Protein AF-A0A9D8AG16-F1 (afdb_monomer)

Foldseek 3Di:
DPPVLCVLVVLLLLLLLQLLCLLLLLQVLCVLVVHPRPDDCWACNPQSVCLVVCLVPCLPPPADPQRRQADPDPDVPCPFNRCSSVLSSQCSHFNVAEAEDEPVLLVVLLPDDLQPPAPQNQDDLTQWYKYFYPAWDWFDDPVDIFTFGMKIWHWDAQPRHPPPPRFIKIKIKTGGPVRQDRDPVVLVVVLVVCVVVVVSVSNNVSSVVSVCVNVVVVPPSMDMDMAGCPVGRGPGPVVRLLVSVCVVQVDQDCDPVSDRPRPPDDVRVSSVSSSSVSNSRSVSVVLVPDDCPDPSCPPSPRPPPLPAQQPQWAQDPVVDDDDPDDDDDDPVRVVVVVVVVVPPDPDDDDFWDKDQWDFADDPPDDPPDDRPDIDHTDTPPPSNHDVQIDGHPDPDRD

Structure (mmCIF, N/CA/C/O backbone):
data_AF-A0A9D8AG16-F1
#
_entry.id   AF-A0A9D8AG16-F1
#
loop_
_atom_site.group_PDB
_atom_site.id
_atom_site.type_symbol
_atom_site.label_atom_id
_atom_si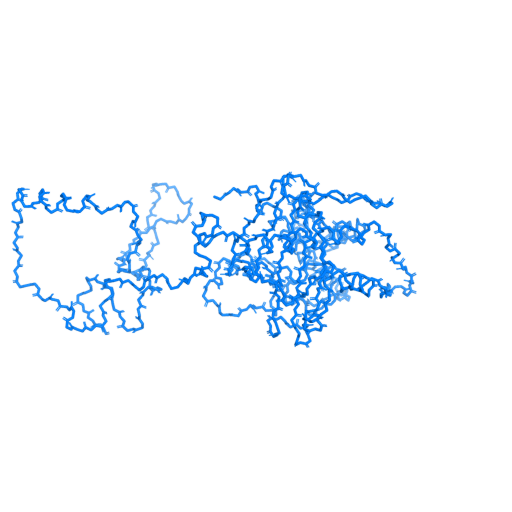te.label_alt_id
_atom_site.label_comp_id
_atom_site.label_asym_id
_atom_site.label_entity_id
_atom_site.label_seq_id
_atom_site.pdbx_PDB_ins_code
_atom_site.Cartn_x
_atom_site.Cartn_y
_atom_site.Cartn_z
_atom_site.occupancy
_atom_site.B_iso_or_equiv
_atom_site.auth_seq_id
_atom_site.auth_comp_id
_atom_site.auth_asym_id
_atom_site.auth_atom_id
_atom_site.pdbx_PDB_model_num
ATOM 1 N N . MET A 1 1 ? -19.429 -0.132 -4.386 1.00 55.44 1 MET A N 1
ATOM 2 C CA . MET A 1 1 ? -18.231 0.431 -3.725 1.00 55.44 1 MET A CA 1
ATOM 3 C C . MET A 1 1 ? -17.806 1.609 -4.576 1.00 55.44 1 MET A C 1
ATOM 5 O O . MET A 1 1 ? -17.718 1.418 -5.783 1.00 55.44 1 MET A O 1
ATOM 9 N N . ASN A 1 2 ? -17.672 2.803 -3.999 1.00 69.56 2 ASN A N 1
ATOM 10 C CA . ASN A 1 2 ? -17.288 3.994 -4.755 1.00 69.56 2 ASN A CA 1
ATOM 11 C C . ASN A 1 2 ? -15.861 3.791 -5.297 1.00 69.56 2 ASN A C 1
ATOM 13 O O . ASN A 1 2 ? -14.925 3.637 -4.513 1.00 69.56 2 ASN A O 1
ATOM 17 N N . THR A 1 3 ? -15.715 3.696 -6.619 1.00 78.69 3 THR A N 1
ATOM 18 C CA . THR A 1 3 ? -14.433 3.416 -7.284 1.00 78.69 3 THR A CA 1
ATOM 19 C C . THR A 1 3 ? -13.426 4.546 -7.104 1.00 78.69 3 THR A C 1
ATOM 21 O O . THR A 1 3 ? -12.225 4.289 -7.153 1.00 78.69 3 THR A O 1
ATOM 24 N N . GLU A 1 4 ? -13.885 5.768 -6.828 1.00 83.38 4 GLU A N 1
ATOM 25 C CA . GLU A 1 4 ? -12.992 6.906 -6.600 1.00 83.38 4 GLU A CA 1
ATOM 26 C C . GLU A 1 4 ? -12.195 6.760 -5.296 1.00 83.38 4 GLU A C 1
ATOM 28 O O . GLU A 1 4 ? -11.012 7.088 -5.271 1.00 83.38 4 GLU A O 1
ATOM 33 N N . LEU A 1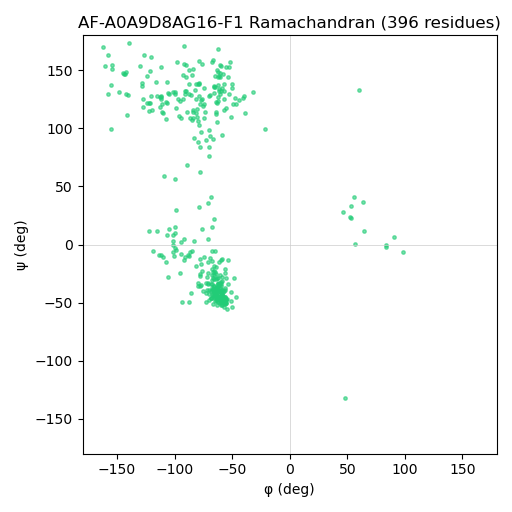 5 ? -12.772 6.154 -4.248 1.00 82.19 5 LEU A N 1
ATOM 34 C CA . LEU A 1 5 ? -12.094 5.984 -2.952 1.00 82.19 5 LEU A CA 1
ATOM 35 C C . LEU A 1 5 ? -10.881 5.040 -3.014 1.00 82.19 5 LEU A C 1
ATOM 37 O O . LEU A 1 5 ? -9.989 5.118 -2.176 1.00 82.19 5 LEU A O 1
ATOM 41 N N . ILE A 1 6 ? -10.840 4.135 -3.997 1.00 86.19 6 ILE A N 1
ATOM 42 C CA . ILE A 1 6 ? -9.756 3.149 -4.161 1.00 86.19 6 ILE A CA 1
ATOM 43 C C . ILE A 1 6 ? -8.750 3.536 -5.249 1.00 86.19 6 ILE A C 1
ATOM 45 O O . ILE A 1 6 ? -7.725 2.874 -5.414 1.00 86.19 6 ILE A O 1
ATOM 49 N N . LYS A 1 7 ? -9.021 4.610 -5.993 1.00 89.12 7 LYS A N 1
ATOM 50 C CA . LYS A 1 7 ? -8.169 5.098 -7.079 1.00 89.12 7 LYS A CA 1
ATOM 51 C C . LYS A 1 7 ? -6.740 5.445 -6.624 1.00 89.12 7 LYS A C 1
ATOM 53 O O . LYS A 1 7 ? -5.819 5.082 -7.357 1.00 89.12 7 LYS A O 1
ATOM 58 N N . PRO A 1 8 ? -6.505 6.049 -5.436 1.00 88.12 8 PRO A N 1
ATOM 59 C CA . PRO A 1 8 ? -5.142 6.277 -4.945 1.00 88.12 8 PRO A CA 1
ATOM 60 C C . PRO A 1 8 ? -4.357 4.969 -4.759 1.00 88.12 8 PRO A C 1
ATOM 62 O O . PRO A 1 8 ? -3.194 4.876 -5.146 1.00 88.12 8 PRO A O 1
ATOM 65 N N . VAL A 1 9 ? -5.018 3.923 -4.253 1.00 89.81 9 VAL A N 1
ATOM 66 C CA . VAL A 1 9 ? -4.407 2.602 -4.035 1.00 89.81 9 VAL A CA 1
ATOM 67 C C . VAL A 1 9 ? -4.018 1.938 -5.360 1.00 89.81 9 VAL A C 1
ATOM 69 O O . VAL A 1 9 ? -2.929 1.374 -5.467 1.00 89.81 9 VAL A O 1
ATOM 72 N N . ASP A 1 10 ? -4.862 2.036 -6.395 1.00 90.44 10 ASP A N 1
ATOM 73 C CA . ASP A 1 10 ? -4.500 1.548 -7.736 1.00 90.44 10 ASP A CA 1
ATOM 74 C C . ASP A 1 10 ? -3.318 2.332 -8.328 1.00 90.44 10 ASP A C 1
ATOM 76 O O . ASP A 1 10 ? -2.445 1.739 -8.961 1.00 90.44 10 ASP A O 1
ATOM 80 N N . GLY A 1 11 ? -3.247 3.645 -8.083 1.00 88.75 11 GLY A N 1
ATOM 81 C CA . GLY A 1 11 ? -2.112 4.483 -8.475 1.00 88.75 11 GLY A CA 1
ATOM 82 C C . GLY A 1 11 ? -0.790 4.028 -7.845 1.00 88.75 11 GLY A C 1
ATOM 83 O O . GLY A 1 11 ? 0.217 3.907 -8.550 1.00 88.75 11 GLY A O 1
ATOM 84 N N . LEU A 1 12 ? -0.792 3.704 -6.547 1.00 88.75 12 LEU A N 1
ATOM 85 C CA . LEU A 1 12 ? 0.382 3.143 -5.866 1.00 88.75 12 LEU A CA 1
ATOM 86 C C . LEU A 1 12 ? 0.803 1.798 -6.444 1.00 88.75 12 LEU A C 1
ATOM 88 O O . LEU A 1 12 ? 1.984 1.584 -6.717 1.00 88.75 12 LEU A O 1
ATOM 92 N N . LEU A 1 13 ? -0.162 0.904 -6.664 1.00 91.88 13 LEU A N 1
ATOM 93 C CA . LEU A 1 13 ? 0.110 -0.406 -7.241 1.00 91.88 13 LEU A CA 1
ATOM 94 C C . LEU A 1 13 ? 0.758 -0.273 -8.622 1.00 91.88 13 LEU A C 1
ATOM 96 O O . LEU A 1 13 ? 1.780 -0.903 -8.877 1.00 91.88 13 LEU A O 1
ATOM 100 N N . ARG A 1 14 ? 0.233 0.606 -9.482 1.00 91.12 14 ARG A N 1
ATOM 101 C CA . ARG A 1 14 ? 0.841 0.892 -10.791 1.00 91.12 14 ARG A CA 1
ATOM 102 C C . ARG A 1 14 ? 2.240 1.489 -10.674 1.00 91.12 14 ARG A C 1
ATOM 104 O O . ARG A 1 14 ? 3.096 1.168 -11.488 1.00 91.12 14 ARG A O 1
ATOM 111 N N . SER A 1 15 ? 2.480 2.337 -9.676 1.00 88.38 15 SER A N 1
ATOM 112 C CA . SER A 1 15 ? 3.804 2.926 -9.438 1.00 88.38 15 SER A CA 1
ATOM 113 C C . SER A 1 15 ? 4.823 1.854 -9.045 1.00 88.38 15 SER A C 1
ATOM 115 O O . SER A 1 15 ? 5.938 1.835 -9.563 1.00 88.38 15 SER A O 1
ATOM 117 N N . TRP A 1 16 ? 4.425 0.913 -8.185 1.00 91.81 16 TRP A N 1
ATOM 118 C CA . TRP A 1 16 ? 5.240 -0.253 -7.846 1.00 91.81 16 TRP A CA 1
ATOM 119 C C . TRP A 1 16 ? 5.479 -1.161 -9.061 1.00 91.81 16 TRP A C 1
ATOM 121 O O . TRP A 1 16 ? 6.608 -1.594 -9.290 1.00 91.81 16 TRP A O 1
ATOM 131 N N . GLU A 1 17 ? 4.451 -1.420 -9.874 1.00 92.56 17 GLU A N 1
ATOM 132 C CA . GLU A 1 17 ? 4.571 -2.203 -11.113 1.00 92.56 17 GLU A CA 1
ATOM 133 C C . GLU A 1 17 ? 5.558 -1.546 -12.091 1.00 92.56 17 GLU A C 1
ATOM 135 O O . GLU A 1 17 ? 6.444 -2.214 -12.618 1.00 92.56 17 GLU A O 1
ATOM 140 N N . ASP A 1 18 ? 5.461 -0.230 -12.279 1.00 90.31 18 ASP A N 1
ATOM 141 C CA . ASP A 1 18 ? 6.305 0.537 -13.195 1.00 90.31 18 ASP A CA 1
ATOM 142 C C . ASP A 1 18 ? 7.767 0.601 -12.741 1.00 90.31 18 ASP A C 1
ATOM 144 O O . ASP A 1 18 ? 8.672 0.462 -13.566 1.00 90.31 18 ASP A O 1
ATOM 148 N N . LEU A 1 19 ? 8.017 0.735 -11.437 1.00 88.94 19 LEU A N 1
ATOM 149 C CA . LEU A 1 19 ? 9.368 0.652 -10.880 1.00 88.94 19 LEU A CA 1
ATOM 150 C C . LEU A 1 19 ? 10.017 -0.704 -11.161 1.00 88.94 19 LEU A C 1
ATOM 152 O O . LEU A 1 19 ? 11.151 -0.765 -11.637 1.00 88.94 19 LEU A O 1
ATOM 156 N N . ASN A 1 20 ? 9.295 -1.795 -10.905 1.00 91.81 20 ASN A N 1
ATOM 157 C CA . ASN A 1 20 ? 9.822 -3.136 -11.142 1.00 91.81 20 ASN A CA 1
ATOM 158 C C . ASN A 1 20 ? 9.915 -3.474 -12.638 1.00 91.81 20 ASN A C 1
ATOM 160 O O . ASN A 1 20 ? 10.806 -4.222 -13.037 1.00 91.81 20 ASN A O 1
ATOM 164 N N . LEU A 1 21 ? 9.061 -2.887 -13.479 1.00 92.31 21 LEU A N 1
ATOM 165 C CA . LEU A 1 21 ? 9.164 -2.954 -14.936 1.00 92.31 21 LEU A CA 1
ATOM 166 C C . LEU A 1 21 ? 10.448 -2.286 -15.445 1.00 92.31 21 LEU A C 1
ATOM 168 O O . LEU A 1 21 ? 11.172 -2.880 -16.245 1.00 92.31 21 LEU A O 1
ATOM 172 N N . VAL A 1 22 ? 10.744 -1.069 -14.976 1.00 90.31 22 VAL A N 1
ATOM 173 C CA . VAL A 1 22 ? 11.995 -0.360 -15.309 1.00 90.31 22 VAL A CA 1
ATOM 174 C C . VAL A 1 22 ? 13.182 -1.189 -14.871 1.00 90.31 22 VAL A C 1
ATOM 176 O O . VAL A 1 22 ? 14.108 -1.389 -15.659 1.00 90.31 22 VAL A O 1
ATOM 179 N N . ALA A 1 23 ? 13.111 -1.717 -13.647 1.00 90.50 23 ALA A N 1
ATOM 180 C CA . ALA A 1 23 ? 14.138 -2.585 -13.124 1.00 90.50 23 ALA A CA 1
ATOM 181 C C . ALA A 1 23 ? 14.374 -3.771 -14.079 1.00 90.50 23 ALA A C 1
ATOM 183 O O . ALA A 1 23 ? 15.462 -3.973 -14.622 1.00 90.50 23 ALA A O 1
ATOM 184 N N . ASN A 1 24 ? 13.310 -4.511 -14.380 1.00 93.62 24 ASN A N 1
ATOM 185 C CA . ASN A 1 24 ? 13.363 -5.670 -15.259 1.00 93.62 24 ASN A CA 1
ATOM 186 C C . ASN A 1 24 ? 14.058 -5.356 -16.593 1.00 93.62 24 ASN A C 1
ATOM 188 O O . ASN A 1 24 ? 14.974 -6.069 -17.005 1.00 93.62 24 ASN A O 1
ATOM 192 N N . TYR A 1 25 ? 13.668 -4.266 -17.254 1.00 92.81 25 TYR A N 1
ATOM 193 C CA . TYR A 1 25 ? 14.224 -3.901 -18.554 1.00 92.81 25 TYR A CA 1
ATOM 194 C C . TYR A 1 25 ? 15.685 -3.483 -18.512 1.00 92.81 25 TYR A C 1
ATOM 196 O O . TYR A 1 25 ? 16.435 -3.842 -19.421 1.00 92.81 25 TYR A O 1
ATOM 204 N N . LEU A 1 26 ? 16.112 -2.776 -17.474 1.00 90.56 26 LEU A N 1
ATOM 205 C CA . LEU A 1 26 ? 17.514 -2.410 -17.299 1.00 90.56 26 LEU A CA 1
ATOM 206 C C . LEU A 1 26 ? 18.396 -3.652 -17.108 1.00 90.56 26 LEU A C 1
ATOM 208 O O . LEU A 1 26 ? 19.420 -3.756 -17.775 1.00 90.56 26 LEU A O 1
ATOM 212 N N . VAL A 1 27 ? 17.977 -4.645 -16.312 1.00 93.12 27 VAL A N 1
ATOM 213 C CA . VAL A 1 27 ? 18.745 -5.904 -16.157 1.00 93.12 27 VAL A CA 1
ATOM 214 C C . VAL A 1 27 ? 18.852 -6.646 -17.477 1.00 93.12 27 VAL A C 1
ATOM 216 O O . VAL A 1 27 ? 19.944 -7.064 -17.844 1.00 93.12 27 VAL A O 1
ATOM 219 N N . ARG A 1 28 ? 17.747 -6.773 -18.225 1.00 93.44 28 ARG A N 1
ATOM 220 C CA . ARG A 1 28 ? 17.766 -7.446 -19.538 1.00 93.44 28 ARG A CA 1
ATOM 221 C C . ARG A 1 28 ? 18.656 -6.715 -20.535 1.00 93.44 28 ARG A C 1
ATOM 223 O O . ARG A 1 28 ? 19.377 -7.359 -21.286 1.00 93.44 28 ARG A O 1
ATOM 230 N N . SER A 1 29 ? 18.613 -5.385 -20.534 1.00 91.75 29 SER A N 1
ATOM 231 C CA . SER A 1 29 ? 19.436 -4.574 -21.433 1.00 91.75 29 SER A CA 1
ATOM 232 C C . SER A 1 29 ? 20.916 -4.685 -21.071 1.00 91.75 29 SER A C 1
ATOM 234 O O . SER A 1 29 ? 21.738 -4.872 -21.959 1.00 91.75 29 SER A O 1
ATOM 236 N N . HIS A 1 30 ? 21.266 -4.641 -19.782 1.00 92.50 30 HIS A N 1
ATOM 237 C CA . HIS A 1 30 ? 22.647 -4.820 -19.331 1.00 92.50 30 HIS A CA 1
ATOM 238 C C . HIS A 1 30 ? 23.180 -6.217 -19.654 1.00 92.50 30 HIS A C 1
ATOM 240 O O . HIS A 1 30 ? 24.276 -6.318 -20.196 1.00 92.50 30 HIS A O 1
ATOM 246 N N . ASP A 1 31 ? 22.389 -7.265 -19.410 1.00 94.94 31 ASP A N 1
ATOM 247 C CA . ASP A 1 31 ? 22.732 -8.649 -19.758 1.00 94.94 31 ASP A CA 1
ATOM 248 C C . ASP A 1 31 ? 23.052 -8.785 -21.256 1.00 94.94 31 ASP A C 1
ATOM 250 O O . ASP A 1 31 ? 24.125 -9.245 -21.649 1.00 94.94 31 ASP A O 1
ATOM 254 N N . LYS A 1 32 ? 22.166 -8.263 -22.112 1.00 95.88 32 LYS A N 1
ATOM 255 C CA . LYS A 1 32 ? 22.339 -8.293 -23.571 1.00 95.88 32 LYS A CA 1
ATOM 256 C C . LYS A 1 32 ? 23.522 -7.467 -24.062 1.00 95.88 32 LYS A C 1
ATOM 258 O O . LYS A 1 32 ? 24.201 -7.882 -24.997 1.00 95.88 32 LYS A O 1
ATOM 263 N N . LEU A 1 33 ? 23.794 -6.335 -23.419 1.00 93.75 33 LEU A N 1
ATOM 264 C CA . LEU A 1 33 ? 24.935 -5.469 -23.719 1.00 93.75 33 LEU A CA 1
ATOM 265 C C . LEU A 1 33 ? 26.236 -5.926 -23.037 1.00 93.75 33 LEU A C 1
ATOM 267 O O . LEU A 1 33 ? 27.244 -5.232 -23.157 1.00 93.75 33 LEU A O 1
ATOM 271 N N . ARG A 1 34 ? 26.229 -7.056 -22.311 1.00 95.62 34 ARG A N 1
ATOM 272 C CA . ARG A 1 34 ? 27.363 -7.556 -21.511 1.00 95.62 34 ARG A CA 1
ATOM 273 C C . ARG A 1 34 ? 27.915 -6.512 -20.528 1.00 95.62 34 ARG A C 1
ATOM 275 O O . ARG A 1 34 ? 29.114 -6.465 -20.261 1.00 95.62 34 ARG A O 1
ATOM 282 N N . LYS A 1 35 ? 27.037 -5.659 -19.996 1.00 94.00 35 LYS A N 1
ATOM 283 C CA . LYS A 1 35 ? 27.348 -4.685 -18.942 1.00 94.00 35 LYS A CA 1
ATOM 284 C C . LYS A 1 35 ? 27.121 -5.318 -17.564 1.00 94.00 35 LYS A C 1
ATOM 286 O O . LYS A 1 35 ? 26.281 -6.212 -17.444 1.00 94.00 35 LYS A O 1
ATOM 291 N N . PRO A 1 36 ? 27.797 -4.835 -16.505 1.00 94.44 36 PRO A N 1
ATOM 292 C CA . PRO A 1 36 ? 27.512 -5.266 -15.139 1.00 94.44 36 PRO A CA 1
ATOM 293 C C . PRO A 1 36 ? 26.025 -5.114 -14.815 1.00 94.44 36 PRO A C 1
ATOM 295 O O . PRO A 1 36 ? 25.440 -4.056 -15.063 1.00 94.44 36 PRO A O 1
ATOM 298 N N . LEU A 1 37 ? 25.405 -6.169 -14.286 1.00 91.00 37 LEU A N 1
ATOM 299 C CA . LEU A 1 37 ? 23.987 -6.141 -13.944 1.00 91.00 37 LEU A CA 1
ATOM 300 C C . LEU A 1 37 ? 23.770 -5.202 -12.751 1.00 91.00 37 LEU A C 1
ATOM 302 O O . LEU A 1 37 ? 24.430 -5.374 -11.726 1.00 91.00 37 LEU A O 1
ATOM 306 N N . PRO A 1 38 ? 22.835 -4.242 -12.838 1.00 86.75 38 PRO A N 1
ATOM 307 C CA . PRO A 1 38 ? 22.598 -3.312 -11.740 1.00 86.75 38 PRO A CA 1
ATOM 308 C C . PRO A 1 38 ? 21.919 -4.001 -10.542 1.00 86.75 38 PRO A C 1
ATOM 310 O O . PRO A 1 38 ? 22.032 -3.533 -9.414 1.00 86.75 38 PRO A O 1
ATOM 313 N N . TYR A 1 39 ? 21.207 -5.106 -10.785 1.00 89.50 39 TYR A N 1
ATOM 314 C CA . TYR A 1 39 ? 20.542 -5.957 -9.793 1.00 89.50 39 TYR A CA 1
ATOM 315 C C . TYR A 1 39 ? 20.225 -7.327 -10.417 1.00 89.50 39 TYR A C 1
ATOM 317 O O . TYR A 1 39 ? 20.385 -7.534 -11.623 1.00 89.50 39 TYR A O 1
ATOM 325 N N . ARG A 1 40 ? 19.802 -8.294 -9.598 1.00 93.38 40 ARG A N 1
ATOM 326 C CA . ARG A 1 40 ? 19.497 -9.666 -10.032 1.00 93.38 40 ARG A CA 1
ATOM 327 C C . ARG A 1 40 ? 18.069 -9.778 -10.572 1.00 93.38 40 ARG A C 1
ATOM 329 O O . ARG A 1 40 ? 17.147 -9.150 -10.051 1.00 93.38 40 ARG A O 1
ATOM 336 N N . MET A 1 41 ? 17.877 -10.643 -11.572 1.00 95.25 41 MET A N 1
ATOM 337 C CA . MET A 1 41 ? 16.573 -10.966 -12.175 1.00 95.25 41 MET A CA 1
ATOM 338 C C . MET A 1 41 ? 15.753 -11.935 -11.301 1.00 95.25 41 MET A C 1
ATOM 340 O O . MET A 1 41 ? 15.448 -13.062 -11.692 1.00 95.25 41 MET A O 1
ATOM 344 N N . GLU A 1 42 ? 15.400 -11.508 -10.095 1.00 95.50 42 GLU A N 1
ATOM 345 C CA . GLU A 1 42 ? 14.667 -12.309 -9.106 1.00 95.50 42 GLU A CA 1
ATOM 346 C C . GLU A 1 42 ? 13.603 -11.468 -8.385 1.00 95.50 42 GLU A C 1
ATOM 348 O O . GLU A 1 42 ? 13.497 -10.256 -8.593 1.00 95.50 42 GLU A O 1
ATOM 353 N N . GLY A 1 43 ? 12.781 -12.132 -7.569 1.00 95.12 43 GLY A N 1
ATOM 354 C CA . GLY A 1 43 ? 11.725 -11.509 -6.774 1.00 95.12 43 GLY A CA 1
ATOM 355 C C . GLY A 1 43 ? 10.846 -10.537 -7.567 1.00 95.12 43 GLY A C 1
ATOM 356 O O . GLY A 1 43 ? 10.407 -10.884 -8.673 1.00 95.12 43 GLY A O 1
ATOM 357 N N . PRO A 1 44 ? 10.582 -9.322 -7.054 1.00 95.38 44 PRO A N 1
ATOM 358 C CA . PRO A 1 44 ? 9.612 -8.426 -7.673 1.00 95.38 44 PRO A CA 1
ATOM 359 C C . PRO A 1 44 ? 10.061 -7.940 -9.055 1.00 95.38 44 PRO A C 1
ATOM 361 O O . PRO A 1 44 ? 9.225 -7.775 -9.939 1.00 95.38 44 PRO A O 1
ATOM 364 N N . VAL A 1 45 ? 11.370 -7.839 -9.314 1.00 95.00 45 VAL A N 1
ATOM 365 C CA . VAL A 1 45 ? 11.905 -7.500 -10.645 1.00 95.00 45 VAL A CA 1
ATOM 366 C C . VAL A 1 45 ? 11.468 -8.529 -11.691 1.00 95.00 45 VAL A C 1
ATOM 368 O O . VAL A 1 45 ? 11.173 -8.174 -12.832 1.00 95.00 45 VAL A O 1
ATOM 371 N N . LYS A 1 46 ? 11.372 -9.808 -11.316 1.00 96.44 46 LYS A N 1
ATOM 372 C CA . LYS A 1 46 ? 10.922 -10.891 -12.201 1.00 96.44 46 LYS A CA 1
ATOM 373 C C . LYS A 1 46 ? 9.395 -11.036 -12.228 1.00 96.44 46 LYS A C 1
ATOM 375 O O . LYS A 1 46 ? 8.826 -11.228 -13.302 1.00 96.44 46 LYS A O 1
ATOM 380 N N . TYR A 1 47 ? 8.737 -10.938 -11.073 1.00 97.25 47 TYR A N 1
ATOM 381 C CA . TYR A 1 47 ? 7.335 -11.342 -10.889 1.00 97.25 47 TYR A CA 1
ATOM 382 C C . TYR A 1 47 ? 6.330 -10.185 -10.747 1.00 97.25 47 TYR A C 1
ATOM 384 O O . TYR A 1 47 ? 5.159 -10.436 -10.469 1.00 97.25 47 TYR A O 1
ATOM 392 N N . TRP A 1 48 ? 6.724 -8.923 -10.961 1.00 95.94 48 TRP A N 1
ATOM 393 C CA . TRP A 1 48 ? 5.846 -7.757 -10.746 1.00 95.94 48 TRP A CA 1
ATOM 394 C C . TRP A 1 48 ? 4.476 -7.846 -11.435 1.00 95.94 48 TRP A C 1
ATOM 396 O O . TRP A 1 48 ? 3.456 -7.517 -10.836 1.00 95.94 48 TRP A O 1
ATOM 406 N N . HIS A 1 49 ? 4.439 -8.341 -12.671 1.00 96.38 49 HIS A N 1
ATOM 407 C CA . HIS A 1 49 ? 3.225 -8.436 -13.485 1.00 96.38 49 HIS A CA 1
ATOM 408 C C . HIS A 1 49 ? 2.204 -9.451 -12.945 1.00 96.38 49 HIS A C 1
ATOM 410 O O . HIS A 1 49 ? 1.045 -9.449 -13.359 1.00 96.38 49 HIS A O 1
ATOM 416 N N . GLU A 1 50 ? 2.615 -10.317 -12.019 1.00 97.38 50 GLU A N 1
ATOM 417 C CA . GLU A 1 50 ? 1.758 -11.334 -11.417 1.00 97.38 50 GLU A CA 1
ATOM 418 C C . GLU A 1 50 ? 1.076 -10.857 -10.132 1.00 97.38 50 GLU A C 1
ATOM 420 O O . GLU A 1 50 ? 0.126 -11.502 -9.684 1.00 97.38 50 GLU A O 1
ATOM 425 N N . LEU A 1 51 ? 1.504 -9.726 -9.551 1.00 96.25 51 LEU A N 1
ATOM 426 C CA . LEU A 1 51 ? 1.037 -9.279 -8.236 1.00 96.25 51 LEU A CA 1
ATOM 427 C C . LEU A 1 51 ? -0.486 -9.104 -8.193 1.00 96.25 51 LEU A C 1
ATOM 429 O O . LEU A 1 51 ? -1.130 -9.574 -7.261 1.00 96.25 51 LEU A O 1
ATOM 433 N N . ARG A 1 52 ? -1.101 -8.491 -9.211 1.00 95.44 52 ARG A N 1
ATOM 434 C CA . ARG A 1 52 ? -2.567 -8.312 -9.260 1.00 95.44 52 ARG A CA 1
ATOM 435 C C . ARG A 1 52 ? -3.314 -9.639 -9.216 1.00 95.44 52 ARG A C 1
ATOM 437 O O . ARG A 1 52 ? -4.220 -9.811 -8.403 1.00 95.44 52 ARG A O 1
ATOM 444 N N . SER A 1 53 ? -2.926 -10.577 -10.075 1.00 95.06 53 SER A N 1
ATOM 445 C CA . SER A 1 53 ? -3.514 -11.917 -10.112 1.00 95.06 53 SER A CA 1
ATOM 446 C C . SER A 1 53 ? -3.299 -12.629 -8.780 1.00 95.06 53 SER A C 1
ATOM 448 O O . SER A 1 53 ? -4.241 -13.178 -8.216 1.00 95.06 53 SER A O 1
ATOM 450 N N . TYR A 1 54 ? -2.091 -12.543 -8.226 1.00 95.50 54 TYR A N 1
ATOM 451 C CA . TYR A 1 54 ? -1.772 -13.094 -6.917 1.00 95.50 54 TYR A CA 1
ATOM 452 C C . TYR A 1 54 ? -2.682 -12.524 -5.815 1.00 95.50 54 TYR A C 1
ATOM 454 O O . TYR A 1 54 ? -3.303 -13.281 -5.072 1.00 95.50 54 TYR A O 1
ATOM 462 N N . LEU A 1 55 ? -2.865 -11.204 -5.746 1.00 92.94 55 LEU A N 1
ATOM 463 C CA . LEU A 1 55 ? -3.753 -10.552 -4.775 1.00 92.94 55 LEU A CA 1
ATOM 464 C C . LEU A 1 55 ? -5.226 -10.967 -4.939 1.00 92.94 55 LEU A C 1
ATOM 466 O O . LEU A 1 55 ? -5.947 -11.077 -3.948 1.00 92.94 55 LEU A O 1
ATOM 470 N N . LEU A 1 56 ? -5.682 -11.219 -6.170 1.00 89.69 56 LEU A N 1
ATOM 471 C CA . LEU A 1 56 ? -7.057 -11.648 -6.457 1.00 89.69 56 LEU A CA 1
ATOM 472 C C . LEU A 1 56 ? -7.309 -13.127 -6.134 1.00 89.69 56 LEU A C 1
ATOM 474 O O . LEU A 1 56 ? -8.410 -13.480 -5.709 1.00 89.69 56 LEU A O 1
ATOM 478 N N . TYR A 1 57 ? -6.312 -13.991 -6.335 1.00 88.25 57 TYR A N 1
ATOM 479 C CA . TYR A 1 57 ? -6.447 -15.442 -6.162 1.00 88.25 57 TYR A CA 1
ATOM 480 C C . TYR A 1 57 ? -5.893 -15.968 -4.832 1.00 88.25 57 TYR A C 1
ATOM 482 O O . TYR A 1 57 ? -6.181 -17.105 -4.462 1.00 88.25 57 TYR A O 1
ATOM 490 N N . SER A 1 58 ? -5.183 -15.148 -4.055 1.00 83.31 58 SER A N 1
ATOM 491 C CA . SER A 1 58 ? -4.601 -15.531 -2.757 1.00 83.31 58 SER A CA 1
ATOM 492 C C . SER A 1 58 ? -5.622 -15.739 -1.631 1.00 83.31 58 SER A C 1
ATOM 494 O O . SER A 1 58 ? -5.246 -16.050 -0.506 1.00 83.31 58 SER A O 1
ATOM 496 N N . HIS A 1 59 ? -6.925 -15.662 -1.919 1.00 70.81 59 HIS A N 1
ATOM 497 C CA . HIS A 1 59 ? -8.004 -15.853 -0.945 1.00 70.81 59 HIS A CA 1
ATOM 498 C C . HIS A 1 59 ? -8.020 -17.213 -0.223 1.00 70.81 59 HIS A C 1
ATOM 500 O O . HIS A 1 59 ? -8.730 -17.334 0.774 1.00 70.81 59 HIS A O 1
ATOM 506 N N . GLY A 1 60 ? -7.249 -18.203 -0.687 1.00 67.50 60 GLY A N 1
ATOM 507 C CA . GLY A 1 60 ? -7.063 -19.497 -0.018 1.00 67.50 60 GLY A CA 1
ATOM 508 C C . GLY A 1 60 ? -5.651 -19.774 0.515 1.00 67.50 60 GLY A C 1
ATOM 509 O O . GLY A 1 60 ? -5.481 -20.759 1.230 1.00 67.50 60 GLY A O 1
ATOM 510 N N . SER A 1 61 ? -4.650 -18.945 0.192 1.00 75.69 61 SER A N 1
ATOM 511 C CA . SER A 1 61 ? -3.290 -19.126 0.719 1.00 75.69 61 SER A CA 1
ATOM 512 C C . SER A 1 61 ? -3.211 -18.593 2.146 1.00 75.69 61 SER A C 1
ATOM 514 O O . SER A 1 61 ? -3.770 -17.537 2.452 1.00 75.69 61 SER A O 1
ATOM 516 N N . LYS A 1 62 ? -2.517 -19.317 3.030 1.00 75.44 62 LYS A N 1
ATOM 517 C CA . LYS A 1 62 ? -2.246 -18.832 4.389 1.00 75.44 62 LYS A CA 1
ATOM 518 C C . LYS A 1 62 ? -1.113 -17.815 4.424 1.00 75.44 62 LYS A C 1
ATOM 520 O O . LYS A 1 62 ? -1.164 -16.931 5.275 1.00 75.44 62 LYS A O 1
ATOM 525 N N . ASP A 1 63 ? -0.183 -17.873 3.478 1.00 90.88 63 ASP A N 1
ATOM 526 C CA . ASP A 1 63 ? 1.074 -17.136 3.576 1.00 90.88 63 ASP A CA 1
ATOM 527 C C . ASP A 1 63 ? 1.281 -16.233 2.359 1.00 90.88 63 ASP A C 1
ATOM 529 O O . ASP A 1 63 ? 0.827 -16.532 1.247 1.00 90.88 63 ASP A O 1
ATOM 533 N N . PHE A 1 64 ? 1.897 -15.077 2.609 1.00 94.81 64 PHE A N 1
ATOM 534 C CA . PHE A 1 64 ? 2.305 -14.146 1.568 1.00 94.81 64 PHE A CA 1
ATOM 535 C C . PHE A 1 64 ? 3.639 -14.591 0.974 1.00 94.81 64 PHE A C 1
ATOM 537 O O . PHE A 1 64 ? 4.572 -14.876 1.716 1.00 94.81 64 PHE A O 1
ATOM 544 N N . ASP A 1 65 ? 3.743 -14.616 -0.351 1.00 95.31 65 ASP A N 1
ATOM 545 C CA . ASP A 1 65 ? 4.980 -14.964 -1.043 1.00 95.31 65 ASP A CA 1
ATOM 546 C C . ASP A 1 65 ? 5.961 -13.777 -1.032 1.00 95.31 65 ASP A C 1
ATOM 548 O O . ASP A 1 65 ? 6.009 -12.953 -1.954 1.00 95.31 65 ASP A O 1
ATOM 552 N N . THR A 1 66 ? 6.706 -13.658 0.070 1.00 94.38 66 THR A N 1
ATOM 553 C CA . THR A 1 66 ? 7.698 -12.596 0.283 1.00 94.38 66 THR A CA 1
ATOM 554 C C . THR A 1 66 ? 8.793 -12.650 -0.773 1.00 94.38 66 THR A C 1
ATOM 556 O O . THR A 1 66 ? 9.177 -11.612 -1.303 1.00 94.38 66 THR A O 1
ATOM 559 N N . GLU A 1 67 ? 9.248 -13.843 -1.150 1.00 94.00 67 GLU A N 1
ATOM 560 C CA . GLU A 1 67 ? 10.337 -14.010 -2.110 1.00 94.00 67 GLU A CA 1
ATOM 561 C C . GLU A 1 67 ? 9.985 -13.466 -3.490 1.00 94.00 67 GLU A C 1
ATOM 563 O O . GLU A 1 67 ? 10.839 -12.880 -4.158 1.00 94.00 67 GLU A O 1
ATOM 568 N N . ARG A 1 68 ? 8.729 -13.621 -3.921 1.00 95.25 68 ARG A N 1
ATOM 569 C CA . ARG A 1 68 ? 8.288 -13.133 -5.232 1.00 95.25 68 ARG A CA 1
ATOM 570 C C . ARG A 1 68 ? 7.995 -11.645 -5.262 1.00 95.25 68 ARG A C 1
ATOM 572 O O . ARG A 1 68 ? 8.205 -11.034 -6.307 1.00 95.25 68 ARG A O 1
ATOM 579 N N . PHE A 1 69 ? 7.497 -11.063 -4.174 1.00 95.56 69 PHE A N 1
ATOM 580 C CA . PHE A 1 69 ? 6.945 -9.704 -4.210 1.00 95.56 69 PHE A CA 1
ATOM 581 C C . PHE A 1 69 ? 7.667 -8.692 -3.320 1.00 95.56 69 PHE A C 1
ATOM 583 O O . PHE A 1 69 ? 7.373 -7.502 -3.410 1.00 95.56 69 PHE A O 1
ATOM 590 N N . VAL A 1 70 ? 8.638 -9.115 -2.514 1.00 92.44 70 VAL A N 1
ATOM 591 C CA . VAL A 1 70 ? 9.409 -8.242 -1.619 1.00 92.44 70 VAL A CA 1
ATOM 592 C C . VAL A 1 70 ? 10.878 -8.364 -1.986 1.00 92.44 70 VAL A C 1
ATOM 594 O O . VAL A 1 70 ? 11.456 -9.448 -2.002 1.00 92.44 70 VAL A O 1
ATOM 597 N N . SER A 1 71 ? 11.496 -7.238 -2.333 1.00 88.38 71 SER A N 1
ATOM 598 C CA . SER A 1 71 ? 12.899 -7.240 -2.742 1.00 88.38 71 SER A CA 1
ATOM 599 C C . SER A 1 71 ? 13.802 -7.420 -1.524 1.00 88.38 71 SER A C 1
ATOM 601 O O . SER A 1 71 ? 13.814 -6.567 -0.642 1.00 88.38 71 SER A O 1
ATOM 603 N N . LYS A 1 72 ? 14.622 -8.478 -1.519 1.00 87.12 72 LYS A N 1
ATOM 604 C CA . LYS A 1 72 ? 15.781 -8.601 -0.610 1.00 87.12 72 LYS A CA 1
ATOM 605 C C . LYS A 1 72 ? 16.974 -7.752 -1.084 1.00 87.12 72 LYS A C 1
ATOM 607 O O . LYS A 1 72 ? 17.936 -7.555 -0.350 1.00 87.12 72 LYS A O 1
ATOM 612 N N . GLN A 1 73 ? 16.921 -7.246 -2.318 1.00 87.81 73 GLN A N 1
ATOM 613 C CA . GLN A 1 73 ? 17.950 -6.392 -2.907 1.00 87.81 73 GLN A CA 1
ATOM 614 C C . GLN A 1 73 ? 17.657 -4.916 -2.633 1.00 87.81 73 GLN A C 1
ATOM 616 O O . GLN A 1 73 ? 16.499 -4.487 -2.701 1.00 87.81 73 GLN A O 1
ATOM 621 N N . LYS A 1 74 ? 18.712 -4.126 -2.408 1.00 80.38 74 LYS A N 1
ATOM 622 C CA . LYS A 1 74 ? 18.637 -2.663 -2.315 1.00 80.38 74 LYS A CA 1
ATOM 623 C C . LYS A 1 74 ? 18.348 -2.069 -3.699 1.00 80.38 74 LYS A C 1
ATOM 625 O O . LYS A 1 74 ? 19.264 -1.687 -4.418 1.00 80.38 74 LYS A O 1
ATOM 630 N N . LEU A 1 75 ? 17.077 -2.010 -4.095 1.00 78.88 75 LEU A N 1
ATOM 631 C CA . LEU A 1 75 ? 16.684 -1.211 -5.261 1.00 78.88 75 LEU A CA 1
ATOM 632 C C . LEU A 1 75 ? 16.602 0.258 -4.814 1.00 78.88 75 LEU A C 1
ATOM 634 O O . LEU A 1 75 ? 16.038 0.501 -3.744 1.00 78.88 75 LEU A O 1
ATOM 638 N N . PRO A 1 76 ? 17.077 1.249 -5.588 1.00 64.94 76 PRO A N 1
ATOM 639 C CA . PRO A 1 76 ? 17.199 2.624 -5.080 1.00 64.94 76 PRO A CA 1
ATOM 640 C C . PRO A 1 76 ? 15.863 3.341 -4.798 1.00 64.94 76 PRO A C 1
ATOM 642 O O . PRO A 1 76 ? 15.860 4.425 -4.236 1.00 64.94 76 PRO A O 1
ATOM 645 N N . MET A 1 77 ? 14.722 2.720 -5.128 1.00 61.88 77 MET A N 1
ATOM 646 C CA . MET A 1 77 ? 13.366 3.172 -4.764 1.00 61.88 77 MET A CA 1
ATOM 647 C C . MET A 1 77 ? 12.581 2.115 -3.964 1.00 61.88 77 MET A C 1
ATOM 649 O O . MET A 1 77 ? 11.366 2.229 -3.792 1.00 61.88 77 MET A O 1
ATOM 653 N N . SER A 1 78 ? 13.251 1.054 -3.490 1.00 61.78 78 SER A N 1
ATOM 654 C CA . SER A 1 78 ? 12.592 -0.016 -2.734 1.00 61.78 78 SER A CA 1
ATOM 655 C C . SER A 1 78 ? 12.062 0.473 -1.393 1.00 61.78 78 SER A C 1
ATOM 657 O O . SER A 1 78 ? 10.983 0.046 -1.031 1.00 61.78 78 SER A O 1
ATOM 659 N N . GLY A 1 79 ? 12.724 1.389 -0.683 1.00 68.50 79 GLY A N 1
ATOM 660 C CA . GLY A 1 79 ? 12.346 1.727 0.700 1.00 68.50 79 GLY A CA 1
ATOM 661 C C . GLY A 1 79 ? 10.854 2.033 0.887 1.00 68.50 79 GLY A C 1
ATOM 662 O O . GLY A 1 79 ? 10.172 1.367 1.665 1.00 68.50 79 GLY A O 1
ATOM 663 N N . VAL A 1 80 ? 10.319 2.971 0.101 1.00 73.81 80 VAL A N 1
ATOM 664 C CA . VAL A 1 80 ? 8.919 3.403 0.229 1.00 73.81 80 VAL A CA 1
ATOM 665 C C . VAL A 1 80 ? 7.958 2.303 -0.228 1.00 73.81 80 VAL A C 1
ATOM 667 O O . VAL A 1 80 ? 7.010 1.968 0.477 1.00 73.81 80 VAL A O 1
ATOM 670 N N . LEU A 1 81 ? 8.180 1.686 -1.390 1.00 86.69 81 LEU A N 1
ATOM 671 C CA . LEU A 1 81 ? 7.195 0.783 -2.004 1.00 86.69 81 LEU A CA 1
ATOM 672 C C . LEU A 1 81 ? 7.475 -0.717 -1.778 1.00 86.69 81 LEU A C 1
ATOM 674 O O . LEU A 1 81 ? 6.660 -1.545 -2.173 1.00 86.69 81 LEU A O 1
ATOM 678 N N . ALA A 1 82 ? 8.569 -1.105 -1.117 1.00 88.44 82 ALA A N 1
ATOM 679 C CA . ALA A 1 82 ? 8.968 -2.509 -0.928 1.00 88.44 82 ALA A CA 1
ATOM 680 C C . ALA A 1 82 ? 7.930 -3.316 -0.157 1.00 88.44 82 ALA A C 1
ATOM 682 O O . ALA A 1 82 ? 7.700 -4.483 -0.460 1.00 88.44 82 ALA A O 1
ATOM 683 N N . THR A 1 83 ? 7.303 -2.685 0.832 1.00 91.50 83 THR A N 1
ATOM 684 C CA . THR A 1 83 ? 6.299 -3.321 1.689 1.00 91.50 83 THR A CA 1
ATOM 685 C C . THR A 1 83 ? 4.887 -3.228 1.113 1.00 91.50 83 THR A C 1
ATOM 687 O O . THR A 1 83 ? 3.991 -3.915 1.600 1.00 91.50 83 THR A O 1
ATOM 690 N N . LEU A 1 84 ? 4.669 -2.444 0.045 1.00 93.31 84 LEU A N 1
ATOM 691 C CA . LEU A 1 84 ? 3.339 -2.232 -0.532 1.00 93.31 84 LEU A CA 1
ATOM 692 C C . LEU A 1 84 ? 2.643 -3.547 -0.932 1.00 93.31 84 LEU A C 1
ATOM 694 O O . LEU A 1 84 ? 1.477 -3.709 -0.573 1.00 93.31 84 LEU A O 1
ATOM 698 N N . PRO A 1 85 ? 3.297 -4.513 -1.609 1.00 95.56 85 PRO A N 1
ATOM 699 C CA . PRO A 1 85 ? 2.652 -5.778 -1.962 1.00 95.56 85 PRO A CA 1
ATOM 700 C C . PRO A 1 85 ? 2.102 -6.540 -0.752 1.00 95.56 85 PRO A C 1
ATOM 702 O O . PRO A 1 85 ? 0.989 -7.065 -0.816 1.00 95.56 85 PRO A O 1
ATOM 705 N N . TYR A 1 86 ? 2.848 -6.545 0.357 1.00 95.19 86 TYR A N 1
ATOM 706 C CA . TYR A 1 86 ? 2.427 -7.179 1.605 1.00 95.19 86 TYR A CA 1
ATOM 707 C C . TYR A 1 86 ? 1.233 -6.448 2.234 1.00 95.19 86 TYR A C 1
ATOM 709 O O . TYR A 1 86 ? 0.232 -7.075 2.580 1.00 95.19 86 TYR A O 1
ATOM 717 N N . VAL A 1 87 ? 1.289 -5.114 2.301 1.00 94.38 87 VAL A N 1
ATOM 718 C CA . VAL A 1 87 ? 0.192 -4.276 2.816 1.00 94.38 87 VAL A CA 1
ATOM 719 C C . VAL A 1 87 ? -1.091 -4.488 2.011 1.00 94.38 87 VAL A C 1
ATOM 721 O O . VAL A 1 87 ? -2.164 -4.690 2.582 1.00 94.38 87 VAL A O 1
ATOM 724 N N . LEU A 1 88 ? -0.993 -4.504 0.677 1.00 95.12 88 LEU A N 1
ATOM 725 C CA . LEU A 1 88 ? -2.133 -4.759 -0.204 1.00 95.12 88 LEU A CA 1
ATOM 726 C C . LEU A 1 88 ? -2.686 -6.170 -0.022 1.00 95.12 88 LEU A C 1
ATOM 728 O O . LEU A 1 88 ? -3.904 -6.345 -0.004 1.00 95.12 88 LEU A O 1
ATOM 732 N N . TYR A 1 89 ? -1.820 -7.172 0.136 1.00 95.31 89 TYR A N 1
ATOM 733 C CA . TYR A 1 89 ? -2.237 -8.538 0.441 1.00 95.31 89 TYR A CA 1
ATOM 734 C C . TYR A 1 89 ? -3.019 -8.605 1.752 1.00 95.31 89 TYR A C 1
ATOM 736 O O . TYR A 1 89 ? -4.134 -9.139 1.773 1.00 95.31 89 TYR A O 1
ATOM 744 N N . LYS A 1 90 ? -2.482 -8.004 2.818 1.00 93.62 90 LYS A N 1
ATOM 745 C CA . LYS A 1 90 ? -3.110 -7.990 4.139 1.00 93.62 90 LYS A CA 1
ATOM 746 C C . LYS A 1 90 ? -4.464 -7.281 4.108 1.00 93.62 90 LYS A C 1
ATOM 748 O O . LYS A 1 90 ? -5.473 -7.860 4.509 1.00 93.62 90 LYS A O 1
ATOM 753 N N . TRP A 1 91 ? -4.535 -6.103 3.485 1.00 93.12 91 TRP A N 1
ATOM 754 C CA . TRP A 1 91 ? -5.784 -5.366 3.259 1.00 93.12 91 TRP A CA 1
ATOM 755 C C . TRP A 1 91 ? -6.814 -6.181 2.467 1.00 93.12 91 TRP A C 1
ATOM 757 O O . TRP A 1 91 ? -7.978 -6.304 2.853 1.00 93.12 91 TRP A O 1
ATOM 767 N N . MET A 1 92 ? -6.392 -6.806 1.365 1.00 90.56 92 MET A N 1
ATOM 768 C CA . MET A 1 92 ? -7.277 -7.589 0.501 1.00 90.56 92 MET A CA 1
ATOM 769 C C . MET A 1 92 ? -7.827 -8.843 1.179 1.00 90.56 92 MET A C 1
ATOM 771 O O . MET A 1 92 ? -8.935 -9.278 0.823 1.00 90.56 92 MET A O 1
ATOM 775 N N . ARG A 1 93 ? -7.067 -9.418 2.117 1.00 87.56 93 ARG A N 1
ATOM 776 C CA . ARG A 1 93 ? -7.406 -10.638 2.848 1.00 87.56 93 ARG A CA 1
ATOM 777 C C . ARG A 1 93 ? -8.236 -10.364 4.096 1.00 87.56 93 ARG A C 1
ATOM 779 O O . ARG A 1 93 ? -9.255 -11.028 4.288 1.00 87.56 93 ARG A O 1
ATOM 786 N N . GLU A 1 94 ? -7.809 -9.426 4.927 1.00 85.31 94 GLU A N 1
ATOM 787 C CA . GLU A 1 94 ? -8.339 -9.255 6.280 1.00 85.31 94 GLU A CA 1
ATOM 788 C C . GLU A 1 94 ? -9.464 -8.227 6.326 1.00 85.31 94 GLU A C 1
ATOM 790 O O . GLU A 1 94 ? -10.542 -8.493 6.859 1.00 85.31 94 GLU A O 1
ATOM 795 N N . SER A 1 95 ? -9.239 -7.059 5.732 1.00 76.56 95 SER A N 1
ATOM 796 C CA . SER A 1 95 ? -10.129 -5.917 5.881 1.00 76.56 95 SER A CA 1
ATOM 797 C C . SER A 1 95 ? -9.976 -4.992 4.684 1.00 76.56 95 SER A C 1
ATOM 799 O O . SER A 1 95 ? -9.095 -4.150 4.648 1.00 76.56 95 SER A O 1
ATOM 801 N N . ARG A 1 96 ? -10.890 -5.090 3.711 1.00 87.38 96 ARG A N 1
ATOM 802 C CA . ARG A 1 96 ? -11.010 -4.124 2.596 1.00 87.38 96 ARG A CA 1
ATOM 803 C C . ARG A 1 96 ? -11.742 -2.851 3.027 1.00 87.38 96 ARG A C 1
ATOM 805 O O . ARG A 1 96 ? -12.558 -2.307 2.280 1.00 87.38 96 ARG A O 1
ATOM 812 N N . ARG A 1 97 ? -11.582 -2.465 4.292 1.00 88.12 97 ARG A N 1
ATOM 813 C CA . ARG A 1 97 ? -12.323 -1.360 4.892 1.00 88.12 97 ARG A CA 1
ATOM 814 C C . ARG A 1 97 ? -11.668 -0.049 4.501 1.00 88.12 97 ARG A C 1
ATOM 816 O O . ARG A 1 97 ? -10.442 0.065 4.476 1.00 88.12 97 ARG A O 1
ATOM 823 N N . VAL A 1 98 ? -12.532 0.905 4.190 1.00 92.81 98 VAL A N 1
ATOM 824 C CA . VAL A 1 98 ? -12.187 2.285 3.884 1.00 92.81 98 VAL A CA 1
ATOM 825 C C . VAL A 1 98 ? -13.049 3.144 4.794 1.00 92.81 98 VAL A C 1
ATOM 827 O O . VAL A 1 98 ? -14.276 3.049 4.741 1.00 92.81 98 VAL A O 1
ATOM 830 N N . PHE A 1 99 ? -12.405 3.921 5.655 1.00 93.25 99 PHE A N 1
ATOM 831 C CA . PHE A 1 99 ? -13.040 4.915 6.504 1.00 93.25 99 PHE A CA 1
ATOM 832 C C . PHE A 1 99 ? -12.917 6.258 5.813 1.00 93.25 99 PHE A C 1
ATOM 834 O O . PHE A 1 99 ? -11.825 6.792 5.657 1.00 93.25 99 PHE A O 1
ATOM 841 N N . HIS A 1 100 ? -14.040 6.773 5.347 1.00 94.06 100 HIS A N 1
ATOM 842 C CA . HIS A 1 100 ? -14.094 8.084 4.737 1.00 94.06 100 HIS A CA 1
ATOM 843 C C . HIS A 1 100 ? -14.501 9.104 5.796 1.00 94.06 100 HIS A C 1
ATOM 845 O O . HIS A 1 100 ? -15.509 8.900 6.475 1.00 94.06 100 HIS A O 1
ATOM 851 N N . LEU A 1 101 ? -13.668 10.123 5.988 1.00 94.81 101 LEU A N 1
ATOM 852 C CA . LEU A 1 101 ? -13.850 11.156 6.997 1.00 94.81 101 LEU A CA 1
ATOM 853 C C . LEU A 1 101 ? -14.314 12.440 6.323 1.00 94.81 101 LEU A C 1
ATOM 855 O O . LEU A 1 101 ? -13.675 12.896 5.373 1.00 94.81 101 LEU A O 1
ATOM 859 N N . SER A 1 102 ? -15.390 13.015 6.860 1.00 94.81 102 SER A N 1
ATOM 860 C CA . SER A 1 102 ? -15.767 14.385 6.539 1.00 94.81 102 SER A CA 1
ATOM 861 C C . SER A 1 102 ? -14.734 15.366 7.079 1.00 94.81 102 SER A C 1
ATOM 863 O O . SER A 1 102 ? -14.013 15.038 8.027 1.00 94.81 102 SER A O 1
ATOM 865 N N . ASP A 1 103 ? -14.698 16.572 6.515 1.00 94.12 103 ASP A N 1
ATOM 866 C CA . ASP A 1 103 ? -13.808 17.640 6.982 1.00 94.12 103 ASP A CA 1
ATOM 867 C C . ASP A 1 103 ? -13.980 17.919 8.491 1.00 94.12 103 ASP A C 1
ATOM 869 O O . ASP A 1 103 ? -13.014 17.871 9.252 1.00 94.12 103 ASP A O 1
ATOM 873 N N . ASP A 1 104 ? -15.224 18.039 8.970 1.00 94.31 104 ASP A N 1
ATOM 874 C CA . ASP A 1 104 ? -15.519 18.235 10.398 1.00 94.31 104 ASP A CA 1
ATOM 875 C C . ASP A 1 104 ? -14.900 17.149 11.291 1.00 94.31 104 ASP A C 1
ATOM 877 O O . ASP A 1 104 ? -14.277 17.439 12.317 1.00 94.31 104 ASP A O 1
ATOM 881 N N . LEU A 1 105 ? -15.055 15.875 10.907 1.00 94.06 105 LEU A N 1
ATOM 882 C CA . LEU A 1 105 ? -14.522 14.761 11.688 1.00 94.06 105 LEU A CA 1
ATOM 883 C C . LEU A 1 105 ? -12.997 14.703 11.585 1.00 94.06 105 LEU A C 1
ATOM 885 O O . LEU A 1 105 ? -12.326 14.435 12.578 1.00 94.06 105 LEU A O 1
ATOM 889 N N . GLN A 1 106 ? -12.433 14.969 10.411 1.00 94.69 106 GLN A N 1
ATOM 890 C CA . GLN A 1 106 ? -10.991 15.066 10.216 1.00 94.69 106 GLN A CA 1
ATOM 891 C C . GLN A 1 106 ? -10.375 16.147 11.111 1.00 94.69 106 GLN A C 1
ATOM 893 O O . GLN A 1 106 ? -9.386 15.873 11.797 1.00 94.69 106 GLN A O 1
ATOM 898 N N . ASN A 1 107 ? -10.981 17.334 11.164 1.00 93.19 107 ASN A N 1
ATOM 899 C CA . ASN A 1 107 ? -10.537 18.438 12.009 1.00 93.19 107 ASN A CA 1
ATOM 900 C C . ASN A 1 107 ? -10.659 18.081 13.493 1.00 93.19 107 ASN A C 1
ATOM 902 O O . ASN A 1 107 ? -9.677 18.216 14.230 1.00 93.19 107 ASN A O 1
ATOM 906 N N . LEU A 1 108 ? -11.791 17.503 13.907 1.00 94.38 108 LEU A N 1
ATOM 907 C CA . LEU A 1 108 ? -11.987 17.011 15.271 1.00 94.38 108 LEU A CA 1
ATOM 908 C C . LEU A 1 108 ? -10.904 16.000 15.677 1.00 94.38 108 LEU A C 1
ATOM 910 O O . LEU A 1 108 ? -10.288 16.152 16.729 1.00 94.38 108 LEU A O 1
ATOM 914 N N . LEU A 1 109 ? -10.648 14.984 14.846 1.00 94.88 109 LEU A N 1
ATOM 915 C CA . LEU A 1 109 ? -9.658 13.944 15.141 1.00 94.88 109 LEU A CA 1
ATOM 916 C C . LEU A 1 109 ? -8.225 14.489 15.140 1.00 94.88 109 LEU A C 1
ATOM 918 O O . LEU A 1 109 ? -7.404 14.050 15.944 1.00 94.88 109 LEU A O 1
ATOM 922 N N . SER A 1 110 ? -7.922 15.463 14.280 1.00 93.25 110 SER A N 1
ATOM 923 C CA . SER A 1 110 ? -6.608 16.114 14.246 1.00 93.25 110 SER A CA 1
ATOM 924 C C . SER A 1 110 ? -6.315 16.962 15.489 1.00 93.25 110 SER A C 1
ATOM 926 O O . SER A 1 110 ? -5.153 17.116 15.865 1.00 93.25 110 SER A O 1
ATOM 928 N N . ALA A 1 111 ? -7.360 17.459 16.157 1.00 92.69 111 ALA A N 1
ATOM 929 C CA . ALA A 1 111 ? -7.260 18.244 17.383 1.00 92.69 111 ALA A CA 1
ATOM 930 C C . ALA A 1 111 ? -7.168 17.385 18.661 1.00 92.69 111 ALA A C 1
ATOM 932 O O . ALA A 1 111 ? -6.979 17.925 19.753 1.00 92.69 111 ALA A O 1
ATOM 933 N N . ILE A 1 112 ? -7.292 16.054 18.562 1.00 92.62 112 ILE A N 1
ATOM 934 C CA . ILE A 1 112 ? -7.234 15.168 19.731 1.00 92.62 112 ILE A CA 1
ATOM 935 C C . ILE A 1 112 ? -5.840 15.203 20.369 1.00 92.62 112 ILE A C 1
ATOM 937 O O . ILE A 1 112 ? -4.813 14.994 19.719 1.00 92.62 112 ILE A O 1
ATOM 941 N N . SER A 1 113 ? -5.814 15.396 21.690 1.00 92.19 113 SER A N 1
ATOM 942 C CA . SER A 1 113 ? -4.603 15.232 22.491 1.00 92.19 113 SER A CA 1
ATOM 943 C C . SER A 1 113 ? -4.359 13.758 22.810 1.00 92.19 113 SER A C 1
ATOM 945 O O . SER A 1 113 ? -5.208 13.084 23.391 1.00 92.19 113 SER A O 1
ATOM 947 N N . LEU A 1 114 ? -3.164 13.271 22.469 1.00 91.06 114 LEU A N 1
ATOM 948 C CA . LEU A 1 114 ? -2.708 11.908 22.764 1.00 91.06 114 LEU A CA 1
ATOM 949 C C . LEU A 1 114 ? -1.688 11.860 23.914 1.00 91.06 114 LEU A C 1
ATOM 951 O O . LEU A 1 114 ? -1.041 10.837 24.124 1.00 91.06 114 LEU A O 1
ATOM 955 N N . ASN A 1 115 ? -1.544 12.949 24.679 1.00 91.12 115 ASN A N 1
ATOM 956 C CA . ASN A 1 115 ? -0.505 13.084 25.710 1.00 91.12 115 ASN A CA 1
ATOM 957 C C . ASN A 1 115 ? -0.622 12.055 26.840 1.00 91.12 115 ASN A C 1
ATOM 959 O O . ASN A 1 115 ? 0.389 11.590 27.361 1.00 91.12 115 ASN A O 1
ATOM 963 N N . ASN A 1 116 ? -1.848 11.665 27.185 1.00 91.31 116 ASN A N 1
ATOM 964 C CA . ASN A 1 116 ? -2.106 10.707 28.260 1.00 91.31 116 ASN A CA 1
ATOM 965 C C . ASN A 1 116 ? -2.420 9.296 27.752 1.00 91.31 116 ASN A C 1
ATOM 967 O O . ASN A 1 116 ? -2.611 8.400 28.570 1.00 91.31 116 ASN A O 1
ATOM 971 N N . VAL A 1 117 ? -2.427 9.093 26.433 1.00 91.12 117 VAL A N 1
ATOM 972 C CA . VAL A 1 117 ? -2.775 7.820 25.795 1.00 91.12 117 VAL A CA 1
ATOM 973 C C . VAL A 1 117 ? -1.516 6.983 25.595 1.00 91.12 117 VAL A C 1
ATOM 975 O O . VAL A 1 117 ? -0.501 7.478 25.098 1.00 91.12 117 VAL A O 1
ATOM 978 N N . GLU A 1 118 ? -1.572 5.714 25.979 1.00 91.75 118 GLU A N 1
ATOM 979 C CA . GLU A 1 118 ? -0.518 4.731 25.727 1.00 91.75 118 GLU A CA 1
ATOM 980 C C . GLU A 1 118 ? -0.845 3.890 24.496 1.00 91.75 118 GLU A C 1
ATOM 982 O O . GLU A 1 118 ? -2.004 3.732 24.110 1.00 91.75 118 GLU A O 1
ATOM 987 N N . TRP A 1 119 ? 0.175 3.306 23.866 1.00 88.75 119 TRP A N 1
ATOM 988 C CA . TRP A 1 119 ? -0.041 2.458 22.690 1.00 88.75 119 TRP A CA 1
ATOM 989 C C . TRP A 1 119 ? -0.943 1.257 22.973 1.00 88.75 119 TRP A C 1
ATOM 991 O O . TRP A 1 119 ? -1.705 0.852 22.099 1.00 88.75 119 TRP A O 1
ATOM 1001 N N . GLN A 1 120 ? -0.903 0.711 24.190 1.00 89.00 120 GLN A N 1
ATOM 1002 C CA . GLN A 1 120 ? -1.802 -0.368 24.602 1.00 89.00 120 GLN A CA 1
ATOM 1003 C C . GLN A 1 120 ? -3.278 0.037 24.717 1.00 89.00 120 GLN A C 1
ATOM 1005 O O . GLN A 1 120 ? -4.146 -0.834 24.647 1.00 89.00 120 GLN A O 1
ATOM 1010 N N . ASP A 1 121 ? -3.576 1.331 24.865 1.00 88.31 121 ASP A N 1
ATOM 1011 C CA . ASP A 1 121 ? -4.954 1.828 24.936 1.00 88.31 121 ASP A CA 1
ATOM 1012 C C . ASP A 1 121 ? -5.620 1.862 23.554 1.00 88.31 121 ASP A C 1
ATOM 1014 O O . ASP A 1 121 ? -6.857 1.823 23.442 1.00 88.31 121 ASP A O 1
ATOM 1018 N N . ILE A 1 122 ? -4.799 1.924 22.499 1.00 90.56 122 ILE A N 1
ATOM 1019 C CA . ILE A 1 122 ? -5.240 1.932 21.109 1.00 90.56 122 ILE A CA 1
ATOM 1020 C C . ILE A 1 122 ? -5.578 0.507 20.674 1.00 90.56 122 ILE A C 1
ATOM 1022 O O . ILE A 1 122 ? -4.713 -0.320 20.388 1.00 90.56 122 ILE A O 1
ATOM 1026 N N . LEU A 1 123 ? -6.874 0.239 20.546 1.00 88.00 123 LEU A N 1
ATOM 1027 C CA . LEU A 1 123 ? -7.369 -0.992 19.946 1.00 88.00 123 LEU A CA 1
ATOM 1028 C C . LEU A 1 123 ? -7.639 -0.754 18.464 1.00 88.00 123 LEU A C 1
ATOM 1030 O O . LEU A 1 123 ? -8.593 -0.064 18.100 1.00 88.00 123 LEU A O 1
ATOM 1034 N N . PHE A 1 124 ? -6.802 -1.340 17.612 1.00 89.38 124 PHE A N 1
ATOM 1035 C CA . PHE A 1 124 ? -7.018 -1.289 16.174 1.00 89.38 124 PHE A CA 1
ATOM 1036 C C . PHE A 1 124 ? -8.230 -2.147 15.812 1.00 89.38 124 PHE A C 1
ATOM 1038 O O . PHE A 1 124 ? -8.292 -3.320 16.186 1.00 89.38 124 PHE A O 1
ATOM 1045 N N . PRO A 1 125 ? -9.198 -1.596 15.068 1.00 84.31 125 PRO A N 1
ATOM 1046 C CA . PRO A 1 125 ? -10.378 -2.361 14.695 1.00 84.31 125 PRO A CA 1
ATOM 1047 C C . PRO A 1 125 ? -10.074 -3.505 13.722 1.00 84.31 125 PRO A C 1
ATOM 1049 O O . PRO A 1 125 ? -10.779 -4.513 13.681 1.00 84.31 125 PRO A O 1
ATOM 1052 N N . PHE A 1 126 ? -9.053 -3.300 12.896 1.00 89.94 126 PHE A N 1
ATOM 1053 C CA . PHE A 1 126 ? -8.538 -4.235 11.917 1.00 89.94 126 PHE A CA 1
ATOM 1054 C C . PHE A 1 126 ? -7.029 -4.039 11.857 1.00 89.94 126 PHE A C 1
ATOM 1056 O O . PHE A 1 126 ? -6.558 -2.906 11.963 1.00 89.94 126 PHE A O 1
ATOM 1063 N N . ASP A 1 127 ? -6.285 -5.109 11.595 1.00 92.50 127 ASP A N 1
ATOM 1064 C CA . ASP A 1 127 ? -4.837 -5.013 11.396 1.00 92.50 127 ASP A CA 1
ATOM 1065 C C . ASP A 1 127 ? -4.495 -4.170 10.157 1.00 92.50 127 ASP A C 1
ATOM 1067 O O . ASP A 1 127 ? -3.366 -3.716 10.004 1.00 92.50 127 ASP A O 1
ATOM 1071 N N . THR A 1 128 ? -5.434 -3.966 9.229 1.00 93.88 128 THR A N 1
ATOM 1072 C CA . THR A 1 128 ? -5.204 -3.156 8.033 1.00 93.88 128 THR A CA 1
ATOM 1073 C C . THR A 1 128 ? -6.474 -2.444 7.571 1.00 93.88 128 THR A C 1
ATOM 1075 O O . THR A 1 128 ? -7.539 -3.057 7.447 1.00 93.88 128 THR A O 1
ATOM 1078 N N . PHE A 1 129 ? -6.383 -1.143 7.303 1.00 94.38 129 PHE A N 1
ATOM 1079 C CA . PHE A 1 129 ? -7.489 -0.341 6.776 1.00 94.38 129 PHE A CA 1
ATOM 1080 C C . PHE A 1 129 ? -6.993 0.924 6.075 1.00 94.38 129 PHE A C 1
ATOM 1082 O O . PHE A 1 129 ? -5.856 1.360 6.250 1.00 94.38 129 PHE A O 1
ATOM 1089 N N . LEU A 1 130 ? -7.882 1.509 5.278 1.00 94.56 130 LEU A N 1
ATOM 1090 C CA . LEU A 1 130 ? -7.655 2.768 4.584 1.00 94.56 130 LEU A CA 1
ATOM 1091 C C . LEU A 1 130 ? -8.463 3.878 5.256 1.00 94.56 130 LEU A C 1
ATOM 1093 O O . LEU A 1 130 ? -9.620 3.656 5.612 1.00 94.56 130 LEU A O 1
ATOM 1097 N N . VAL A 1 131 ? -7.884 5.064 5.382 1.00 95.81 131 VAL A N 1
ATOM 1098 C CA . VAL A 1 131 ? -8.576 6.293 5.777 1.00 95.81 131 VAL A CA 1
ATOM 1099 C C . VAL A 1 131 ? -8.521 7.251 4.596 1.00 95.81 131 VAL A C 1
ATOM 1101 O O . VAL A 1 131 ? -7.449 7.477 4.049 1.00 95.81 131 VAL A O 1
ATOM 1104 N N . THR A 1 132 ? -9.662 7.782 4.177 1.00 95.12 132 THR A N 1
ATOM 1105 C CA . THR A 1 132 ? -9.772 8.755 3.079 1.00 95.12 132 THR A CA 1
ATOM 1106 C C . THR A 1 132 ? -10.410 10.036 3.586 1.00 95.12 132 THR A C 1
ATOM 1108 O O . THR A 1 132 ? -11.249 9.973 4.483 1.00 95.12 132 THR A O 1
ATOM 1111 N N . PHE A 1 133 ? -10.044 11.158 2.986 1.00 93.94 133 PHE A N 1
ATOM 1112 C CA . PHE A 1 133 ? -10.410 12.501 3.427 1.00 93.94 133 PHE A CA 1
ATOM 1113 C C . PHE A 1 133 ? -11.282 13.203 2.387 1.00 93.94 133 PHE A C 1
ATOM 1115 O O . PHE A 1 133 ? -11.007 13.066 1.191 1.00 93.94 133 PHE A O 1
ATOM 1122 N N . ASP A 1 134 ? -12.297 13.943 2.837 1.00 91.81 134 ASP A N 1
ATOM 1123 C CA . ASP A 1 134 ? -13.010 14.912 1.994 1.00 91.81 134 ASP A CA 1
ATOM 1124 C C . ASP A 1 134 ? -12.064 16.028 1.546 1.00 91.81 134 ASP A C 1
ATOM 1126 O O . ASP A 1 134 ? -11.909 16.267 0.347 1.00 91.81 134 ASP A O 1
ATOM 1130 N N . GLU A 1 135 ? -11.375 16.654 2.506 1.00 92.50 135 GLU A N 1
ATOM 1131 C CA . GLU A 1 135 ? -10.371 17.675 2.230 1.00 92.50 135 GLU A CA 1
ATOM 1132 C C . GLU A 1 135 ? -8.956 17.074 2.269 1.00 92.50 135 GLU A C 1
ATOM 1134 O O . GLU A 1 135 ? -8.503 16.590 3.316 1.00 92.50 135 GLU A O 1
ATOM 1139 N N . PRO A 1 136 ? -8.219 17.097 1.145 1.00 92.56 136 PRO A N 1
ATOM 1140 C CA . PRO A 1 136 ? -6.848 16.618 1.112 1.00 92.56 136 PRO A CA 1
ATOM 1141 C C . PRO A 1 136 ? -5.953 17.422 2.056 1.00 92.56 136 PRO A C 1
ATOM 1143 O O . PRO A 1 136 ? -5.940 18.651 2.040 1.00 92.56 136 PRO A O 1
ATOM 1146 N N . ILE A 1 137 ? -5.130 16.727 2.833 1.00 91.19 137 ILE A N 1
ATOM 1147 C CA . ILE A 1 137 ? -4.148 17.371 3.698 1.00 91.19 137 ILE A CA 1
ATOM 1148 C C . ILE A 1 137 ? -2.976 17.805 2.820 1.00 91.19 137 ILE A C 1
ATOM 1150 O O . ILE A 1 137 ? -2.351 16.982 2.146 1.00 91.19 137 ILE A O 1
ATOM 1154 N N . SER A 1 138 ? -2.696 19.106 2.816 1.00 88.69 138 SER A N 1
ATOM 1155 C CA . SER A 1 138 ? -1.565 19.685 2.092 1.00 88.69 138 SER A CA 1
ATOM 1156 C C . SER A 1 138 ? -0.414 19.984 3.045 1.00 88.69 138 SER A C 1
ATOM 1158 O O . SER A 1 138 ? -0.597 20.591 4.097 1.00 88.69 138 SER A O 1
ATOM 1160 N N . ILE A 1 139 ? 0.773 19.548 2.649 1.00 79.44 139 ILE A N 1
ATOM 1161 C CA . ILE A 1 139 ? 2.053 19.766 3.307 1.00 79.44 139 ILE A CA 1
ATOM 1162 C C . ILE A 1 139 ? 2.833 20.700 2.407 1.00 79.44 139 ILE A C 1
ATOM 1164 O O . ILE A 1 139 ? 3.090 20.347 1.258 1.00 79.44 139 ILE A O 1
ATOM 1168 N N . LYS A 1 140 ? 3.226 21.862 2.915 1.00 81.69 140 LYS A N 1
ATOM 1169 C CA . LYS A 1 140 ? 4.134 22.765 2.210 1.00 81.69 140 LYS A CA 1
ATOM 1170 C C . LYS A 1 140 ? 5.483 22.714 2.907 1.00 81.69 140 LYS A C 1
ATOM 1172 O O . LYS A 1 140 ? 5.612 23.230 4.010 1.00 81.69 140 LYS A O 1
ATOM 1177 N N . THR A 1 141 ? 6.465 22.097 2.263 1.00 71.50 141 THR A N 1
ATOM 1178 C CA . THR A 1 141 ? 7.875 22.244 2.629 1.00 71.50 141 THR A CA 1
ATOM 1179 C C . THR A 1 141 ? 8.479 23.392 1.818 1.00 71.50 141 THR A C 1
ATOM 1181 O O . THR A 1 141 ? 7.852 23.914 0.889 1.00 71.50 141 THR A O 1
ATOM 1184 N N . LYS A 1 142 ? 9.713 23.800 2.139 1.00 73.94 142 LYS A N 1
ATOM 1185 C CA . LYS A 1 142 ? 10.434 24.821 1.353 1.00 73.94 142 LYS A CA 1
ATOM 1186 C C . LYS A 1 142 ? 10.612 24.419 -0.118 1.00 73.94 142 LYS A C 1
ATOM 1188 O O . LYS A 1 142 ? 10.707 25.286 -0.981 1.00 73.94 142 LYS A O 1
ATOM 1193 N N . GLU A 1 143 ? 10.657 23.119 -0.400 1.00 72.00 143 GLU A N 1
ATOM 1194 C CA . GLU A 1 143 ? 11.031 22.573 -1.708 1.00 72.00 143 GLU A CA 1
ATOM 1195 C C . GLU A 1 143 ? 9.837 22.034 -2.500 1.00 72.00 143 GLU A C 1
ATOM 1197 O O . GLU A 1 143 ? 9.858 22.001 -3.736 1.00 72.00 143 GLU A O 1
ATOM 1202 N N . PHE A 1 144 ? 8.784 21.589 -1.815 1.00 72.50 144 PHE A N 1
ATOM 1203 C CA . PHE A 1 144 ? 7.643 20.964 -2.462 1.00 72.50 144 PHE A CA 1
ATOM 1204 C C . PHE A 1 144 ? 6.357 21.094 -1.649 1.00 72.50 144 PHE A C 1
ATOM 1206 O O . PHE A 1 144 ? 6.346 21.174 -0.427 1.00 72.50 144 PHE A O 1
ATOM 1213 N N . GLU A 1 145 ? 5.234 21.039 -2.360 1.00 81.81 145 GLU A N 1
ATOM 1214 C CA . GLU A 1 145 ? 3.921 20.840 -1.759 1.00 81.81 145 GLU A CA 1
ATOM 1215 C C . GLU A 1 145 ? 3.444 19.418 -2.062 1.00 81.81 145 GLU A C 1
ATOM 1217 O O . GLU A 1 145 ? 3.339 19.050 -3.241 1.00 81.81 145 GLU A O 1
ATOM 1222 N N . ILE A 1 146 ? 3.167 18.625 -1.026 1.00 78.56 146 ILE A N 1
ATOM 1223 C CA . ILE A 1 146 ? 2.544 17.298 -1.130 1.00 78.56 146 ILE A CA 1
ATOM 1224 C C . ILE A 1 146 ? 1.103 17.415 -0.657 1.00 78.56 146 ILE A C 1
ATOM 1226 O O . ILE A 1 146 ? 0.844 17.923 0.426 1.00 78.56 146 ILE A O 1
ATOM 1230 N N . THR A 1 147 ? 0.169 16.895 -1.444 1.00 88.38 147 THR A N 1
ATOM 1231 C CA . THR A 1 147 ? -1.251 16.886 -1.093 1.00 88.38 147 THR A CA 1
ATOM 1232 C C . THR A 1 147 ? -1.746 15.452 -1.099 1.00 88.38 147 THR A C 1
ATOM 1234 O O . THR A 1 147 ? -1.672 14.766 -2.118 1.00 88.38 147 THR A O 1
ATOM 1237 N N . PHE A 1 148 ? -2.269 14.981 0.025 1.00 90.06 148 PHE A N 1
ATOM 1238 C CA . PHE A 1 148 ? -2.720 13.603 0.159 1.00 90.06 148 PHE A CA 1
ATOM 1239 C C . PHE A 1 148 ? -4.142 13.537 0.692 1.00 90.06 148 PHE A C 1
ATOM 1241 O O . PHE A 1 148 ? -4.531 14.261 1.601 1.00 90.06 148 PHE A O 1
ATOM 1248 N N . SER A 1 149 ? -4.936 12.633 0.131 1.00 91.56 149 SER A N 1
ATOM 1249 C CA . SER A 1 149 ? -6.332 12.434 0.540 1.00 91.56 149 SER A CA 1
ATOM 1250 C C . SER A 1 149 ? -6.576 11.062 1.142 1.00 91.56 149 SER A C 1
ATOM 1252 O O . SER A 1 149 ? -7.719 10.617 1.246 1.00 91.56 149 SER A O 1
ATOM 1254 N N . CYS A 1 150 ? -5.499 10.335 1.436 1.00 94.06 150 CYS A N 1
ATOM 1255 C CA . CYS A 1 150 ? -5.593 8.950 1.829 1.00 94.06 150 CYS A CA 1
ATOM 1256 C C . CYS A 1 150 ? -4.395 8.517 2.677 1.00 94.06 150 CYS A C 1
ATOM 1258 O O . CYS A 1 150 ? -3.248 8.820 2.351 1.00 94.06 150 CYS A O 1
ATOM 1260 N N . VAL A 1 151 ? -4.678 7.760 3.735 1.00 94.81 151 VAL A N 1
ATOM 1261 C CA . VAL A 1 151 ? -3.695 7.149 4.629 1.00 94.81 151 VAL A CA 1
ATOM 1262 C C . VAL A 1 151 ? -3.993 5.661 4.743 1.00 94.81 151 VAL A C 1
ATOM 1264 O O . VAL A 1 151 ? -5.100 5.253 5.090 1.00 94.81 151 VAL A O 1
ATOM 1267 N N . PHE A 1 152 ? -2.998 4.836 4.454 1.00 94.44 152 PHE A N 1
ATOM 1268 C CA . PHE A 1 152 ? -3.032 3.399 4.672 1.00 94.44 152 PHE A CA 1
ATOM 1269 C C . PHE A 1 152 ? -2.444 3.086 6.045 1.00 94.44 152 PHE A C 1
ATOM 1271 O O . PHE A 1 152 ? -1.309 3.465 6.326 1.00 94.44 152 PHE A O 1
ATOM 1278 N N . VAL A 1 153 ? -3.192 2.371 6.881 1.00 95.62 153 VAL A N 1
ATOM 1279 C CA . VAL A 1 153 ? -2.723 1.904 8.189 1.00 95.62 153 VAL A CA 1
ATOM 1280 C C . VAL A 1 153 ? -2.592 0.389 8.142 1.00 95.62 153 VAL A C 1
ATOM 1282 O O . VAL A 1 153 ? -3.538 -0.303 7.759 1.00 95.62 153 VAL A O 1
ATOM 1285 N N . CYS A 1 154 ? -1.424 -0.133 8.514 1.00 96.06 154 CYS A N 1
ATOM 1286 C CA . CYS A 1 154 ? -1.137 -1.565 8.507 1.00 96.06 154 CYS A CA 1
ATOM 1287 C C . CYS A 1 154 ? -0.293 -1.970 9.721 1.00 96.06 154 CYS A C 1
ATOM 1289 O O . CYS A 1 154 ? 0.889 -1.649 9.803 1.00 96.06 154 CYS A O 1
ATOM 1291 N N . ALA A 1 155 ? -0.879 -2.728 10.641 1.00 94.19 155 ALA A N 1
ATOM 1292 C CA . ALA A 1 155 ? -0.156 -3.452 11.674 1.00 94.19 155 ALA A CA 1
ATOM 1293 C C . ALA A 1 155 ? 0.475 -4.707 11.056 1.00 94.19 155 ALA A C 1
ATOM 1295 O O . ALA A 1 155 ? -0.219 -5.525 10.459 1.00 94.19 155 ALA A O 1
ATOM 1296 N N . MET A 1 156 ? 1.784 -4.876 11.193 1.00 93.25 156 MET A N 1
ATOM 1297 C CA . MET A 1 156 ? 2.556 -6.026 10.725 1.00 93.25 156 MET A CA 1
ATOM 1298 C C . MET A 1 156 ? 3.068 -6.790 11.942 1.00 93.25 156 MET A C 1
ATOM 1300 O O . MET A 1 156 ? 3.672 -6.196 12.837 1.00 93.25 156 MET A O 1
ATOM 1304 N N . LYS A 1 157 ? 2.813 -8.095 12.000 1.00 92.69 157 LYS A N 1
ATOM 1305 C CA . LYS A 1 157 ? 3.215 -8.927 13.136 1.00 92.69 157 LYS A CA 1
ATOM 1306 C C . LYS A 1 157 ? 4.585 -9.555 12.908 1.00 92.69 157 LYS A C 1
ATOM 1308 O O . LYS A 1 157 ? 5.011 -9.787 11.775 1.00 92.69 157 LYS A O 1
ATOM 1313 N N . LYS A 1 158 ? 5.249 -9.888 14.013 1.00 91.38 158 LYS A N 1
ATOM 1314 C CA . LYS A 1 158 ? 6.483 -10.673 14.035 1.00 91.38 158 LYS A CA 1
ATOM 1315 C C . LYS A 1 158 ? 6.346 -11.920 13.155 1.00 91.38 158 LYS A C 1
ATOM 1317 O O . LYS A 1 158 ? 5.452 -12.734 13.364 1.00 91.38 158 LYS A O 1
ATOM 1322 N N . GLY A 1 159 ? 7.283 -12.078 12.221 1.00 89.06 159 GLY A N 1
ATOM 1323 C CA . GLY A 1 159 ? 7.366 -13.243 11.336 1.00 89.06 159 GLY A CA 1
ATOM 1324 C C . GLY A 1 159 ? 6.471 -13.183 10.096 1.00 89.06 159 GLY A C 1
ATOM 1325 O O . GLY A 1 159 ? 6.518 -14.109 9.298 1.00 89.06 159 GLY A O 1
ATOM 1326 N N . GLU A 1 160 ? 5.684 -12.120 9.899 1.00 89.19 160 GLU A N 1
ATOM 1327 C CA . GLU A 1 160 ? 4.845 -11.993 8.699 1.00 89.19 160 GLU A CA 1
ATOM 1328 C C . GLU A 1 160 ? 5.621 -11.553 7.443 1.00 89.19 160 GLU A C 1
ATOM 1330 O O . GLU A 1 160 ? 5.184 -11.818 6.324 1.00 89.19 160 GLU A O 1
ATOM 1335 N N . LEU A 1 161 ? 6.750 -10.862 7.615 1.00 88.12 161 LEU A N 1
ATOM 1336 C CA . LEU A 1 161 ? 7.560 -10.326 6.525 1.00 88.12 161 LEU A CA 1
ATOM 1337 C C . LEU A 1 161 ? 9.051 -10.486 6.850 1.00 88.12 161 LEU A C 1
ATOM 1339 O O . LEU A 1 161 ? 9.517 -10.066 7.916 1.00 88.12 161 LEU A O 1
ATOM 1343 N N . ASP A 1 162 ? 9.797 -11.069 5.913 1.00 81.69 162 ASP A N 1
ATOM 1344 C CA . ASP A 1 162 ? 11.252 -11.192 6.009 1.00 81.69 162 ASP A CA 1
ATOM 1345 C C . ASP A 1 162 ? 11.896 -9.801 6.103 1.00 81.69 162 ASP A C 1
ATOM 1347 O O . ASP A 1 162 ? 11.576 -8.900 5.328 1.00 81.69 162 ASP A O 1
ATOM 1351 N N . GLY A 1 163 ? 12.807 -9.612 7.061 1.00 75.06 163 GLY A N 1
ATOM 1352 C CA . GLY A 1 163 ? 13.481 -8.327 7.300 1.00 75.06 163 GLY A CA 1
ATOM 1353 C C . GLY A 1 163 ? 12.888 -7.476 8.428 1.00 75.06 163 GLY A C 1
ATOM 1354 O O . GLY A 1 163 ? 13.514 -6.506 8.839 1.00 75.06 163 GLY A O 1
ATOM 1355 N N . LEU A 1 164 ? 11.755 -7.871 9.019 1.00 74.31 164 LEU A N 1
ATOM 1356 C CA . LEU A 1 164 ? 11.201 -7.215 10.216 1.00 74.31 164 LEU A CA 1
ATOM 1357 C C . LEU A 1 164 ? 11.939 -7.577 11.523 1.00 74.31 164 LEU A C 1
ATOM 1359 O O . LEU A 1 164 ? 11.409 -7.353 12.604 1.00 74.31 164 LEU A O 1
ATOM 1363 N N . ASN A 1 165 ? 13.126 -8.193 11.468 1.00 83.06 165 ASN A N 1
ATOM 1364 C CA . ASN A 1 165 ? 13.936 -8.574 12.642 1.00 83.06 165 ASN A CA 1
ATOM 1365 C C . ASN A 1 165 ? 13.151 -9.277 13.770 1.00 83.06 165 ASN A C 1
ATOM 1367 O O . ASN A 1 165 ? 13.495 -9.184 14.947 1.00 83.06 165 ASN A O 1
ATOM 1371 N N . GLY A 1 166 ? 12.069 -9.974 13.412 1.00 85.00 166 GLY A N 1
ATOM 1372 C CA . GLY A 1 166 ? 11.183 -10.621 14.366 1.00 85.00 166 GLY A CA 1
ATOM 1373 C C . GLY A 1 166 ? 10.462 -9.661 15.322 1.00 85.00 166 GLY A C 1
ATOM 1374 O O . GLY A 1 166 ? 10.280 -10.031 16.482 1.00 85.00 166 GLY A O 1
ATOM 1375 N N . LYS A 1 167 ? 10.057 -8.474 14.860 1.00 88.44 167 LYS A N 1
ATOM 1376 C CA . LYS A 1 167 ? 9.324 -7.476 15.653 1.00 88.44 167 LYS A CA 1
ATOM 1377 C C . LYS A 1 167 ? 7.958 -7.126 15.054 1.00 88.44 167 LYS A C 1
ATOM 1379 O O . LYS A 1 167 ? 7.706 -7.386 13.876 1.00 88.44 167 LYS A O 1
ATOM 1384 N N . ASN A 1 168 ? 7.079 -6.547 15.869 1.00 89.38 168 ASN A N 1
ATOM 1385 C CA . ASN A 1 168 ? 5.801 -5.981 15.444 1.00 89.38 168 ASN A CA 1
ATOM 1386 C C . ASN A 1 168 ? 5.969 -4.518 15.019 1.00 89.38 168 ASN A C 1
ATOM 1388 O O . ASN A 1 168 ? 6.621 -3.728 15.705 1.00 89.38 168 ASN A O 1
ATOM 1392 N N . TYR A 1 169 ? 5.317 -4.146 13.921 1.00 90.62 169 TYR A N 1
ATOM 1393 C CA . TYR A 1 169 ? 5.358 -2.797 13.370 1.00 90.62 169 TYR A CA 1
ATOM 1394 C C . TYR A 1 169 ? 3.961 -2.263 13.078 1.00 90.62 169 TYR A C 1
ATOM 1396 O O . TYR A 1 169 ? 3.042 -3.017 12.776 1.00 90.62 169 TYR A O 1
ATOM 1404 N N . LEU A 1 170 ? 3.815 -0.947 13.104 1.00 92.94 170 LEU A N 1
ATOM 1405 C CA . L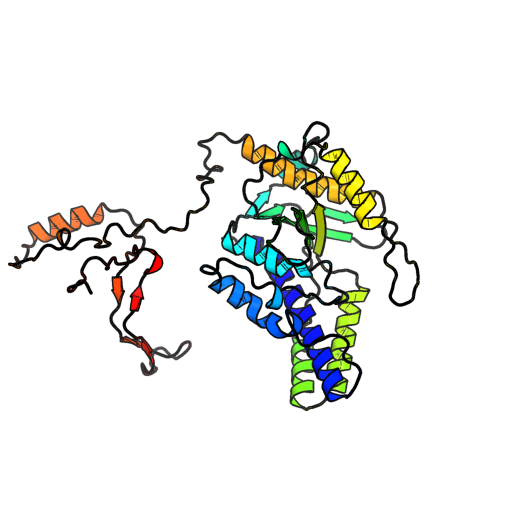EU A 1 170 ? 2.657 -0.226 12.612 1.00 92.94 170 LEU A CA 1
ATOM 1406 C C . LEU A 1 170 ? 3.124 0.715 11.510 1.00 92.94 170 LEU A C 1
ATOM 1408 O O . LEU A 1 170 ? 3.912 1.625 11.741 1.00 92.94 170 LEU A O 1
ATOM 1412 N N . GLN A 1 171 ? 2.657 0.471 10.296 1.00 93.12 171 GLN A N 1
ATOM 1413 C CA . GLN A 1 171 ? 2.978 1.290 9.144 1.00 93.12 171 GLN A CA 1
ATOM 1414 C C . GLN A 1 171 ? 1.836 2.259 8.849 1.00 93.12 171 GLN A C 1
ATOM 1416 O O . GLN A 1 171 ? 0.677 1.851 8.744 1.00 93.12 171 GLN A O 1
ATOM 1421 N N . PHE A 1 172 ? 2.196 3.523 8.660 1.00 93.62 172 PHE A N 1
ATOM 1422 C CA . PHE A 1 172 ? 1.352 4.576 8.120 1.00 93.62 172 PHE A CA 1
ATOM 1423 C C . PHE A 1 172 ? 1.900 4.967 6.754 1.00 93.62 172 PHE A C 1
ATOM 1425 O O . PHE A 1 172 ? 3.074 5.302 6.610 1.00 93.62 172 PHE A O 1
ATOM 1432 N N . ARG A 1 173 ? 1.053 4.909 5.735 1.00 92.38 173 ARG A N 1
ATOM 1433 C CA . ARG A 1 173 ? 1.419 5.245 4.363 1.00 92.38 173 ARG A CA 1
ATOM 1434 C C . ARG A 1 173 ? 0.525 6.359 3.865 1.00 92.38 173 ARG A C 1
ATOM 1436 O O . ARG A 1 173 ? -0.680 6.164 3.736 1.00 92.38 173 ARG A O 1
ATOM 1443 N N . ILE A 1 174 ? 1.108 7.511 3.592 1.00 90.88 174 ILE A N 1
ATOM 1444 C CA . ILE A 1 174 ? 0.407 8.653 3.023 1.00 90.88 174 ILE A CA 1
ATOM 1445 C C . ILE A 1 174 ? 0.406 8.505 1.502 1.00 90.88 174 ILE A C 1
ATOM 1447 O O . ILE A 1 174 ? 1.460 8.307 0.912 1.00 90.88 174 ILE A O 1
ATOM 1451 N N . ILE A 1 175 ? -0.761 8.621 0.867 1.00 89.44 175 ILE A N 1
ATOM 1452 C CA . ILE A 1 175 ? -0.909 8.468 -0.585 1.00 89.44 175 ILE A CA 1
ATOM 1453 C C . ILE A 1 175 ? -1.234 9.821 -1.221 1.00 89.44 175 ILE A C 1
ATOM 1455 O O . ILE A 1 175 ? -2.325 10.362 -1.019 1.00 89.44 175 ILE A O 1
ATOM 1459 N N . ASP A 1 176 ? -0.304 10.345 -2.017 1.00 84.19 176 ASP A N 1
ATOM 1460 C CA . ASP A 1 176 ? -0.462 11.590 -2.772 1.00 84.19 176 ASP A CA 1
ATOM 1461 C C . ASP A 1 176 ? -1.568 11.440 -3.830 1.00 84.19 176 ASP A C 1
ATOM 1463 O O . ASP A 1 176 ? -1.646 10.450 -4.572 1.00 84.19 176 ASP A O 1
ATOM 1467 N N . GLN A 1 177 ? -2.420 12.459 -3.931 1.00 75.69 177 GLN A N 1
ATOM 1468 C CA . GLN A 1 177 ? -3.475 12.526 -4.939 1.00 75.69 177 GLN A CA 1
ATOM 1469 C C . GLN A 1 177 ? -2.953 12.565 -6.370 1.00 75.69 177 GLN A C 1
ATOM 1471 O O . GLN A 1 177 ? -3.633 12.100 -7.289 1.00 75.69 177 GLN A O 1
ATOM 1476 N N . ARG A 1 178 ? -1.754 13.114 -6.577 1.00 70.00 178 ARG A N 1
ATOM 1477 C CA . ARG A 1 178 ? -1.159 13.315 -7.902 1.00 70.00 178 ARG A CA 1
ATOM 1478 C C . ARG A 1 178 ? -0.855 12.001 -8.621 1.00 70.00 178 ARG A C 1
ATOM 1480 O O . ARG A 1 178 ? -0.545 12.047 -9.808 1.00 70.00 178 ARG A O 1
ATOM 1487 N N . GLN A 1 179 ? -1.047 10.863 -7.938 1.00 63.91 179 GLN A N 1
ATOM 1488 C CA . GLN A 1 179 ? -0.684 9.511 -8.347 1.00 63.91 179 GLN A CA 1
ATOM 1489 C C . GLN A 1 179 ? 0.832 9.429 -8.574 1.00 63.91 179 GLN A C 1
ATOM 1491 O O . GLN A 1 179 ? 1.441 10.302 -9.190 1.00 63.91 179 GLN A O 1
ATOM 1496 N N . GLY A 1 180 ? 1.487 8.398 -8.034 1.00 63.16 180 GLY A N 1
ATOM 1497 C CA . GLY A 1 180 ? 2.926 8.224 -8.246 1.00 63.16 180 GLY A CA 1
ATOM 1498 C C . GLY A 1 180 ? 3.280 8.263 -9.738 1.00 63.16 180 GLY A C 1
ATOM 1499 O O . GLY A 1 180 ? 2.439 7.989 -10.596 1.00 63.16 180 GLY A O 1
ATOM 1500 N N . TYR A 1 181 ? 4.512 8.669 -10.061 1.00 66.62 181 TYR A N 1
ATOM 1501 C CA . TYR A 1 181 ? 4.962 8.782 -11.448 1.00 66.62 181 TYR A CA 1
ATOM 1502 C C . TYR A 1 181 ? 4.680 7.487 -12.219 1.00 66.62 181 TYR A C 1
ATOM 1504 O O . TYR A 1 181 ? 5.335 6.468 -12.007 1.00 66.62 181 TYR A O 1
ATOM 1512 N N . LEU A 1 182 ? 3.719 7.545 -13.139 1.00 77.94 182 LEU A N 1
ATOM 1513 C CA . LEU A 1 182 ? 3.435 6.459 -14.063 1.00 77.94 182 LEU A CA 1
ATOM 1514 C C . LEU A 1 182 ? 4.279 6.652 -15.311 1.00 77.94 182 LEU A C 1
ATOM 1516 O O . LEU A 1 182 ? 4.287 7.730 -15.914 1.00 77.94 182 LEU A O 1
ATOM 1520 N N . ILE A 1 183 ? 4.948 5.590 -15.748 1.00 86.56 183 ILE A N 1
ATOM 1521 C CA . ILE A 1 183 ? 5.659 5.613 -17.020 1.00 86.56 183 ILE A CA 1
ATOM 1522 C C . ILE A 1 183 ? 4.603 5.825 -18.106 1.00 86.56 183 ILE A C 1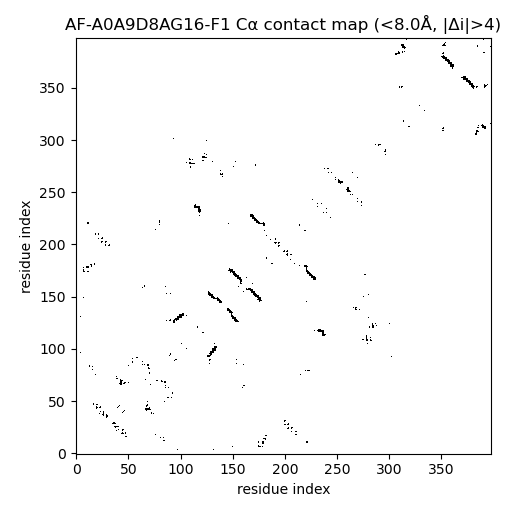
ATOM 1524 O O . ILE A 1 183 ? 3.678 5.010 -18.234 1.00 86.56 183 ILE A O 1
ATOM 1528 N N . PRO A 1 184 ? 4.713 6.887 -18.924 1.00 90.62 184 PRO A N 1
ATOM 1529 C CA . PRO A 1 184 ? 3.709 7.150 -19.939 1.00 90.62 184 PRO A CA 1
ATOM 1530 C C . PRO A 1 184 ? 3.570 5.950 -20.879 1.00 90.62 184 PRO A C 1
ATOM 1532 O O . PRO A 1 184 ? 4.573 5.390 -21.328 1.00 90.62 184 PRO A O 1
ATOM 1535 N N . GLY A 1 185 ? 2.337 5.584 -21.245 1.00 91.50 185 GLY A N 1
ATOM 1536 C CA . GLY A 1 185 ? 2.080 4.430 -22.120 1.00 91.50 185 GLY A CA 1
ATOM 1537 C C . GLY A 1 185 ? 2.861 4.484 -23.440 1.00 91.50 185 GLY A C 1
ATOM 1538 O O . GLY A 1 185 ? 3.360 3.463 -23.909 1.00 91.50 185 GLY A O 1
ATOM 1539 N N . ARG A 1 186 ? 3.077 5.692 -23.984 1.00 94.44 186 ARG A N 1
ATOM 1540 C CA . ARG A 1 186 ? 3.944 5.920 -25.154 1.00 94.44 186 ARG A CA 1
ATOM 1541 C C . ARG A 1 186 ? 5.388 5.461 -24.933 1.00 94.44 186 ARG A C 1
ATOM 1543 O O . ARG A 1 186 ? 5.975 4.882 -25.835 1.00 94.44 186 ARG A O 1
ATOM 1550 N N . ILE A 1 187 ? 5.949 5.676 -23.742 1.00 94.38 187 ILE A N 1
ATOM 1551 C CA . ILE A 1 187 ? 7.314 5.253 -23.418 1.00 94.38 187 ILE A CA 1
ATOM 1552 C C . ILE A 1 187 ? 7.370 3.737 -23.247 1.00 94.38 187 ILE A C 1
ATOM 1554 O O . ILE A 1 187 ? 8.269 3.118 -23.807 1.00 94.38 187 ILE A O 1
ATOM 1558 N N . LYS A 1 188 ? 6.377 3.126 -22.580 1.00 93.38 188 LYS A N 1
ATOM 1559 C CA . LYS A 1 188 ? 6.265 1.656 -22.497 1.00 93.38 188 LYS A CA 1
ATOM 1560 C C . LYS A 1 188 ? 6.225 1.026 -23.892 1.00 93.38 188 LYS A C 1
ATOM 1562 O O . LYS A 1 188 ? 6.954 0.074 -24.153 1.00 93.38 188 LYS A O 1
ATOM 1567 N N . LYS A 1 189 ? 5.431 1.598 -24.806 1.00 93.94 189 LYS A N 1
ATOM 1568 C CA . LYS A 1 189 ? 5.347 1.156 -26.207 1.00 93.94 189 LYS A CA 1
ATOM 1569 C C . LYS A 1 189 ? 6.682 1.315 -26.939 1.00 93.94 189 LYS A C 1
ATOM 1571 O O . LYS A 1 189 ? 7.110 0.368 -27.587 1.00 93.94 189 LYS A O 1
ATOM 1576 N N . SER A 1 190 ? 7.351 2.462 -26.809 1.00 95.31 190 SER A N 1
ATOM 1577 C CA . SER A 1 190 ? 8.658 2.699 -27.441 1.00 95.31 190 SER A CA 1
ATOM 1578 C C . SER A 1 190 ? 9.752 1.774 -26.915 1.00 95.31 190 SER A C 1
ATOM 1580 O O . SER A 1 190 ? 10.588 1.331 -27.694 1.00 95.31 190 SER A O 1
ATOM 1582 N N . VAL A 1 191 ? 9.757 1.474 -25.613 1.00 93.25 191 VAL A N 1
ATOM 1583 C CA . VAL A 1 191 ? 10.714 0.520 -25.041 1.00 93.25 191 VAL A CA 1
ATOM 1584 C C . VAL A 1 191 ? 10.414 -0.884 -25.527 1.00 93.25 191 VAL A C 1
ATOM 1586 O O . VAL A 1 191 ? 11.326 -1.544 -26.003 1.00 93.25 191 VAL A O 1
ATOM 1589 N N . LYS A 1 192 ? 9.147 -1.308 -25.516 1.00 92.50 192 LYS A N 1
ATOM 1590 C CA . LYS A 1 192 ? 8.760 -2.600 -26.088 1.00 92.50 192 LYS A CA 1
ATOM 1591 C C . LYS A 1 192 ? 9.195 -2.725 -27.552 1.00 92.50 192 LYS A C 1
ATOM 1593 O O . LYS A 1 192 ? 9.840 -3.699 -27.896 1.00 92.50 192 LYS A O 1
ATOM 1598 N N . GLN A 1 193 ? 8.929 -1.716 -28.381 1.00 95.19 193 GLN A N 1
ATOM 1599 C CA . GLN A 1 193 ? 9.348 -1.711 -29.784 1.00 95.19 193 GLN A CA 1
ATOM 1600 C C . GLN A 1 193 ? 10.875 -1.777 -29.943 1.00 95.19 193 GLN A C 1
ATOM 1602 O O . GLN A 1 193 ? 11.369 -2.439 -30.848 1.00 95.19 193 GLN A O 1
ATOM 1607 N N . ALA A 1 194 ? 11.633 -1.089 -29.085 1.00 94.38 194 ALA A N 1
ATOM 1608 C CA . ALA A 1 194 ? 13.090 -1.176 -29.102 1.00 94.38 194 ALA A CA 1
ATOM 1609 C C . ALA A 1 194 ? 13.574 -2.590 -28.745 1.00 94.38 194 ALA A C 1
ATOM 1611 O O . ALA A 1 194 ? 14.467 -3.096 -29.414 1.00 94.38 194 ALA A O 1
ATOM 1612 N N . LEU A 1 195 ? 12.951 -3.236 -27.753 1.00 90.88 195 LEU A N 1
ATOM 1613 C CA . LEU A 1 195 ? 13.238 -4.624 -27.377 1.00 90.88 195 LEU A CA 1
ATOM 1614 C C . LEU A 1 195 ? 12.873 -5.612 -28.497 1.00 90.88 195 LEU A C 1
ATOM 1616 O O . LEU A 1 195 ? 13.668 -6.493 -28.797 1.00 90.88 195 LEU A O 1
ATOM 1620 N N . ASP A 1 196 ? 11.710 -5.441 -29.133 1.00 92.25 196 ASP A N 1
ATOM 1621 C CA . ASP A 1 196 ? 11.240 -6.293 -30.236 1.00 92.25 196 ASP A CA 1
ATOM 1622 C C . ASP A 1 196 ? 12.162 -6.198 -31.475 1.00 92.25 196 ASP A C 1
ATOM 1624 O O . ASP A 1 196 ? 12.237 -7.139 -32.258 1.00 92.25 196 ASP A O 1
ATOM 1628 N N . ASN A 1 197 ? 12.887 -5.084 -31.633 1.00 96.12 197 ASN A N 1
ATOM 1629 C CA . ASN A 1 197 ? 13.846 -4.839 -32.717 1.00 96.12 197 ASN A CA 1
ATOM 1630 C C . ASN A 1 197 ? 15.316 -5.077 -32.304 1.00 96.12 197 ASN A C 1
ATOM 1632 O O . ASN A 1 197 ? 16.215 -4.558 -32.966 1.00 96.12 197 ASN A O 1
ATOM 1636 N N . ASP A 1 198 ? 15.570 -5.748 -31.174 1.00 95.12 198 ASP A N 1
ATOM 1637 C CA . ASP A 1 198 ? 16.914 -5.967 -30.607 1.00 95.12 198 ASP A CA 1
ATOM 1638 C C . ASP A 1 198 ? 17.753 -4.683 -30.404 1.00 95.12 198 ASP A C 1
ATOM 1640 O O . ASP A 1 198 ? 18.979 -4.711 -30.285 1.00 95.12 198 ASP A O 1
ATOM 1644 N N . ASN A 1 199 ? 17.103 -3.521 -30.295 1.00 96.38 199 ASN A N 1
ATOM 1645 C CA . ASN A 1 199 ? 17.751 -2.244 -30.011 1.00 96.38 199 ASN A CA 1
ATOM 1646 C C . ASN A 1 199 ? 17.841 -2.011 -28.492 1.00 96.38 199 ASN A C 1
ATOM 1648 O O . ASN A 1 199 ? 17.170 -1.147 -27.912 1.00 96.38 199 ASN A O 1
ATOM 1652 N N . TRP A 1 200 ? 18.678 -2.823 -27.844 1.00 95.38 200 TRP A N 1
ATOM 1653 C CA . TRP A 1 200 ? 18.869 -2.853 -26.389 1.00 95.38 200 TRP A CA 1
ATOM 1654 C C . TRP A 1 200 ? 19.409 -1.536 -25.822 1.00 95.38 200 TRP A C 1
ATOM 1656 O O . TRP A 1 200 ? 19.016 -1.126 -24.730 1.00 95.38 200 TRP A O 1
ATOM 1666 N N . GLU A 1 201 ? 20.257 -0.829 -26.572 1.00 95.69 201 GLU A N 1
ATOM 1667 C CA . GLU A 1 201 ? 20.805 0.463 -26.153 1.00 95.69 201 GLU A CA 1
ATOM 1668 C C . GLU A 1 201 ? 19.708 1.524 -26.040 1.00 95.69 201 GLU A C 1
ATOM 1670 O O . GLU A 1 201 ? 19.555 2.150 -24.990 1.00 95.69 201 GLU A O 1
ATOM 1675 N N . ARG A 1 202 ? 18.852 1.648 -27.063 1.00 95.50 202 ARG A N 1
ATOM 1676 C CA . ARG A 1 202 ? 17.707 2.565 -27.022 1.00 95.50 202 ARG A CA 1
ATOM 1677 C C . ARG A 1 202 ? 16.743 2.225 -25.888 1.00 95.50 202 ARG A C 1
ATOM 1679 O O . ARG A 1 202 ? 16.232 3.141 -25.240 1.00 95.50 202 ARG A O 1
ATOM 1686 N N . ALA A 1 203 ? 16.474 0.939 -25.650 1.00 93.44 203 ALA A N 1
ATOM 1687 C CA . ALA A 1 203 ? 15.635 0.501 -24.535 1.00 93.44 203 ALA A CA 1
ATOM 1688 C C . ALA A 1 203 ? 16.235 0.928 -23.182 1.00 93.44 203 ALA A C 1
ATOM 1690 O O . ALA A 1 203 ? 15.525 1.538 -22.376 1.00 93.44 203 ALA A O 1
ATOM 1691 N N . SER A 1 204 ? 17.541 0.699 -22.980 1.00 93.00 204 SER A N 1
ATOM 1692 C CA . SER A 1 204 ? 18.280 1.119 -21.780 1.00 93.00 204 SER A CA 1
ATOM 1693 C C . SER A 1 204 ? 18.220 2.631 -21.589 1.00 93.00 204 SER A C 1
ATOM 1695 O O . SER A 1 204 ? 17.768 3.096 -20.548 1.00 93.00 204 SER A O 1
ATOM 1697 N N . THR A 1 205 ? 18.562 3.420 -22.614 1.00 94.69 205 THR A N 1
ATOM 1698 C CA . THR A 1 205 ? 18.559 4.890 -22.534 1.00 94.69 205 THR A CA 1
ATOM 1699 C C . THR A 1 205 ? 17.179 5.447 -22.188 1.00 94.69 205 THR A C 1
ATOM 1701 O O . THR A 1 205 ? 17.057 6.363 -21.371 1.00 94.69 205 THR A O 1
ATOM 1704 N N . LEU A 1 206 ? 16.116 4.907 -22.793 1.00 94.00 206 LEU A N 1
ATOM 170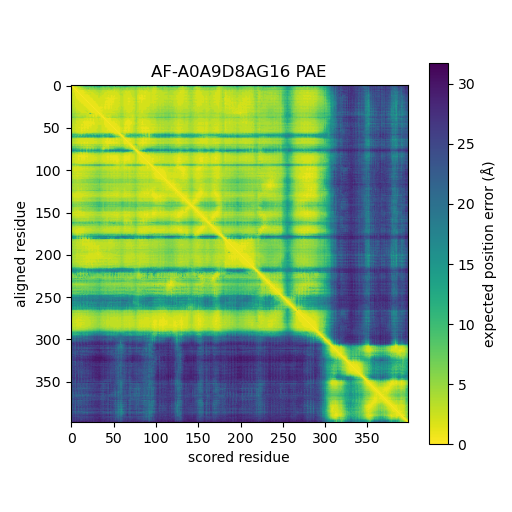5 C CA . LEU A 1 206 ? 14.750 5.319 -22.478 1.00 94.00 206 LEU A CA 1
ATOM 1706 C C . LEU A 1 206 ? 14.401 5.002 -21.020 1.00 94.00 206 LEU A C 1
ATOM 1708 O O . LEU A 1 206 ? 13.856 5.870 -20.339 1.00 94.00 206 LEU A O 1
ATOM 1712 N N . MET A 1 207 ? 14.731 3.802 -20.541 1.00 91.06 207 MET A N 1
ATOM 1713 C CA . MET A 1 207 ? 14.423 3.366 -19.179 1.00 91.06 207 MET A CA 1
ATOM 1714 C C . MET A 1 207 ? 15.252 4.099 -18.126 1.00 91.06 207 MET A C 1
ATOM 1716 O O . MET A 1 207 ? 14.679 4.571 -17.153 1.00 91.06 207 MET A O 1
ATOM 1720 N N . GLU A 1 208 ? 16.549 4.312 -18.345 1.00 90.44 208 GLU A N 1
ATOM 1721 C CA . GLU A 1 208 ? 17.397 5.137 -17.475 1.00 90.44 208 GLU A CA 1
ATOM 1722 C C . GLU A 1 208 ? 16.883 6.573 -17.378 1.00 90.44 208 GLU A C 1
ATOM 1724 O O . GLU A 1 208 ? 16.882 7.169 -16.302 1.00 90.44 208 GLU A O 1
ATOM 1729 N N . ARG A 1 209 ? 16.411 7.148 -18.491 1.00 91.88 209 ARG A N 1
ATOM 1730 C CA . ARG A 1 209 ? 15.835 8.495 -18.486 1.00 91.88 209 ARG A CA 1
ATOM 1731 C C . ARG A 1 209 ? 14.573 8.564 -17.634 1.00 91.88 209 ARG A C 1
ATOM 1733 O O . ARG A 1 209 ? 14.407 9.523 -16.886 1.00 91.88 209 ARG A O 1
ATOM 1740 N N . GLU A 1 210 ? 13.675 7.591 -17.758 1.00 88.81 210 GLU A N 1
ATOM 1741 C CA . GLU A 1 210 ? 12.468 7.540 -16.926 1.00 88.81 210 GLU A CA 1
ATOM 1742 C C . GLU A 1 210 ? 12.811 7.248 -15.467 1.00 88.81 210 GLU A C 1
ATOM 1744 O O . GLU A 1 210 ? 12.291 7.915 -14.578 1.00 88.81 210 GLU A O 1
ATOM 1749 N N . TYR A 1 211 ? 13.760 6.348 -15.225 1.00 85.06 211 TYR A N 1
ATOM 1750 C CA . TYR A 1 211 ? 14.284 6.050 -13.902 1.00 85.06 211 TYR A CA 1
ATOM 1751 C C . TYR A 1 211 ? 14.814 7.310 -13.212 1.00 85.06 211 TYR A C 1
ATOM 1753 O O . TYR A 1 211 ? 14.381 7.640 -12.114 1.00 85.06 211 TYR A O 1
ATOM 1761 N N . ARG A 1 212 ? 15.660 8.091 -13.899 1.00 84.75 212 ARG A N 1
ATOM 1762 C CA . ARG A 1 212 ? 16.167 9.375 -13.393 1.00 84.75 212 ARG A CA 1
ATOM 1763 C C . ARG A 1 212 ? 15.054 10.381 -13.124 1.00 84.75 212 ARG A C 1
ATOM 1765 O O . ARG A 1 212 ? 15.200 11.198 -12.227 1.00 84.75 212 ARG A O 1
ATOM 1772 N N . LYS A 1 213 ? 13.958 10.377 -13.889 1.00 83.75 213 LYS A N 1
ATOM 1773 C CA . LYS A 1 213 ? 12.805 11.250 -13.605 1.00 83.75 213 LYS A CA 1
ATOM 1774 C C . LYS A 1 213 ? 12.065 10.812 -12.349 1.00 83.75 213 LYS A C 1
ATOM 1776 O O . LYS A 1 213 ? 11.622 11.680 -11.606 1.00 83.75 213 LYS A O 1
ATOM 1781 N N . ILE A 1 214 ? 11.930 9.504 -12.138 1.00 77.25 214 ILE A N 1
ATOM 1782 C CA . ILE A 1 214 ? 11.311 8.940 -10.937 1.00 77.25 214 ILE A CA 1
ATOM 1783 C C . ILE A 1 214 ? 12.157 9.293 -9.710 1.00 77.25 214 ILE A C 1
ATOM 1785 O O . ILE A 1 214 ? 11.612 9.811 -8.741 1.00 77.25 214 ILE A O 1
ATOM 1789 N N . THR A 1 215 ? 13.479 9.101 -9.780 1.00 73.25 215 THR A N 1
ATOM 1790 C CA . THR A 1 215 ? 14.386 9.372 -8.655 1.00 73.25 215 THR A CA 1
ATOM 1791 C C . THR A 1 215 ? 14.593 10.866 -8.404 1.00 73.25 215 THR A C 1
ATOM 1793 O O . THR A 1 215 ? 14.398 11.323 -7.286 1.00 73.25 215 THR A O 1
ATOM 1796 N N . ARG A 1 216 ? 14.913 11.670 -9.433 1.00 72.06 216 ARG A N 1
ATOM 1797 C CA . ARG A 1 216 ? 15.182 13.116 -9.267 1.00 72.06 216 ARG A CA 1
ATOM 1798 C C . ARG A 1 216 ? 13.983 13.905 -8.792 1.00 72.06 216 ARG A C 1
ATOM 1800 O O . ARG A 1 216 ? 14.155 14.953 -8.187 1.00 72.06 216 ARG A O 1
ATOM 1807 N N . LYS A 1 217 ? 12.769 13.475 -9.138 1.00 65.12 217 LYS A N 1
ATOM 1808 C CA . LYS A 1 217 ? 11.601 14.233 -8.714 1.00 65.12 217 LYS A CA 1
ATOM 1809 C C . LYS A 1 217 ? 11.359 14.117 -7.216 1.00 65.12 217 LYS A C 1
ATOM 1811 O O . LYS A 1 217 ? 10.530 14.891 -6.765 1.00 65.12 217 LYS A O 1
ATOM 1816 N N . GLY A 1 218 ? 11.961 13.161 -6.490 1.00 54.91 218 GLY A N 1
ATOM 1817 C CA . GLY A 1 218 ? 11.649 12.892 -5.074 1.00 54.91 218 GLY A CA 1
ATOM 1818 C C . GLY A 1 218 ? 10.166 12.579 -4.808 1.00 54.91 218 GLY A C 1
ATOM 1819 O O . GLY A 1 218 ? 9.759 12.325 -3.687 1.00 54.91 218 GLY A O 1
ATOM 1820 N N . LYS A 1 219 ? 9.345 12.582 -5.863 1.00 55.31 219 LYS A N 1
ATOM 1821 C CA . LYS A 1 219 ? 7.892 12.478 -5.870 1.00 55.31 219 LYS A CA 1
ATOM 1822 C C . LYS A 1 219 ? 7.524 11.041 -6.188 1.00 55.31 219 LYS A C 1
ATOM 1824 O O . LYS A 1 219 ? 6.780 10.780 -7.140 1.00 55.31 219 LYS A O 1
ATOM 1829 N N . SER A 1 220 ? 8.021 10.085 -5.402 1.00 53.03 220 SER A N 1
ATOM 1830 C CA . SER A 1 220 ? 7.104 8.990 -5.104 1.00 53.03 220 SER A CA 1
ATOM 1831 C C . SER A 1 220 ? 5.911 9.691 -4.469 1.00 53.03 220 SER A C 1
ATOM 1833 O O . SER A 1 220 ? 6.080 10.387 -3.477 1.00 53.03 220 SER A O 1
ATOM 1835 N N . GLY A 1 221 ? 4.739 9.640 -5.101 1.00 59.34 221 GLY A N 1
ATOM 1836 C CA . GLY A 1 221 ? 3.501 10.199 -4.545 1.00 59.34 221 GLY A CA 1
ATOM 1837 C C . GLY A 1 221 ? 3.036 9.401 -3.322 1.00 59.34 221 GLY A C 1
ATOM 1838 O O . GLY A 1 221 ? 1.878 9.015 -3.222 1.00 59.34 221 GLY A O 1
ATOM 1839 N N . ASP A 1 222 ? 3.982 9.020 -2.480 1.00 68.19 222 ASP A N 1
ATOM 1840 C CA . ASP A 1 222 ? 3.879 8.079 -1.399 1.00 68.19 222 ASP A CA 1
ATOM 1841 C C . ASP A 1 222 ? 5.012 8.372 -0.419 1.00 68.19 222 ASP A C 1
ATOM 1843 O O . ASP A 1 222 ? 6.180 8.455 -0.820 1.00 68.19 222 ASP A O 1
ATOM 1847 N N . SER A 1 223 ? 4.639 8.492 0.846 1.00 74.56 223 SER A N 1
ATOM 1848 C CA . SER A 1 223 ? 5.554 8.591 1.972 1.00 74.56 223 SER A CA 1
ATOM 1849 C C . SER A 1 223 ? 5.140 7.556 3.005 1.00 74.56 223 SER A C 1
ATOM 1851 O O . SER A 1 223 ? 3.957 7.385 3.308 1.00 74.56 223 SER A O 1
ATOM 1853 N N . VAL A 1 224 ? 6.124 6.857 3.563 1.00 76.19 224 VAL A N 1
ATOM 1854 C CA . VAL A 1 224 ? 5.897 5.769 4.514 1.00 76.19 224 VAL A CA 1
ATOM 1855 C C . VAL A 1 224 ? 6.572 6.090 5.824 1.00 76.19 224 VAL A C 1
ATOM 1857 O O . VAL A 1 224 ? 7.776 6.320 5.863 1.00 76.19 224 VAL A O 1
ATOM 1860 N N . PHE A 1 225 ? 5.798 6.001 6.894 1.00 75.62 225 PHE A N 1
ATOM 1861 C CA . PHE A 1 225 ? 6.278 6.012 8.261 1.00 75.62 225 PHE A CA 1
ATOM 1862 C C . PHE A 1 225 ? 6.042 4.633 8.871 1.00 75.62 225 PHE A C 1
ATOM 1864 O O . PHE A 1 225 ? 4.941 4.085 8.792 1.00 75.62 225 PHE A O 1
ATOM 1871 N N . THR A 1 226 ? 7.083 4.029 9.443 1.00 79.12 226 THR A N 1
ATOM 1872 C CA . THR A 1 226 ? 6.985 2.688 10.039 1.00 79.12 226 THR A CA 1
ATOM 1873 C C . THR A 1 226 ? 7.425 2.736 11.488 1.00 79.12 226 THR A C 1
ATOM 1875 O O . THR A 1 226 ? 8.558 3.074 11.792 1.00 79.12 226 THR A O 1
ATOM 1878 N N . LEU A 1 227 ? 6.534 2.340 12.381 1.00 80.88 227 LEU A N 1
ATOM 1879 C CA . LEU A 1 227 ? 6.716 2.406 13.816 1.00 80.88 227 LEU A CA 1
ATOM 1880 C C . LEU A 1 227 ? 6.939 1.004 14.382 1.00 80.88 227 LEU A C 1
ATOM 1882 O O . LEU A 1 227 ? 6.085 0.144 14.213 1.00 80.88 227 LEU A O 1
ATOM 1886 N N . GLU A 1 228 ? 8.043 0.754 15.076 1.00 83.94 228 GLU A N 1
ATOM 1887 C CA . GLU A 1 228 ? 8.227 -0.494 15.831 1.00 83.94 228 GLU A CA 1
ATOM 1888 C C . GLU A 1 228 ? 7.392 -0.450 17.118 1.00 83.94 228 GLU A C 1
ATOM 1890 O O . GLU A 1 228 ? 7.618 0.419 17.949 1.00 83.94 228 GLU A O 1
ATOM 1895 N N . VAL A 1 229 ? 6.439 -1.367 17.308 1.00 83.31 229 VAL A N 1
ATOM 1896 C CA . VAL A 1 229 ? 5.429 -1.267 18.386 1.00 83.31 229 VAL A CA 1
ATOM 1897 C C . VAL A 1 229 ? 5.818 -2.039 19.649 1.00 83.31 229 VAL A C 1
ATOM 1899 O O . VAL A 1 229 ? 5.380 -1.681 20.742 1.00 83.31 229 VAL A O 1
ATOM 1902 N N . ASP A 1 230 ? 6.672 -3.062 19.539 1.00 80.44 230 ASP A N 1
ATOM 1903 C CA . ASP A 1 230 ? 7.025 -3.941 20.671 1.00 80.44 230 ASP A CA 1
ATOM 1904 C C . ASP A 1 230 ? 7.578 -3.174 21.877 1.00 80.44 230 ASP A C 1
ATOM 1906 O O . ASP A 1 230 ? 7.242 -3.467 23.023 1.00 80.44 230 ASP A O 1
ATOM 1910 N N . ASN A 1 231 ? 8.358 -2.129 21.609 1.00 82.06 231 ASN A N 1
ATOM 1911 C CA . ASN A 1 231 ? 9.000 -1.304 22.628 1.00 82.06 231 ASN A CA 1
ATOM 1912 C C . ASN A 1 231 ? 8.171 -0.080 23.048 1.00 82.06 231 ASN A C 1
ATOM 1914 O O . ASN A 1 231 ? 8.653 0.760 23.814 1.00 82.06 231 ASN A O 1
ATOM 1918 N N . LEU A 1 232 ? 6.943 0.053 22.537 1.00 83.44 232 LEU A N 1
ATOM 1919 C CA . LEU A 1 232 ? 6.104 1.234 22.742 1.00 83.44 232 LEU A CA 1
ATOM 1920 C C . LEU A 1 232 ? 4.872 0.979 23.598 1.00 83.44 232 LEU A C 1
ATOM 1922 O O . LEU A 1 232 ? 4.217 1.940 23.983 1.00 83.44 232 LEU A O 1
ATOM 1926 N N . ARG A 1 233 ? 4.564 -0.280 23.928 1.00 83.50 233 ARG A N 1
ATOM 1927 C CA . ARG A 1 233 ? 3.304 -0.668 24.581 1.00 83.50 233 ARG A CA 1
ATOM 1928 C C . ARG A 1 233 ? 2.916 0.221 25.775 1.00 83.50 233 ARG A C 1
ATOM 1930 O O . ARG A 1 233 ? 1.775 0.667 25.833 1.00 83.50 233 ARG A O 1
ATOM 1937 N N . ASN A 1 234 ? 3.876 0.517 26.654 1.00 87.38 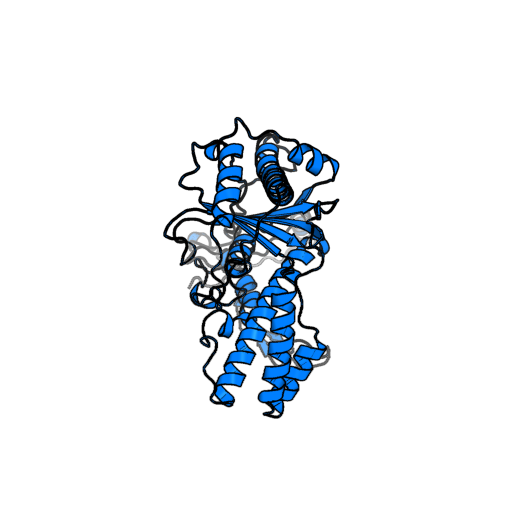234 ASN A N 1
ATOM 1938 C CA . ASN A 1 234 ? 3.687 1.326 27.869 1.00 87.38 234 ASN A CA 1
ATOM 1939 C C . ASN A 1 234 ? 4.183 2.776 27.719 1.00 87.38 234 ASN A C 1
ATOM 1941 O O . ASN A 1 234 ? 4.306 3.502 28.703 1.00 87.38 234 ASN A O 1
ATOM 1945 N N . LYS A 1 235 ? 4.559 3.198 26.509 1.00 87.19 235 LYS A N 1
ATOM 1946 C CA . LYS A 1 235 ? 5.015 4.562 26.244 1.00 87.19 235 LYS A CA 1
ATOM 1947 C C . LYS A 1 235 ? 3.836 5.420 25.805 1.00 87.19 235 LYS A C 1
ATOM 1949 O O . LYS A 1 235 ? 2.943 4.956 25.092 1.00 87.19 235 LYS A O 1
ATOM 1954 N N . LYS A 1 236 ? 3.866 6.698 26.190 1.00 89.00 236 LYS A N 1
ATOM 1955 C CA . LYS A 1 236 ? 2.902 7.684 25.696 1.00 89.00 236 LYS A CA 1
ATOM 1956 C C . LYS A 1 236 ? 3.040 7.835 24.186 1.00 89.00 236 LYS A C 1
ATOM 1958 O O . LYS A 1 236 ? 4.158 7.884 23.658 1.00 89.00 236 LYS A O 1
ATOM 1963 N N . VAL A 1 237 ? 1.903 7.899 23.499 1.00 84.81 237 VAL A N 1
ATOM 1964 C CA . VAL A 1 237 ? 1.853 7.969 22.038 1.00 84.81 237 VAL A CA 1
ATOM 1965 C C . VAL A 1 237 ? 2.578 9.215 21.534 1.00 84.81 237 VAL A C 1
ATOM 1967 O O . VAL A 1 237 ? 3.475 9.079 20.708 1.00 84.81 237 VAL A O 1
ATOM 1970 N N . SER A 1 238 ? 2.277 10.400 22.078 1.00 83.06 238 SER A N 1
ATOM 1971 C CA . SER A 1 238 ? 2.873 11.665 21.613 1.00 83.06 238 SER A CA 1
ATOM 1972 C C . SER A 1 238 ? 4.401 11.697 21.746 1.00 83.06 238 SER A C 1
ATOM 1974 O O . SER A 1 238 ? 5.097 12.043 20.794 1.00 83.06 238 SER A O 1
ATOM 1976 N N . ALA A 1 239 ? 4.934 11.252 22.887 1.00 80.50 239 ALA A N 1
ATOM 1977 C CA . ALA A 1 239 ? 6.377 11.155 23.105 1.00 80.50 239 ALA A CA 1
ATOM 1978 C C . ALA A 1 239 ? 7.041 10.138 22.161 1.00 80.50 239 ALA A C 1
ATOM 1980 O O . ALA A 1 239 ? 8.123 10.388 21.639 1.00 80.50 239 ALA A O 1
ATOM 1981 N N . SER A 1 240 ? 6.384 8.998 21.915 1.00 81.19 240 SER A N 1
ATOM 1982 C CA . SER A 1 240 ? 6.917 7.953 21.034 1.00 81.19 240 SER A CA 1
ATOM 1983 C C . SER A 1 240 ? 6.962 8.406 19.583 1.00 81.19 240 SER A C 1
ATOM 1985 O O . SER A 1 240 ? 7.976 8.207 18.926 1.00 81.19 240 SER A O 1
ATOM 1987 N N . VAL A 1 241 ? 5.876 9.015 19.093 1.00 79.62 241 VAL A N 1
ATOM 1988 C CA . VAL A 1 241 ? 5.785 9.517 17.719 1.00 79.62 241 VAL A CA 1
ATOM 1989 C C . VAL A 1 241 ? 6.914 10.503 17.477 1.00 79.62 241 VAL A C 1
ATOM 1991 O O . VAL A 1 241 ? 7.724 10.254 16.597 1.00 79.62 241 VAL A O 1
ATOM 1994 N N . ARG A 1 242 ? 7.055 11.533 18.317 1.00 78.62 242 ARG A N 1
ATOM 1995 C CA . ARG A 1 242 ? 8.113 12.535 18.161 1.00 78.62 242 ARG A CA 1
ATOM 1996 C C . ARG A 1 242 ? 9.518 11.924 18.127 1.00 78.62 242 ARG A C 1
ATOM 1998 O O . ARG A 1 242 ? 10.244 12.161 17.171 1.00 78.62 242 ARG A O 1
ATOM 2005 N N . LEU A 1 243 ? 9.868 11.079 19.100 1.00 78.12 243 LEU A N 1
ATOM 2006 C CA . LEU A 1 243 ? 11.184 10.422 19.142 1.00 78.12 243 LEU A CA 1
ATOM 2007 C C . LEU A 1 243 ? 11.442 9.523 17.920 1.00 78.12 243 LEU A C 1
ATOM 2009 O O . LEU A 1 243 ? 12.578 9.370 17.470 1.00 78.12 243 LEU A O 1
ATOM 2013 N N . LEU A 1 244 ? 10.402 8.882 17.388 1.00 74.56 244 LEU A N 1
ATOM 2014 C CA . LEU A 1 244 ? 10.521 8.003 16.222 1.00 74.56 244 LEU A CA 1
ATOM 2015 C C . LEU A 1 244 ? 10.619 8.775 14.918 1.00 74.56 244 LEU A C 1
ATOM 2017 O O . LEU A 1 244 ? 11.384 8.368 14.049 1.00 74.56 244 LEU A O 1
ATOM 2021 N N . LEU A 1 245 ? 9.914 9.899 14.821 1.00 72.19 245 LEU A N 1
ATOM 2022 C CA . LEU A 1 245 ? 10.122 10.862 13.753 1.00 72.19 245 LEU A CA 1
ATOM 2023 C C . LEU A 1 245 ? 11.587 11.357 13.807 1.00 72.19 245 LEU A C 1
ATOM 2025 O O . LEU A 1 245 ? 12.341 11.184 12.858 1.00 72.19 245 LEU A O 1
ATOM 2029 N N . GLU A 1 246 ? 12.066 11.820 14.960 1.00 71.06 246 GLU A N 1
ATOM 2030 C CA . GLU A 1 246 ? 13.448 12.304 15.122 1.00 71.06 246 GLU A CA 1
ATOM 2031 C C . GLU A 1 246 ? 14.513 11.224 14.795 1.00 71.06 246 GLU A C 1
ATOM 2033 O O . GLU A 1 246 ? 15.503 11.504 14.120 1.00 71.06 246 GLU A O 1
ATOM 2038 N N . SER A 1 247 ? 14.307 9.966 15.209 1.00 68.25 247 SER A N 1
ATOM 2039 C CA . SER A 1 247 ? 15.275 8.869 15.001 1.00 68.25 247 SER A CA 1
ATOM 2040 C C . SER A 1 247 ? 15.262 8.238 13.608 1.00 68.25 247 SER A C 1
ATOM 2042 O O . SER A 1 247 ? 16.328 7.867 13.117 1.00 68.25 247 SER A O 1
ATOM 2044 N N . GLN A 1 248 ? 14.106 8.111 12.944 1.00 66.88 248 GLN A N 1
ATOM 2045 C CA . GLN A 1 248 ? 14.070 7.561 11.581 1.00 66.88 248 GLN A CA 1
ATOM 2046 C C . GLN A 1 248 ? 14.785 8.461 10.577 1.00 66.88 248 GLN A C 1
ATOM 2048 O O . GLN A 1 248 ? 15.303 7.954 9.581 1.00 66.88 248 GLN A O 1
ATOM 2053 N N . TRP A 1 249 ? 14.849 9.763 10.855 1.00 64.06 249 TRP A N 1
ATOM 2054 C CA . TRP A 1 249 ? 15.426 10.746 9.942 1.00 64.06 249 TRP A CA 1
ATOM 2055 C C . TRP A 1 249 ? 16.752 11.343 10.414 1.00 64.06 249 TRP A C 1
ATOM 2057 O O . TRP A 1 249 ? 17.467 11.916 9.601 1.00 64.06 249 TRP A O 1
ATOM 2067 N N . GLY A 1 250 ? 17.156 11.114 11.668 1.00 49.66 250 GLY A N 1
ATOM 2068 C CA . GLY A 1 250 ? 18.510 11.416 12.143 1.00 49.66 250 GLY A CA 1
ATOM 2069 C C . GLY A 1 250 ? 19.608 10.517 11.551 1.00 49.66 250 GLY A C 1
ATOM 2070 O O . GLY A 1 250 ? 20.795 10.814 11.690 1.00 49.66 250 GLY A O 1
ATOM 2071 N N . HIS A 1 251 ? 19.248 9.423 10.870 1.00 49.78 251 HIS A N 1
ATOM 2072 C CA . HIS A 1 251 ? 20.206 8.611 10.124 1.00 49.78 251 HIS A CA 1
ATOM 2073 C C . HIS A 1 251 ? 20.537 9.281 8.785 1.00 49.78 251 HIS A C 1
ATOM 2075 O O . HIS A 1 251 ? 19.761 9.198 7.833 1.00 49.78 251 HIS A O 1
ATOM 2081 N N . LYS A 1 252 ? 21.718 9.913 8.705 1.00 47.25 252 LYS A N 1
ATOM 2082 C CA . LYS A 1 252 ? 22.312 10.366 7.439 1.00 47.25 252 LYS A CA 1
ATOM 2083 C C . LYS A 1 252 ? 22.287 9.212 6.433 1.00 47.25 252 LYS A C 1
ATOM 2085 O O . LYS A 1 252 ? 22.846 8.146 6.692 1.00 47.25 252 LYS A O 1
ATOM 2090 N N . ILE A 1 253 ? 21.631 9.415 5.294 1.00 48.47 253 ILE A N 1
ATOM 2091 C CA . ILE A 1 253 ? 21.746 8.496 4.165 1.00 48.47 253 ILE A CA 1
ATOM 2092 C C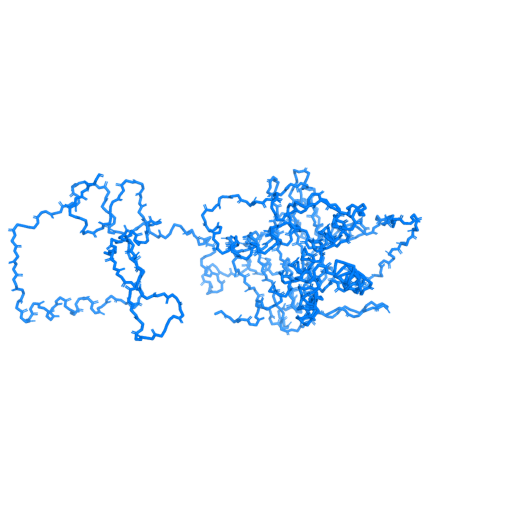 . ILE A 1 253 ? 23.120 8.766 3.556 1.00 48.47 253 ILE A C 1
ATOM 2094 O O . ILE A 1 253 ? 23.334 9.818 2.960 1.00 48.47 253 ILE A O 1
ATOM 2098 N N . GLU A 1 254 ? 24.061 7.840 3.722 1.00 43.09 254 GLU A N 1
ATOM 2099 C CA . GLU A 1 254 ? 25.274 7.844 2.907 1.00 43.09 254 GLU A CA 1
ATOM 2100 C C . GLU A 1 254 ? 24.849 7.617 1.449 1.00 43.09 254 GLU A C 1
ATOM 2102 O O . GLU A 1 254 ? 24.431 6.516 1.073 1.00 43.09 254 GLU A O 1
ATOM 2107 N N . ASP A 1 255 ? 24.886 8.670 0.626 1.00 47.09 255 ASP A N 1
ATOM 2108 C CA . ASP A 1 255 ? 24.745 8.512 -0.822 1.00 47.09 255 ASP A CA 1
ATOM 2109 C C . ASP A 1 255 ? 25.881 7.611 -1.336 1.00 47.09 255 ASP A C 1
ATOM 2111 O O . ASP A 1 255 ? 26.981 7.584 -0.784 1.00 47.09 255 ASP A O 1
ATOM 2115 N N . HIS A 1 256 ? 25.653 6.922 -2.454 1.00 44.16 256 HIS A N 1
ATOM 2116 C CA . HIS A 1 256 ? 26.650 6.122 -3.169 1.00 44.16 256 HIS A CA 1
ATOM 2117 C C . HIS A 1 256 ? 27.935 6.898 -3.523 1.00 44.16 256 HIS A C 1
ATOM 2119 O O . HIS A 1 256 ? 28.932 6.281 -3.893 1.00 44.16 256 HIS A O 1
ATOM 2125 N N . ASN A 1 257 ? 27.923 8.228 -3.401 1.00 51.00 257 ASN A N 1
ATOM 2126 C CA . ASN A 1 257 ? 29.076 9.103 -3.588 1.00 51.00 257 ASN A CA 1
ATOM 2127 C C . ASN A 1 257 ? 29.760 9.546 -2.279 1.00 51.00 257 ASN A C 1
ATOM 2129 O O . ASN A 1 257 ? 30.578 10.464 -2.327 1.00 51.00 257 ASN A O 1
ATOM 2133 N N . ASN A 1 258 ? 29.415 8.969 -1.119 1.00 52.81 258 ASN A N 1
ATOM 2134 C CA . ASN A 1 258 ? 29.858 9.419 0.212 1.00 52.81 258 ASN A CA 1
ATOM 2135 C C . ASN A 1 258 ? 29.603 10.916 0.475 1.00 52.81 258 ASN A C 1
ATOM 2137 O O . ASN A 1 258 ? 30.283 11.539 1.291 1.00 52.81 258 ASN A O 1
ATOM 2141 N N . ARG A 1 259 ? 28.640 11.526 -0.223 1.00 51.59 259 ARG A N 1
ATOM 2142 C CA . ARG A 1 259 ? 28.184 12.872 0.114 1.00 51.59 259 ARG A CA 1
ATOM 2143 C C . ARG A 1 259 ? 27.154 12.739 1.217 1.00 51.59 259 ARG A C 1
ATOM 2145 O O . ARG A 1 259 ? 26.100 12.143 1.016 1.00 51.59 259 ARG A O 1
ATOM 2152 N N . GLU A 1 260 ? 27.486 13.284 2.380 1.00 48.50 260 GLU A N 1
ATOM 2153 C CA . GLU A 1 260 ? 26.535 13.486 3.464 1.00 48.50 260 GLU A CA 1
ATOM 2154 C C . GLU A 1 260 ? 25.559 14.603 3.067 1.00 48.50 260 GLU A C 1
ATOM 2156 O O . GLU A 1 260 ? 25.676 15.742 3.512 1.00 48.50 260 GLU A O 1
ATOM 2161 N N . GLU A 1 261 ? 24.596 14.305 2.199 1.00 52.94 261 GLU A N 1
ATOM 2162 C CA . GLU A 1 261 ? 23.412 15.152 2.073 1.00 52.94 261 GLU A CA 1
ATOM 2163 C C . GLU A 1 261 ? 22.478 14.788 3.230 1.00 52.94 261 GLU A C 1
ATOM 2165 O O . GLU A 1 261 ? 21.657 13.873 3.155 1.00 52.94 261 GLU A O 1
ATOM 2170 N N . GLY A 1 262 ? 22.671 15.468 4.362 1.00 50.28 262 GLY A N 1
ATOM 2171 C CA . GLY A 1 262 ? 21.707 15.433 5.450 1.00 50.28 262 GLY A CA 1
ATOM 2172 C C . GLY A 1 262 ? 20.406 16.060 4.964 1.00 50.28 262 GLY A C 1
ATOM 2173 O O . GLY A 1 262 ? 20.361 17.260 4.710 1.00 50.28 262 GLY A O 1
ATOM 2174 N N . PHE A 1 263 ? 19.351 15.259 4.827 1.00 55.22 263 PHE A N 1
ATOM 2175 C CA . PHE A 1 263 ? 18.000 15.800 4.725 1.00 55.22 263 PHE A CA 1
ATOM 2176 C C . PHE A 1 263 ? 17.640 16.391 6.091 1.00 55.22 263 PHE A C 1
ATOM 2178 O O . PHE A 1 263 ? 17.199 15.673 6.987 1.00 55.22 263 PHE A O 1
ATOM 2185 N N . GLU A 1 264 ? 17.872 17.691 6.274 1.00 58.41 264 GLU A N 1
ATOM 2186 C CA . GLU A 1 264 ? 17.309 18.426 7.404 1.00 58.41 264 GLU A CA 1
ATOM 2187 C C . GLU A 1 264 ? 15.806 18.555 7.176 1.00 58.41 264 GLU A C 1
ATOM 2189 O O . GLU A 1 264 ? 15.333 19.396 6.410 1.00 58.41 264 GLU A O 1
ATOM 2194 N N . PHE A 1 265 ? 15.047 17.674 7.818 1.00 61.12 265 PHE A N 1
ATOM 2195 C CA . PHE A 1 265 ? 13.607 17.834 7.889 1.00 61.12 265 PHE A CA 1
ATOM 2196 C C . PHE A 1 265 ? 13.271 19.076 8.710 1.00 61.12 265 PHE A C 1
ATOM 2198 O O . PHE A 1 265 ? 13.860 19.330 9.763 1.00 61.12 265 PHE A O 1
ATOM 2205 N N . VAL A 1 266 ? 12.318 19.849 8.203 1.00 70.38 266 VAL A N 1
ATOM 2206 C CA . VAL A 1 266 ? 11.844 21.062 8.862 1.00 70.38 266 VAL A CA 1
ATOM 2207 C C . VAL A 1 266 ? 10.719 20.663 9.830 1.00 70.38 266 VAL A C 1
ATOM 2209 O O . VAL A 1 266 ? 10.038 19.658 9.615 1.00 70.38 266 VAL A O 1
ATOM 2212 N N . GLU A 1 267 ? 10.542 21.397 10.931 1.00 80.06 267 GLU A N 1
ATOM 2213 C CA . GLU A 1 267 ? 9.532 21.134 11.980 1.00 80.06 267 GLU A CA 1
ATOM 2214 C C . GLU A 1 267 ? 8.120 20.876 11.402 1.00 80.06 267 GLU A C 1
ATOM 2216 O O . GLU A 1 267 ? 7.330 20.108 11.953 1.00 80.06 267 GLU A O 1
ATOM 2221 N N . GLU A 1 268 ? 7.817 21.462 10.245 1.00 80.62 268 GLU A N 1
ATOM 2222 C CA . GLU A 1 268 ? 6.588 21.279 9.481 1.00 80.62 268 GLU A CA 1
ATOM 2223 C C . GLU A 1 268 ? 6.308 19.807 9.129 1.00 80.62 268 GLU A C 1
ATOM 2225 O O . GLU A 1 268 ? 5.162 19.364 9.219 1.00 80.62 268 GLU A O 1
ATOM 2230 N N . ASP A 1 269 ? 7.320 19.011 8.781 1.00 77.12 269 ASP A N 1
ATOM 2231 C CA . ASP A 1 269 ? 7.129 17.605 8.406 1.00 77.12 269 ASP A CA 1
ATOM 2232 C C . ASP A 1 269 ? 6.785 16.722 9.617 1.00 77.12 269 ASP A C 1
ATOM 2234 O O . ASP A 1 269 ? 5.975 15.792 9.519 1.00 77.12 269 ASP A O 1
ATOM 2238 N N . ILE A 1 270 ? 7.334 17.051 10.792 1.00 81.69 270 ILE A N 1
ATOM 2239 C CA . ILE A 1 270 ? 6.990 16.394 12.061 1.00 81.69 270 ILE A CA 1
ATOM 2240 C C . ILE A 1 270 ? 5.519 16.658 12.395 1.00 81.69 270 ILE A C 1
ATOM 2242 O O . ILE A 1 270 ? 4.781 15.727 12.731 1.00 81.69 270 ILE A O 1
ATOM 2246 N N . GLN A 1 271 ? 5.070 17.907 12.251 1.00 84.94 271 GLN A N 1
ATOM 2247 C CA . GLN A 1 271 ? 3.684 18.304 12.522 1.00 84.94 271 GLN A CA 1
ATOM 2248 C C . GLN A 1 271 ? 2.681 17.581 11.617 1.00 84.94 271 GLN A C 1
ATOM 2250 O O . GLN A 1 271 ? 1.580 17.230 12.047 1.00 84.94 271 GLN A O 1
ATOM 2255 N N . VAL A 1 272 ? 3.058 17.311 10.370 1.00 85.00 272 VAL A N 1
ATOM 2256 C CA . VAL A 1 272 ? 2.224 16.556 9.431 1.00 85.00 272 VAL A CA 1
ATOM 2257 C C . VAL A 1 272 ? 2.054 15.117 9.875 1.00 85.00 272 VAL A C 1
ATOM 2259 O O . VAL A 1 272 ? 0.927 14.619 9.922 1.00 85.00 272 VAL A O 1
ATOM 2262 N N . TRP A 1 273 ? 3.154 14.424 10.168 1.00 85.88 273 TRP A N 1
ATOM 2263 C CA . TRP A 1 273 ? 3.068 13.032 10.594 1.00 85.88 273 TRP A CA 1
ATOM 2264 C C . TRP A 1 273 ? 2.337 12.906 11.926 1.00 85.88 273 TRP A C 1
ATOM 2266 O O . TRP A 1 273 ? 1.504 12.010 12.067 1.00 85.88 273 TRP A O 1
ATOM 2276 N N . ASP A 1 274 ? 2.557 13.839 12.854 1.00 88.12 274 ASP A N 1
ATOM 2277 C CA . ASP A 1 274 ? 1.769 13.946 14.082 1.00 88.12 274 ASP A CA 1
ATOM 2278 C C . ASP A 1 274 ? 0.271 14.100 13.771 1.00 88.12 274 ASP A C 1
ATOM 2280 O O . ASP A 1 274 ? -0.542 13.332 14.287 1.00 88.12 274 ASP A O 1
ATOM 2284 N N . ARG A 1 275 ? -0.107 14.996 12.846 1.00 91.19 275 ARG A N 1
ATOM 2285 C CA . ARG A 1 275 ? -1.501 15.161 12.395 1.00 91.19 275 ARG A CA 1
ATOM 2286 C C . ARG A 1 275 ? -2.078 13.868 11.815 1.00 91.19 275 ARG A C 1
ATOM 2288 O O . ARG A 1 275 ? -3.186 13.475 12.177 1.00 91.19 275 ARG A O 1
ATOM 2295 N N . VAL A 1 276 ? -1.347 13.187 10.933 1.00 91.81 276 VAL A N 1
ATOM 2296 C CA . VAL A 1 276 ? -1.785 11.932 10.294 1.00 91.81 276 VAL A CA 1
ATOM 2297 C C . VAL A 1 276 ? -1.988 10.823 11.317 1.00 91.81 276 VAL A C 1
ATOM 2299 O O . VAL A 1 276 ? -3.008 10.128 11.294 1.00 91.81 276 VAL A O 1
ATOM 2302 N N . ILE A 1 277 ? -1.037 10.673 12.236 1.00 92.31 277 ILE A N 1
ATOM 2303 C CA . ILE A 1 277 ? -1.096 9.669 13.292 1.00 92.31 277 ILE A CA 1
ATOM 2304 C C . ILE A 1 277 ? -2.245 9.994 14.252 1.00 92.31 277 ILE A C 1
ATOM 2306 O O . ILE A 1 277 ? -3.030 9.099 14.563 1.00 92.31 277 ILE A O 1
ATOM 2310 N N . LYS A 1 278 ? -2.432 11.261 14.645 1.00 93.56 278 LYS A N 1
ATOM 2311 C CA . LYS A 1 278 ? -3.584 11.702 15.450 1.00 93.56 278 LYS A CA 1
ATOM 2312 C C . LYS A 1 278 ? -4.912 11.361 14.798 1.00 93.56 278 LYS A C 1
ATOM 2314 O O . LYS A 1 278 ? -5.771 10.795 15.465 1.00 93.56 278 LYS A O 1
ATOM 2319 N N . ILE A 1 279 ? -5.064 11.612 13.499 1.00 95.44 279 ILE A N 1
ATOM 2320 C CA . ILE A 1 279 ? -6.288 11.258 12.775 1.00 95.44 279 ILE A CA 1
ATOM 2321 C C . ILE A 1 279 ? -6.514 9.740 12.794 1.00 95.44 279 ILE A C 1
ATOM 2323 O O . ILE A 1 279 ? -7.600 9.281 13.145 1.00 95.44 279 ILE A O 1
ATOM 2327 N N . ALA A 1 280 ? -5.497 8.943 12.461 1.00 95.25 280 ALA A N 1
ATOM 2328 C CA . ALA A 1 280 ? -5.624 7.488 12.394 1.00 95.25 280 ALA A CA 1
ATOM 2329 C C . ALA A 1 280 ? -5.892 6.839 13.768 1.00 95.25 280 ALA A C 1
ATOM 2331 O O . ALA A 1 280 ? -6.747 5.956 13.888 1.00 95.25 280 ALA A O 1
ATOM 2332 N N . LEU A 1 281 ? -5.188 7.274 14.816 1.00 94.81 281 LEU A N 1
ATOM 2333 C CA . LEU A 1 281 ? -5.364 6.764 16.179 1.00 94.81 281 LEU A CA 1
ATOM 2334 C C . LEU A 1 281 ? -6.641 7.309 16.825 1.00 94.81 281 LEU A C 1
ATOM 2336 O O . LEU A 1 281 ? -7.377 6.559 17.465 1.00 94.81 281 LEU A O 1
ATOM 2340 N N . GLY A 1 282 ? -6.945 8.587 16.601 1.00 95.19 282 GLY A N 1
ATOM 2341 C CA . GLY A 1 282 ? -8.192 9.227 17.002 1.00 95.19 282 GLY A CA 1
ATOM 2342 C C . GLY A 1 282 ? -9.401 8.518 16.403 1.00 95.19 282 GLY A C 1
ATOM 2343 O O . GLY A 1 282 ? -10.366 8.263 17.116 1.00 95.19 282 GLY A O 1
ATOM 2344 N N . LEU A 1 283 ? -9.323 8.096 15.137 1.00 95.25 283 LEU A N 1
ATOM 2345 C CA . LEU A 1 283 ? -10.345 7.257 14.516 1.00 95.25 283 LEU A CA 1
ATOM 2346 C C . LEU A 1 283 ? -10.507 5.925 15.262 1.00 95.25 283 LEU A C 1
ATOM 2348 O O . LEU A 1 283 ? -11.631 5.526 15.550 1.00 95.25 283 LEU A O 1
ATOM 2352 N N . CYS A 1 284 ? -9.415 5.243 15.623 1.00 93.62 284 CYS A N 1
ATOM 2353 C CA . CYS A 1 284 ? -9.495 3.993 16.391 1.00 93.62 284 CYS A CA 1
ATOM 2354 C C . CYS A 1 284 ? -10.183 4.202 17.753 1.00 93.62 284 CYS A C 1
ATOM 2356 O O . CYS A 1 284 ? -11.047 3.412 18.142 1.00 93.62 284 CYS A O 1
ATOM 2358 N N . LEU A 1 285 ? -9.855 5.292 18.454 1.00 91.81 285 LEU A N 1
ATOM 2359 C CA . LEU A 1 285 ? -10.492 5.671 19.718 1.00 91.81 285 LEU A CA 1
ATOM 2360 C C . LEU A 1 285 ? -11.973 6.027 19.531 1.00 91.81 285 LEU A C 1
ATOM 2362 O O . LEU A 1 285 ? -12.817 5.539 20.278 1.00 91.81 285 LEU A O 1
ATOM 2366 N N . TYR A 1 286 ? -12.306 6.811 18.508 1.00 91.81 286 TYR A N 1
ATOM 2367 C CA . TYR A 1 286 ? -13.680 7.177 18.169 1.00 91.81 286 TYR A CA 1
ATOM 2368 C C . TYR A 1 286 ? -14.539 5.941 17.877 1.00 91.81 286 TYR A C 1
ATOM 2370 O O . TYR A 1 286 ? -15.628 5.778 18.419 1.00 91.81 286 TYR A O 1
ATOM 2378 N N . LEU A 1 287 ? -14.027 4.994 17.091 1.00 87.75 287 LEU A N 1
ATOM 2379 C CA . LEU A 1 287 ? -14.741 3.752 16.791 1.00 87.75 287 LEU A CA 1
ATOM 2380 C C . LEU A 1 287 ? -15.010 2.907 18.049 1.00 87.75 287 LEU A C 1
ATOM 2382 O O . LEU A 1 287 ? -16.013 2.189 18.110 1.00 87.75 287 LEU A O 1
ATOM 2386 N N . LYS A 1 288 ? -14.152 3.011 19.072 1.00 85.50 288 LYS A N 1
ATOM 2387 C CA . LYS A 1 288 ? -14.332 2.349 20.373 1.00 85.50 288 LYS A CA 1
ATOM 2388 C C . LYS A 1 288 ? -15.470 2.969 21.189 1.00 85.50 288 LYS A C 1
ATOM 2390 O O . LYS A 1 288 ? -16.156 2.224 21.891 1.00 85.50 288 LYS A O 1
ATOM 2395 N N . THR A 1 289 ? -15.698 4.282 21.090 1.00 85.38 289 THR A N 1
ATOM 2396 C CA . THR A 1 289 ? -16.773 4.973 21.830 1.00 85.38 289 THR A CA 1
ATOM 2397 C C . THR A 1 289 ? -18.156 4.762 21.216 1.00 85.38 289 THR A C 1
ATOM 2399 O O . THR A 1 289 ? -19.163 4.950 21.898 1.00 85.38 289 THR A O 1
ATOM 2402 N N . LEU A 1 290 ? -18.233 4.309 19.959 1.00 82.44 290 LEU A N 1
ATOM 2403 C CA . LEU A 1 290 ? -19.509 4.032 19.306 1.00 82.44 290 LEU A CA 1
ATOM 2404 C C . LEU A 1 290 ? -20.308 2.936 20.051 1.00 82.44 290 LEU A C 1
ATOM 2406 O O . LEU A 1 290 ? -19.786 1.828 20.286 1.00 82.44 290 LEU A O 1
ATOM 2410 N N . PRO A 1 291 ? -21.601 3.187 20.363 1.00 80.88 291 PRO A N 1
ATOM 2411 C CA . PRO A 1 291 ? -22.461 2.209 21.017 1.00 80.88 291 PRO A CA 1
ATOM 2412 C C . PRO A 1 291 ? -22.487 0.880 20.263 1.00 80.88 291 PRO A C 1
ATOM 2414 O O . PRO A 1 291 ? -22.479 0.840 19.028 1.00 80.88 291 PRO A O 1
ATOM 2417 N N . THR A 1 292 ? -22.567 -0.224 21.010 1.00 71.56 292 THR A N 1
ATOM 2418 C CA . THR A 1 292 ? -22.496 -1.599 20.483 1.00 71.56 292 THR A CA 1
ATOM 2419 C C . THR A 1 292 ? -23.527 -1.917 19.398 1.00 71.56 292 THR A C 1
ATOM 2421 O O . THR A 1 292 ? -23.286 -2.796 18.577 1.00 71.56 292 THR A O 1
ATOM 2424 N N . LYS A 1 293 ? -24.646 -1.184 19.376 1.00 71.62 293 LYS A N 1
ATOM 2425 C CA . LYS A 1 293 ? -25.767 -1.358 18.443 1.00 71.62 293 LYS A CA 1
ATOM 2426 C C . LYS A 1 293 ? -25.800 -0.349 17.287 1.00 71.62 293 LYS A C 1
ATOM 2428 O O . LYS A 1 293 ? -26.758 -0.363 16.520 1.00 71.62 293 LYS A O 1
ATOM 2433 N N . THR A 1 294 ? -24.817 0.544 17.158 1.00 67.44 294 THR A N 1
ATOM 2434 C CA . THR A 1 294 ? -24.818 1.506 16.042 1.00 67.44 294 THR A CA 1
ATOM 2435 C C . THR A 1 294 ? -24.659 0.790 14.701 1.00 67.44 294 THR A C 1
ATOM 2437 O O . THR A 1 294 ? -23.932 -0.196 14.590 1.00 67.44 294 THR A O 1
ATOM 2440 N N . SER A 1 295 ? -25.318 1.298 13.658 1.00 59.97 295 SER A N 1
ATOM 2441 C CA . SER A 1 295 ? -25.177 0.816 12.273 1.00 59.97 295 SER A CA 1
ATOM 2442 C C . SER A 1 295 ? -23.731 0.915 11.772 1.00 59.97 295 SER A C 1
ATOM 2444 O O . SER A 1 295 ? -23.267 0.058 11.026 1.00 59.97 295 SER A O 1
ATOM 2446 N N . HIS A 1 296 ? -22.988 1.909 12.263 1.00 56.28 296 HIS A N 1
ATOM 2447 C CA . HIS A 1 296 ? -21.547 2.075 12.051 1.00 56.28 296 HIS A CA 1
ATOM 2448 C C . HIS A 1 296 ? -20.715 0.960 12.692 1.00 56.28 296 HIS A C 1
ATOM 2450 O O . HIS A 1 296 ? -19.569 0.739 12.304 1.00 56.28 296 HIS A O 1
ATOM 2456 N N . LYS A 1 297 ? -21.305 0.222 13.642 1.00 55.28 297 LYS A N 1
ATOM 2457 C CA . LYS A 1 297 ? -20.714 -0.933 14.302 1.00 55.28 297 LYS A CA 1
ATOM 2458 C C . LYS A 1 297 ? -21.177 -2.265 13.708 1.00 55.28 297 LYS A C 1
ATOM 2460 O O . LYS A 1 297 ? -21.233 -3.250 14.444 1.00 55.28 297 LYS A O 1
ATOM 2465 N N . THR A 1 298 ? -21.514 -2.313 12.405 1.00 49.03 298 THR A N 1
ATOM 2466 C CA . THR A 1 298 ? -21.808 -3.567 11.674 1.00 49.03 298 THR A CA 1
ATOM 2467 C C . THR A 1 298 ? -20.843 -4.640 12.139 1.00 49.03 298 THR A C 1
ATOM 2469 O O . THR A 1 298 ? -19.646 -4.456 11.935 1.00 49.03 298 THR A O 1
ATOM 2472 N N . GLN A 1 299 ? -21.375 -5.669 12.813 1.00 46.28 299 GLN A N 1
ATOM 2473 C CA . GLN A 1 299 ? -20.647 -6.671 13.595 1.00 46.28 299 GLN A CA 1
ATOM 2474 C C . GLN A 1 299 ? -19.173 -6.759 13.171 1.00 46.28 299 GLN A C 1
ATOM 2476 O O . GLN A 1 299 ? -18.845 -7.389 12.168 1.00 46.28 299 GLN A O 1
ATOM 2481 N N . TRP A 1 300 ? -18.285 -6.107 13.937 1.00 50.69 300 TRP A N 1
ATOM 2482 C CA . TRP A 1 300 ? -16.820 -6.138 13.756 1.00 50.69 300 TRP A CA 1
ATOM 2483 C C . TRP A 1 300 ? -16.246 -7.519 14.063 1.00 50.69 300 TRP A C 1
ATOM 2485 O O . TRP A 1 300 ? -15.042 -7.687 14.225 1.00 50.69 300 TRP A O 1
ATOM 2495 N N . THR A 1 301 ? -17.097 -8.541 14.132 1.00 41.22 301 THR A N 1
ATOM 2496 C CA . THR A 1 301 ? -16.675 -9.872 13.754 1.00 41.22 301 THR A CA 1
ATOM 2497 C C . THR A 1 301 ? -15.943 -9.721 12.431 1.00 41.22 301 THR A C 1
ATOM 2499 O O . THR A 1 301 ? -16.526 -9.228 11.456 1.00 41.22 301 THR A O 1
ATOM 2502 N N . GLN A 1 302 ? -14.667 -10.133 12.392 1.00 40.38 302 GLN A N 1
ATOM 2503 C CA . GLN A 1 302 ? -14.045 -10.567 11.145 1.00 40.38 302 GLN A CA 1
ATOM 2504 C C . GLN A 1 302 ? -15.157 -11.202 10.326 1.00 40.38 302 GLN A C 1
ATOM 2506 O O . GLN A 1 302 ? -15.930 -11.993 10.877 1.00 40.38 302 GLN A O 1
ATOM 2511 N N . ILE A 1 303 ? -15.304 -10.834 9.054 1.00 42.50 303 ILE A N 1
ATOM 2512 C CA . ILE A 1 303 ? -16.116 -11.665 8.178 1.00 42.50 303 ILE A CA 1
ATOM 2513 C C . ILE A 1 303 ? -15.400 -13.009 8.244 1.00 42.50 303 ILE A C 1
ATOM 2515 O O . ILE A 1 303 ? -14.389 -13.203 7.570 1.00 42.50 303 ILE A O 1
ATOM 2519 N N . ILE A 1 304 ? -15.849 -13.894 9.135 1.00 42.03 304 ILE A N 1
ATOM 2520 C CA . ILE A 1 304 ? -15.388 -15.256 9.222 1.00 42.03 304 ILE A CA 1
ATOM 2521 C C . ILE A 1 304 ? -15.914 -15.781 7.903 1.00 42.03 304 ILE A C 1
ATOM 2523 O O . ILE A 1 304 ? -17.059 -16.202 7.797 1.00 42.03 304 ILE A O 1
ATOM 2527 N N . LYS A 1 305 ? -15.097 -15.695 6.850 1.00 47.34 305 LYS A N 1
ATOM 2528 C CA . LYS A 1 305 ? -15.377 -16.270 5.537 1.00 47.34 305 LYS A CA 1
ATOM 2529 C C . LYS A 1 305 ? -15.270 -17.795 5.608 1.00 47.34 305 LYS A C 1
ATOM 2531 O O . LYS A 1 305 ? -14.891 -18.443 4.645 1.00 47.34 305 LYS A O 1
ATOM 2536 N N . LYS A 1 306 ? -15.671 -18.396 6.727 1.00 47.78 306 LYS A N 1
ATOM 2537 C CA . LYS A 1 306 ? -16.476 -19.598 6.635 1.00 47.78 306 LYS A CA 1
ATOM 2538 C C . LYS A 1 306 ? -17.827 -19.085 6.167 1.00 47.78 306 LYS A C 1
ATOM 2540 O O . LYS A 1 306 ? -18.653 -18.695 6.987 1.00 47.78 306 LYS A O 1
ATOM 2545 N N . GLY A 1 307 ? -18.034 -19.020 4.846 1.00 59.12 307 GLY A N 1
ATOM 2546 C CA . GLY A 1 307 ? -19.406 -18.985 4.346 1.00 59.12 307 GLY A CA 1
ATOM 2547 C C . GLY A 1 307 ? -20.154 -20.045 5.142 1.00 59.12 307 GLY A C 1
ATOM 2548 O O . GLY A 1 307 ? -19.625 -21.153 5.264 1.00 59.12 307 GLY A O 1
ATOM 2549 N N . LEU A 1 308 ? -21.253 -19.663 5.807 1.00 63.66 308 LEU A N 1
ATOM 2550 C CA . LEU A 1 308 ? -21.988 -20.564 6.695 1.00 63.66 308 LEU A CA 1
ATOM 2551 C C . LEU A 1 308 ? -22.042 -21.927 6.014 1.00 63.66 308 LEU A C 1
ATOM 2553 O O . LEU A 1 308 ? -22.399 -21.971 4.825 1.00 63.66 308 LEU A O 1
ATOM 2557 N N . ILE A 1 309 ? -21.603 -22.974 6.728 1.00 77.38 309 ILE A N 1
ATOM 2558 C CA . ILE A 1 309 ? -21.649 -24.357 6.243 1.00 77.38 309 ILE A CA 1
ATOM 2559 C C . ILE A 1 309 ? -22.974 -24.513 5.518 1.00 77.38 309 ILE A C 1
ATOM 2561 O O . ILE A 1 309 ? -24.010 -24.091 6.048 1.00 77.38 309 ILE A O 1
ATOM 2565 N N . ASP A 1 310 ? -22.927 -24.996 4.277 1.00 82.75 310 ASP A N 1
ATOM 2566 C CA . ASP A 1 310 ? -24.158 -25.137 3.519 1.00 82.75 310 ASP A CA 1
ATOM 2567 C C . ASP A 1 310 ? -25.116 -25.991 4.351 1.00 82.75 310 ASP A C 1
ATOM 2569 O O . ASP A 1 310 ? -24.821 -27.142 4.660 1.00 82.75 310 ASP A O 1
ATOM 2573 N N . LYS A 1 311 ? -26.257 -25.418 4.750 1.00 81.94 311 LYS A N 1
ATOM 2574 C CA . LYS A 1 311 ? -27.247 -26.120 5.577 1.00 81.94 311 LYS A CA 1
ATOM 2575 C C . LYS A 1 311 ? -27.804 -27.356 4.863 1.00 81.94 311 LYS A C 1
ATOM 2577 O O . LYS A 1 311 ? -28.438 -28.184 5.503 1.00 81.94 311 LYS A O 1
ATOM 2582 N N . LYS A 1 312 ? -27.584 -27.464 3.546 1.00 83.50 312 LYS A N 1
ATOM 2583 C CA . LYS A 1 312 ? -27.926 -28.622 2.716 1.00 83.50 312 LYS A CA 1
ATOM 2584 C C . LYS A 1 312 ? -26.775 -29.616 2.536 1.00 83.50 312 LYS A C 1
ATOM 2586 O O . LYS A 1 312 ? -26.947 -30.571 1.785 1.00 83.50 312 LYS A O 1
ATOM 2591 N N . ALA A 1 313 ? -25.613 -29.394 3.147 1.00 88.81 313 ALA A N 1
ATOM 2592 C CA . ALA A 1 313 ? -24.514 -30.348 3.102 1.00 88.81 313 ALA A CA 1
ATOM 2593 C C . ALA A 1 313 ? -24.931 -31.644 3.807 1.00 88.81 313 ALA A C 1
ATOM 2595 O O . ALA A 1 313 ? -25.294 -31.637 4.984 1.00 88.81 313 ALA A O 1
ATOM 2596 N N . ILE A 1 314 ? -24.869 -32.752 3.077 1.00 84.44 314 ILE A N 1
ATOM 2597 C CA . ILE A 1 314 ? -25.114 -34.089 3.606 1.00 84.44 314 ILE A CA 1
ATOM 2598 C C . ILE A 1 314 ? -23.795 -34.555 4.209 1.00 84.44 314 ILE A C 1
ATOM 2600 O O . ILE A 1 314 ? -22.798 -34.711 3.505 1.00 84.44 314 ILE A O 1
ATOM 2604 N N . THR A 1 315 ? -23.785 -34.722 5.526 1.00 86.38 315 THR A N 1
ATOM 2605 C CA . THR A 1 315 ? -22.600 -35.130 6.303 1.00 86.38 315 THR A CA 1
ATOM 2606 C C . THR A 1 315 ? -22.700 -36.562 6.813 1.00 86.38 315 THR A C 1
ATOM 2608 O O . THR A 1 315 ? -21.703 -37.121 7.258 1.00 86.38 315 THR A O 1
ATOM 2611 N N . ARG A 1 316 ? -23.903 -37.149 6.785 1.00 84.31 316 ARG A N 1
ATOM 2612 C CA . ARG A 1 316 ? -24.187 -38.515 7.235 1.00 84.31 316 ARG A CA 1
ATOM 2613 C C . ARG A 1 316 ? -25.222 -39.154 6.318 1.00 84.31 316 ARG A C 1
ATOM 2615 O O . ARG A 1 316 ? -26.148 -38.478 5.878 1.00 84.31 316 ARG A O 1
ATOM 2622 N N . GLU A 1 317 ? -25.107 -40.460 6.109 1.00 78.75 317 GLU A N 1
ATOM 2623 C CA . GLU A 1 317 ? -26.030 -41.239 5.274 1.00 78.75 317 GLU A CA 1
ATOM 2624 C C . GLU A 1 317 ? -27.481 -41.183 5.775 1.00 78.75 317 GLU A C 1
ATOM 2626 O O . GLU A 1 317 ? -28.399 -41.051 4.976 1.00 78.75 317 GLU A O 1
ATOM 2631 N N . ALA A 1 318 ? -27.695 -41.119 7.095 1.00 80.88 318 ALA A N 1
ATOM 2632 C CA . ALA A 1 318 ? -29.024 -40.975 7.702 1.00 80.88 318 ALA A CA 1
ATOM 2633 C C . ALA A 1 318 ? -29.788 -39.694 7.289 1.00 80.88 318 ALA A C 1
ATOM 2635 O O . ALA A 1 318 ? -30.979 -39.573 7.559 1.00 80.88 318 ALA A O 1
ATOM 2636 N N . GLN A 1 319 ? -29.121 -38.716 6.665 1.00 71.38 319 GLN A N 1
ATOM 2637 C CA . GLN A 1 319 ? -29.758 -37.503 6.132 1.00 71.38 319 GLN A CA 1
ATOM 2638 C C . GLN A 1 319 ? -30.294 -37.694 4.702 1.00 71.38 319 GLN A C 1
ATOM 2640 O O . GLN A 1 319 ? -30.931 -36.789 4.159 1.00 71.38 319 GLN A O 1
ATOM 2645 N N . VAL A 1 320 ? -30.023 -38.842 4.078 1.00 72.88 320 VAL A N 1
ATOM 2646 C CA . VAL A 1 320 ? -30.506 -39.196 2.745 1.00 72.88 320 VAL A CA 1
ATOM 2647 C C . VAL A 1 320 ? -31.851 -39.900 2.885 1.00 72.88 320 VAL A C 1
ATOM 2649 O O . VAL A 1 320 ? -31.946 -40.997 3.424 1.00 72.88 320 VAL A O 1
ATOM 2652 N N . CYS A 1 321 ? -32.909 -39.263 2.389 1.00 67.38 321 CYS A N 1
ATOM 2653 C CA . CYS A 1 321 ? -34.215 -39.899 2.259 1.00 67.38 321 CYS A CA 1
ATOM 2654 C C . CYS A 1 321 ? -34.326 -40.555 0.878 1.00 67.38 321 CYS A C 1
ATOM 2656 O O . CYS A 1 321 ? -34.086 -39.903 -0.142 1.00 67.38 321 CYS A O 1
ATOM 2658 N N . THR A 1 322 ? -34.717 -41.829 0.844 1.00 66.19 322 THR A N 1
ATOM 2659 C CA . THR A 1 322 ? -35.048 -42.523 -0.405 1.00 66.19 322 THR A CA 1
ATOM 2660 C C . THR A 1 322 ? -36.513 -42.270 -0.726 1.00 66.19 322 THR A C 1
ATOM 2662 O O . THR A 1 322 ? -37.407 -42.771 -0.050 1.00 66.19 322 THR A O 1
ATOM 2665 N N . VAL A 1 323 ? -36.767 -41.473 -1.761 1.00 61.16 323 VAL A N 1
ATOM 2666 C CA . VAL A 1 323 ? -38.127 -41.211 -2.239 1.00 61.16 323 VAL A CA 1
ATOM 2667 C C . VAL A 1 323 ? -38.567 -42.384 -3.112 1.00 61.16 323 VAL A C 1
ATOM 2669 O O . VAL A 1 323 ? -38.049 -42.569 -4.210 1.00 61.16 323 VAL A O 1
ATOM 2672 N N . THR A 1 324 ? -39.508 -43.186 -2.615 1.00 55.09 324 THR A N 1
ATOM 2673 C CA . THR A 1 324 ? -39.997 -44.407 -3.283 1.00 55.09 324 THR A CA 1
ATOM 2674 C C . THR A 1 324 ? -41.200 -44.174 -4.197 1.00 55.09 324 THR A C 1
ATOM 2676 O O . THR A 1 324 ? -41.547 -45.052 -4.981 1.00 55.09 324 THR A O 1
ATOM 2679 N N . SER A 1 325 ? -41.828 -42.998 -4.147 1.00 58.56 325 SER A N 1
ATOM 2680 C CA . SER A 1 325 ? -42.944 -42.639 -5.026 1.00 58.56 325 SER A CA 1
ATOM 2681 C C . SER A 1 325 ? -42.901 -41.161 -5.409 1.00 58.56 325 SER A C 1
ATOM 2683 O O . SER A 1 325 ? -42.454 -40.312 -4.640 1.00 58.56 325 SER A O 1
ATOM 2685 N N . MET A 1 326 ? -43.346 -40.846 -6.626 1.00 65.31 326 MET A N 1
ATOM 2686 C CA . MET A 1 326 ? -43.494 -39.471 -7.100 1.00 65.31 326 MET A CA 1
ATOM 2687 C C . MET A 1 326 ? -44.979 -39.179 -7.287 1.00 65.31 326 MET A C 1
ATOM 2689 O O . MET A 1 326 ? -45.633 -39.815 -8.110 1.00 65.31 326 MET A O 1
ATOM 2693 N N . HIS A 1 327 ? -45.499 -38.208 -6.541 1.00 77.19 327 HIS A N 1
ATOM 2694 C CA . HIS A 1 327 ? -46.851 -37.693 -6.725 1.00 77.19 327 HIS A CA 1
ATOM 2695 C C . HIS A 1 327 ? -46.796 -36.391 -7.527 1.00 77.19 327 HIS A C 1
ATOM 2697 O O . HIS A 1 327 ? -46.018 -35.485 -7.215 1.00 77.19 327 HIS A O 1
ATOM 2703 N N . LYS A 1 328 ? -47.601 -36.300 -8.586 1.00 84.75 328 LYS A N 1
ATOM 2704 C CA . LYS A 1 328 ? -47.722 -35.073 -9.372 1.00 84.75 328 LYS A CA 1
ATOM 2705 C C . LYS A 1 328 ? -48.688 -34.138 -8.651 1.00 84.75 328 LYS A C 1
ATOM 2707 O O . LYS A 1 328 ? -49.873 -34.433 -8.602 1.00 84.75 328 LYS A O 1
ATOM 2712 N N . LEU A 1 329 ? -48.170 -33.020 -8.147 1.00 84.94 329 LEU A N 1
ATOM 2713 C CA . LEU A 1 329 ? -48.977 -32.003 -7.473 1.00 84.94 329 LEU A CA 1
ATOM 2714 C C . LEU A 1 329 ? -50.072 -31.458 -8.402 1.00 84.94 329 LEU A C 1
ATOM 2716 O O . LEU A 1 329 ? -49.792 -31.111 -9.559 1.00 84.94 329 LEU A O 1
ATOM 2720 N N . SER A 1 330 ? -51.283 -31.337 -7.867 1.00 92.69 330 SER A N 1
ATOM 2721 C CA . SER A 1 330 ? -52.397 -30.581 -8.444 1.00 92.69 330 SER A CA 1
ATOM 2722 C C . SER A 1 330 ? -52.067 -29.084 -8.560 1.00 92.69 330 SER A C 1
ATOM 2724 O O . SER A 1 330 ? -51.063 -28.606 -8.025 1.00 92.69 330 SER A O 1
ATOM 2726 N N . ALA A 1 331 ? -52.891 -28.329 -9.291 1.00 90.12 331 ALA A N 1
ATOM 2727 C CA . ALA A 1 331 ? -52.692 -26.887 -9.458 1.00 90.12 331 ALA A CA 1
ATOM 2728 C C . ALA A 1 331 ? -52.707 -26.148 -8.105 1.00 90.12 331 ALA A C 1
ATOM 2730 O O . ALA A 1 331 ? -51.807 -25.351 -7.834 1.00 90.12 331 ALA A O 1
ATOM 2731 N N . ASP A 1 332 ? -53.650 -26.501 -7.231 1.00 89.62 332 ASP A N 1
ATOM 2732 C CA . ASP A 1 332 ? -53.814 -25.889 -5.909 1.00 89.62 332 ASP A CA 1
ATOM 2733 C C . ASP A 1 332 ? -52.617 -26.189 -4.994 1.00 89.62 332 ASP A C 1
ATOM 2735 O O . ASP A 1 332 ? -52.091 -25.306 -4.313 1.00 89.62 332 ASP A O 1
ATOM 2739 N N . GLU A 1 333 ? -52.103 -27.422 -5.028 1.00 85.44 333 GLU A N 1
ATOM 2740 C CA . GLU A 1 333 ? -50.899 -27.800 -4.279 1.00 85.44 333 GLU A CA 1
ATOM 2741 C C . GLU A 1 333 ? -49.648 -27.080 -4.798 1.00 85.44 333 GLU A C 1
ATOM 2743 O O . GLU A 1 333 ? -48.791 -26.664 -4.012 1.00 85.44 333 GLU A O 1
ATOM 2748 N N . GLN A 1 334 ? -49.530 -26.895 -6.117 1.00 84.38 334 GLN A N 1
ATOM 2749 C CA . GLN A 1 334 ? -48.436 -26.117 -6.699 1.00 84.38 334 GLN A CA 1
ATOM 2750 C C . GLN A 1 334 ? -48.503 -24.655 -6.259 1.00 84.38 334 GLN A C 1
ATOM 2752 O O . GLN A 1 334 ? -47.472 -24.074 -5.911 1.00 84.38 334 GLN A O 1
ATOM 2757 N N . GLU A 1 335 ? -49.694 -24.057 -6.245 1.00 87.69 335 GLU A N 1
ATOM 2758 C CA . GLU A 1 335 ? -49.892 -22.689 -5.776 1.00 87.69 335 GLU A CA 1
ATOM 2759 C C . GLU A 1 335 ? -49.545 -22.546 -4.288 1.00 87.69 335 GLU A C 1
ATOM 2761 O O . GLU A 1 335 ? -48.783 -21.643 -3.917 1.00 87.69 335 GLU A O 1
ATOM 2766 N N . ALA A 1 336 ? -49.981 -23.491 -3.450 1.00 84.69 336 ALA A N 1
ATOM 2767 C CA . ALA A 1 336 ? -49.635 -23.536 -2.033 1.00 84.69 336 ALA A CA 1
ATOM 2768 C C . ALA A 1 336 ? -48.109 -23.597 -1.820 1.00 84.69 336 ALA A C 1
ATOM 2770 O O . ALA A 1 336 ? -47.549 -22.771 -1.092 1.00 84.69 336 ALA A O 1
ATOM 2771 N N . VAL A 1 337 ? -47.400 -24.491 -2.518 1.00 80.00 337 VAL A N 1
ATOM 2772 C CA . VAL A 1 337 ? -45.930 -24.609 -2.440 1.00 80.00 337 VAL A CA 1
ATOM 2773 C C . VAL A 1 337 ? -45.231 -23.341 -2.942 1.00 80.00 337 VAL A C 1
ATOM 2775 O O . VAL A 1 337 ? -44.270 -22.859 -2.330 1.00 80.00 337 VAL A O 1
ATOM 2778 N N . ASN A 1 338 ? -45.717 -22.760 -4.037 1.00 78.19 338 ASN A N 1
ATOM 2779 C CA . ASN A 1 338 ? -45.164 -21.532 -4.601 1.00 78.19 338 ASN A CA 1
ATOM 2780 C C . ASN A 1 338 ? -45.354 -20.334 -3.662 1.00 78.19 338 ASN A C 1
ATOM 2782 O O . ASN A 1 338 ? -44.439 -19.519 -3.529 1.00 78.19 338 ASN A O 1
ATOM 2786 N N . SER A 1 339 ? -46.488 -20.243 -2.962 1.00 80.69 339 SER A N 1
ATOM 2787 C CA . SER A 1 339 ? -46.752 -19.186 -1.978 1.00 80.69 339 SER A CA 1
ATOM 2788 C C . SER A 1 339 ? -45.783 -19.249 -0.784 1.00 80.69 339 SER A C 1
ATOM 2790 O O . SER A 1 339 ? -45.259 -18.218 -0.352 1.00 80.69 339 SER A O 1
ATOM 2792 N N . ILE A 1 340 ? -45.439 -20.458 -0.321 1.00 74.94 340 ILE A N 1
ATOM 2793 C CA . ILE A 1 340 ? -44.446 -20.691 0.739 1.00 74.94 340 ILE A CA 1
ATOM 2794 C C . ILE A 1 340 ? -43.044 -20.283 0.266 1.00 74.94 340 ILE A C 1
ATOM 2796 O O . ILE A 1 340 ? -42.283 -19.661 1.012 1.00 74.94 340 ILE A O 1
ATOM 2800 N N . ASN A 1 341 ? -42.701 -20.585 -0.988 1.00 67.12 341 ASN A N 1
ATOM 2801 C CA . ASN A 1 341 ? -41.400 -20.235 -1.558 1.00 67.12 341 ASN A CA 1
ATOM 2802 C C . ASN A 1 341 ? -41.245 -18.729 -1.817 1.00 67.12 341 ASN A C 1
ATOM 2804 O O . ASN A 1 341 ? -40.151 -18.200 -1.617 1.00 67.12 341 ASN A O 1
ATOM 2808 N N . LYS A 1 342 ? -42.325 -18.019 -2.178 1.00 69.81 342 LYS A N 1
ATOM 2809 C CA . LYS A 1 342 ? -42.323 -16.557 -2.378 1.00 69.81 342 LYS A CA 1
ATOM 2810 C C . LYS A 1 342 ? -42.052 -15.763 -1.090 1.00 69.81 342 LYS A C 1
ATOM 2812 O O . LYS A 1 342 ? -41.545 -14.650 -1.173 1.00 69.81 342 LYS A O 1
ATOM 2817 N N . ARG A 1 343 ? -42.323 -16.324 0.099 1.00 61.38 343 ARG A N 1
ATOM 2818 C CA . ARG A 1 343 ? -42.035 -15.675 1.399 1.00 61.38 343 ARG A CA 1
ATOM 2819 C C . ARG A 1 343 ? -40.549 -15.678 1.786 1.00 61.38 343 ARG A C 1
ATOM 2821 O O . ARG A 1 343 ? -40.168 -14.996 2.735 1.00 61.38 343 ARG A O 1
ATOM 2828 N N . LYS A 1 344 ? -39.688 -16.424 1.085 1.00 56.38 344 LYS A N 1
ATOM 2829 C CA . LYS A 1 344 ? -38.241 -16.426 1.345 1.00 56.38 344 LYS A CA 1
ATOM 2830 C C . LYS A 1 344 ? -37.589 -15.266 0.588 1.00 56.38 344 LYS A C 1
ATOM 2832 O O . LYS A 1 344 ? -37.490 -15.300 -0.633 1.00 56.38 344 LYS A O 1
ATOM 2837 N N . GLY A 1 345 ? -37.183 -14.238 1.335 1.00 55.47 345 GLY A N 1
ATOM 2838 C CA . GLY A 1 345 ? -36.620 -12.989 0.816 1.00 55.47 345 GLY A CA 1
ATOM 2839 C C . GLY A 1 345 ? -35.458 -13.155 -0.173 1.00 55.47 345 GLY A C 1
ATOM 2840 O O . GLY A 1 345 ? -34.747 -14.159 -0.185 1.00 55.47 345 GLY A O 1
ATOM 2841 N N . SER A 1 346 ? -35.257 -12.120 -0.988 1.00 48.31 346 SER A N 1
ATOM 2842 C CA . SER A 1 346 ? -34.401 -12.019 -2.184 1.00 48.31 346 SER A CA 1
ATOM 2843 C C . SER A 1 346 ? -32.876 -12.134 -1.972 1.00 48.31 346 SER A C 1
ATOM 2845 O O . SER A 1 346 ? -32.094 -11.727 -2.829 1.00 48.31 346 SER A O 1
ATOM 2847 N N . GLY A 1 347 ? -32.421 -12.734 -0.873 1.00 53.75 347 GLY A N 1
ATOM 2848 C CA . GLY A 1 347 ? -31.008 -12.937 -0.551 1.00 53.75 347 GLY A CA 1
ATOM 2849 C C . GLY A 1 347 ? -30.582 -14.400 -0.655 1.00 53.75 347 GLY A C 1
ATOM 2850 O O . GLY A 1 347 ? -30.155 -14.981 0.340 1.00 53.75 347 GLY A O 1
ATOM 2851 N N . PHE A 1 348 ? -30.712 -15.039 -1.821 1.00 60.31 348 PHE A N 1
ATOM 2852 C CA . PHE A 1 348 ? -30.259 -16.427 -1.969 1.00 60.31 348 PHE A CA 1
ATOM 2853 C C . PHE A 1 348 ? -28.737 -16.489 -2.113 1.00 60.31 348 PHE A C 1
ATOM 2855 O O . PHE A 1 348 ? -28.177 -16.346 -3.202 1.00 60.31 348 PHE A O 1
ATOM 2862 N N . GLU A 1 349 ? -28.048 -16.750 -1.003 1.00 66.38 349 GLU A N 1
ATOM 2863 C CA . GLU A 1 349 ? -26.671 -17.223 -1.065 1.00 66.38 349 GLU A CA 1
ATOM 2864 C C . GLU A 1 349 ? -26.645 -18.579 -1.794 1.00 66.38 349 GLU A C 1
ATOM 2866 O O . GLU A 1 349 ? -27.380 -19.501 -1.438 1.00 66.38 349 GLU A O 1
ATOM 2871 N N . LYS A 1 350 ? -25.807 -18.722 -2.830 1.00 79.81 350 LYS A N 1
ATOM 2872 C CA . LYS A 1 350 ? -25.719 -19.977 -3.594 1.00 79.81 350 LYS A CA 1
ATOM 2873 C C . LYS A 1 350 ? -25.239 -21.129 -2.696 1.00 79.81 350 LYS A C 1
ATOM 2875 O O . LYS A 1 350 ? -24.157 -21.047 -2.109 1.00 79.81 350 LYS A O 1
ATOM 2880 N N . CYS A 1 351 ? -26.034 -22.195 -2.622 1.00 87.50 351 CYS A N 1
ATOM 2881 C CA . CYS A 1 351 ? -25.662 -23.479 -2.020 1.00 87.50 351 CYS A CA 1
ATOM 2882 C C . CYS A 1 351 ? -24.577 -24.188 -2.843 1.00 87.50 351 CYS A C 1
ATOM 2884 O O . CYS A 1 351 ? -24.445 -23.953 -4.054 1.00 87.50 351 CYS A O 1
ATOM 2886 N N . ALA A 1 352 ? -23.837 -25.078 -2.189 1.00 91.31 352 ALA A N 1
ATOM 2887 C CA . ALA A 1 352 ? -22.998 -26.054 -2.853 1.00 91.31 352 ALA A CA 1
ATOM 2888 C C . ALA A 1 352 ? -23.870 -26.965 -3.727 1.00 91.31 352 ALA A C 1
ATOM 2890 O O . ALA A 1 352 ? -24.929 -27.420 -3.300 1.00 91.31 352 ALA A O 1
ATOM 2891 N N . HIS A 1 353 ? -23.469 -27.187 -4.978 1.00 92.62 353 HIS A N 1
ATOM 2892 C CA . HIS A 1 353 ? -24.180 -28.075 -5.903 1.00 92.62 353 HIS A CA 1
ATOM 2893 C C . HIS A 1 353 ? -23.274 -28.517 -7.049 1.00 92.62 353 HIS A C 1
ATOM 2895 O O . HIS A 1 353 ? -22.353 -27.801 -7.455 1.00 92.62 353 HIS A O 1
ATOM 2901 N N . TYR A 1 354 ? -23.573 -29.683 -7.618 1.00 89.81 354 TYR A N 1
ATOM 2902 C CA . TYR A 1 354 ? -22.932 -30.124 -8.849 1.00 89.81 354 TYR A CA 1
ATOM 2903 C C . TYR A 1 354 ? -23.511 -29.378 -10.044 1.00 89.81 354 TYR A C 1
ATOM 2905 O O . TYR A 1 354 ? -24.715 -29.403 -10.304 1.00 89.81 354 TYR A O 1
ATOM 2913 N N . ARG A 1 355 ? -22.634 -28.740 -10.814 1.00 88.50 355 ARG A N 1
ATOM 2914 C CA . ARG A 1 355 ? -22.974 -28.182 -12.117 1.00 88.50 355 ARG A CA 1
ATOM 2915 C C . ARG A 1 355 ? -22.559 -29.172 -13.195 1.00 88.50 355 ARG A C 1
ATOM 2917 O O . ARG A 1 355 ? -21.393 -29.557 -13.267 1.00 88.50 355 ARG A O 1
ATOM 2924 N N . ARG A 1 356 ? -23.510 -29.558 -14.052 1.00 88.81 356 ARG A N 1
ATOM 2925 C CA . ARG A 1 356 ? -23.236 -30.417 -15.212 1.00 88.81 356 ARG A CA 1
ATOM 2926 C C . ARG A 1 356 ? -22.239 -29.743 -16.157 1.00 88.81 356 ARG A C 1
ATOM 2928 O O . ARG A 1 356 ? -22.256 -28.519 -16.337 1.00 88.81 356 ARG A O 1
ATOM 2935 N N . GLY A 1 357 ? -21.386 -30.565 -16.760 1.00 90.75 357 GLY A N 1
ATOM 2936 C CA . GLY A 1 357 ? -20.509 -30.113 -17.829 1.00 90.75 357 GLY A CA 1
ATOM 2937 C C . GLY A 1 357 ? -21.329 -29.607 -19.013 1.00 90.75 357 GLY A C 1
ATOM 2938 O O . GLY A 1 357 ? -22.430 -30.093 -19.266 1.00 90.75 357 GLY A O 1
ATOM 2939 N N . HIS A 1 358 ? -20.829 -28.584 -19.695 1.00 94.56 358 HIS A N 1
ATOM 2940 C CA . HIS A 1 358 ? -21.494 -28.012 -20.862 1.00 94.56 358 HIS A CA 1
ATOM 2941 C C . HIS A 1 358 ? -20.476 -27.345 -21.777 1.00 94.56 358 HIS A C 1
ATOM 2943 O O . HIS A 1 358 ? -19.467 -26.805 -21.325 1.00 94.56 358 HIS A O 1
ATOM 2949 N N . TRP A 1 359 ? -20.778 -27.323 -23.069 1.00 96.19 359 TRP A N 1
ATOM 2950 C CA . TRP A 1 359 ? -20.008 -26.553 -24.031 1.00 96.19 359 TRP A CA 1
ATOM 2951 C C . TRP A 1 359 ? -20.322 -25.060 -23.893 1.00 96.19 359 TRP A C 1
ATOM 2953 O O . TRP A 1 359 ? -21.487 -24.655 -23.800 1.00 96.19 359 TRP A O 1
ATOM 2963 N N . ARG A 1 360 ? -19.283 -24.226 -23.901 1.00 95.25 360 ARG A N 1
ATOM 2964 C CA . ARG A 1 360 ? -19.380 -22.765 -23.941 1.00 95.25 360 ARG A CA 1
ATOM 2965 C C . ARG A 1 360 ? -18.546 -22.194 -25.083 1.00 95.25 360 ARG A C 1
ATOM 2967 O O . ARG A 1 360 ? -17.669 -22.860 -25.628 1.00 95.25 360 ARG A O 1
ATOM 2974 N N . ARG A 1 361 ? -18.826 -20.940 -25.425 1.00 96.81 361 ARG A N 1
ATOM 2975 C CA . ARG A 1 361 ? -18.045 -20.169 -26.396 1.00 96.81 361 ARG A CA 1
ATOM 2976 C C . ARG A 1 361 ? -16.760 -19.642 -25.756 1.00 96.81 361 ARG A C 1
ATOM 2978 O O . ARG A 1 361 ? -16.695 -19.500 -24.529 1.00 96.81 361 ARG A O 1
ATOM 2985 N N . SER A 1 362 ? -15.758 -19.338 -26.575 1.00 94.56 362 SER A N 1
ATOM 2986 C CA . SER A 1 362 ? -14.532 -18.693 -26.101 1.00 94.56 362 SER A CA 1
ATOM 2987 C C . SER A 1 362 ? -14.835 -17.308 -25.520 1.00 94.56 362 SER A C 1
ATOM 2989 O O . SER A 1 362 ? -15.726 -16.619 -26.029 1.00 94.56 362 SER A O 1
ATOM 2991 N N . PRO A 1 363 ? -14.130 -16.877 -24.458 1.00 92.50 363 PRO A N 1
ATOM 2992 C CA . PRO A 1 363 ? -14.237 -15.505 -23.971 1.00 92.50 363 PRO A CA 1
ATOM 2993 C C . PRO A 1 363 ? -14.056 -14.506 -25.123 1.00 92.50 363 PRO A C 1
ATOM 2995 O O . PRO A 1 363 ? -13.198 -14.714 -25.977 1.00 92.50 363 PRO A O 1
ATOM 2998 N N . ASN A 1 364 ? -14.871 -13.448 -25.152 1.00 92.88 364 ASN A N 1
ATOM 2999 C CA . ASN A 1 364 ? -14.857 -12.385 -26.172 1.00 92.88 364 ASN A CA 1
ATOM 3000 C C . ASN A 1 364 ? -15.224 -12.809 -27.609 1.00 92.88 364 ASN A C 1
ATOM 3002 O O . ASN A 1 364 ? -15.044 -12.027 -28.539 1.00 92.88 364 ASN A O 1
ATOM 3006 N N . SER A 1 365 ? -15.746 -14.020 -27.816 1.00 94.69 365 SER A N 1
ATOM 3007 C CA . SER A 1 365 ? -16.302 -14.409 -29.119 1.00 94.69 365 SER A CA 1
ATOM 3008 C C . SER A 1 365 ? -17.682 -13.784 -29.358 1.00 94.69 365 SER A C 1
ATOM 3010 O O . SER A 1 365 ? -18.401 -13.453 -28.412 1.00 94.69 365 SER A O 1
ATOM 3012 N N . LYS A 1 366 ? -18.052 -13.623 -30.635 1.00 95.12 366 LYS A N 1
ATOM 3013 C CA . LYS A 1 366 ? -19.379 -13.141 -31.036 1.00 95.12 366 LYS A CA 1
ATOM 3014 C C . LYS A 1 366 ? -20.484 -14.088 -30.540 1.00 95.12 366 LYS A C 1
ATOM 3016 O O . LYS A 1 366 ? -20.257 -15.281 -30.329 1.00 95.12 366 LYS A O 1
ATOM 3021 N N . THR A 1 367 ? -21.694 -13.564 -30.358 1.00 94.25 367 THR A N 1
ATOM 3022 C CA . THR A 1 367 ? -22.847 -14.305 -29.808 1.00 94.25 367 THR A CA 1
ATOM 3023 C C . THR A 1 367 ? -23.244 -15.527 -30.648 1.00 94.25 367 THR A C 1
ATOM 3025 O O . THR A 1 367 ? -23.785 -16.492 -30.109 1.00 94.25 367 THR A O 1
ATOM 3028 N N . ASP A 1 368 ? -22.940 -15.511 -31.942 1.00 96.06 368 ASP A N 1
ATOM 3029 C CA . ASP A 1 368 ? -23.177 -16.567 -32.930 1.00 96.06 368 ASP A CA 1
ATOM 3030 C C . ASP A 1 368 ? -22.032 -17.591 -33.038 1.00 96.06 368 ASP A C 1
ATOM 3032 O O . ASP A 1 368 ? -22.209 -18.638 -33.657 1.00 96.06 368 ASP A O 1
ATOM 3036 N N . ALA A 1 369 ? -20.883 -17.360 -32.392 1.00 95.75 369 ALA A N 1
ATOM 3037 C CA . ALA A 1 369 ? -19.736 -18.260 -32.483 1.00 95.75 369 ALA A CA 1
ATOM 3038 C C . ALA A 1 369 ? -20.060 -19.682 -31.968 1.00 95.75 369 ALA A C 1
ATOM 3040 O O . ALA A 1 369 ? -20.842 -19.842 -31.017 1.00 95.75 369 ALA A O 1
ATOM 3041 N N . PRO A 1 370 ? -19.444 -20.737 -32.533 1.00 95.88 370 PRO A N 1
ATOM 3042 C CA . PRO A 1 370 ? -19.641 -22.101 -32.059 1.00 95.88 370 PRO A CA 1
ATOM 3043 C C . PRO A 1 370 ? -19.137 -22.284 -30.617 1.00 95.88 370 PRO A C 1
ATOM 3045 O O . PRO A 1 370 ? -18.208 -21.624 -30.142 1.00 95.88 370 PRO A O 1
ATOM 3048 N N . LYS A 1 371 ? -19.776 -23.198 -29.880 1.00 97.19 371 LYS A N 1
ATOM 3049 C CA . LYS A 1 371 ? -19.382 -23.547 -28.509 1.00 97.19 371 LYS A CA 1
ATOM 3050 C C . LYS A 1 371 ? -18.242 -24.567 -28.545 1.00 97.19 371 LYS A C 1
ATOM 3052 O O . LYS A 1 371 ? -18.497 -25.764 -28.556 1.00 97.19 371 LYS A O 1
ATOM 3057 N N . CYS A 1 372 ? -17.001 -24.091 -28.536 1.00 96.75 372 CYS A N 1
ATOM 3058 C CA . CYS A 1 372 ? -15.822 -24.951 -28.703 1.00 96.75 372 CYS A CA 1
ATOM 3059 C C . CYS A 1 372 ? -15.117 -25.348 -27.394 1.00 96.75 372 CYS A C 1
ATOM 3061 O O . CYS A 1 372 ? -14.168 -26.122 -27.431 1.00 96.75 372 CYS A O 1
ATOM 3063 N N . ILE A 1 373 ? -15.537 -24.831 -26.231 1.00 94.88 373 ILE A N 1
ATOM 3064 C CA . ILE A 1 373 ? -14.876 -25.112 -24.946 1.00 94.88 373 ILE A CA 1
ATOM 3065 C C . ILE A 1 373 ? -15.781 -25.971 -24.068 1.00 94.88 373 ILE A C 1
ATOM 3067 O O . ILE A 1 373 ? -16.811 -25.494 -23.589 1.00 94.88 373 ILE A O 1
ATOM 3071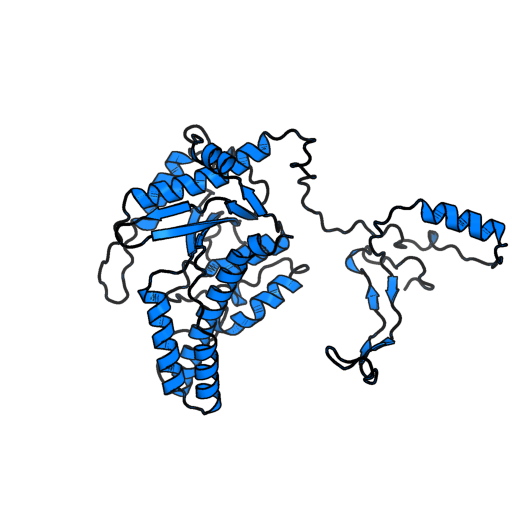 N N . MET A 1 374 ? -15.377 -27.210 -23.787 1.00 96.31 374 MET A N 1
ATOM 3072 C CA . MET A 1 374 ? -16.054 -28.048 -22.797 1.00 96.31 374 MET A CA 1
ATOM 3073 C C . MET A 1 374 ? -15.728 -27.554 -21.382 1.00 96.31 374 MET A C 1
ATOM 3075 O O . MET A 1 374 ? -14.593 -27.653 -20.917 1.00 96.31 374 MET A O 1
ATOM 3079 N N . VAL A 1 375 ? -16.730 -27.051 -20.663 1.00 91.12 375 VAL A N 1
ATOM 3080 C CA . VAL A 1 375 ? -16.638 -26.837 -19.215 1.00 91.12 375 VAL A CA 1
ATOM 3081 C C . VAL A 1 375 ? -16.881 -28.179 -18.545 1.00 91.12 375 VAL A C 1
ATOM 3083 O O . VAL A 1 375 ? -17.972 -28.735 -18.668 1.00 91.12 375 VAL A O 1
ATOM 3086 N N . ARG A 1 376 ? -15.878 -28.705 -17.838 1.00 89.44 376 ARG A N 1
ATOM 3087 C CA . ARG A 1 376 ? -16.019 -29.960 -17.089 1.00 89.44 376 ARG A CA 1
ATOM 3088 C C . ARG A 1 376 ? -17.081 -29.817 -15.986 1.00 89.44 376 ARG A C 1
ATOM 3090 O O . ARG A 1 376 ? -17.244 -28.715 -15.451 1.00 89.44 376 ARG A O 1
ATOM 3097 N N . PRO A 1 377 ? -17.800 -30.900 -15.634 1.00 90.25 377 PRO A N 1
ATOM 3098 C CA . PRO A 1 377 ? -18.630 -30.913 -14.437 1.00 90.25 377 PRO A CA 1
ATOM 3099 C C . PRO A 1 377 ? -17.821 -30.426 -13.232 1.00 90.25 377 PRO A C 1
ATOM 3101 O O . PRO A 1 377 ? -16.664 -30.807 -13.064 1.00 90.25 377 PRO A O 1
ATOM 3104 N N . THR A 1 378 ? -18.402 -29.545 -12.425 1.00 91.69 378 THR A N 1
ATOM 3105 C CA . THR A 1 378 ? -17.689 -28.928 -11.303 1.00 91.69 378 THR A CA 1
ATOM 3106 C C . THR A 1 378 ? -18.604 -28.768 -10.103 1.00 91.69 378 THR A C 1
ATOM 3108 O O . THR A 1 378 ? -19.816 -28.575 -10.243 1.00 91.69 378 THR A O 1
ATOM 3111 N N . LEU A 1 379 ? -18.012 -28.848 -8.918 1.00 91.38 379 LEU A N 1
ATOM 3112 C CA . LEU A 1 379 ? -18.685 -28.570 -7.666 1.00 91.38 379 LEU A CA 1
ATOM 3113 C C . LEU A 1 379 ? -18.649 -27.060 -7.406 1.00 91.38 379 LEU A C 1
ATOM 3115 O O . LEU A 1 379 ? -17.605 -26.480 -7.111 1.00 91.38 379 LEU A O 1
ATOM 3119 N N . VAL A 1 380 ? -19.802 -26.408 -7.526 1.00 89.31 380 VAL A N 1
ATOM 3120 C CA . VAL A 1 380 ? -19.941 -24.978 -7.238 1.00 89.31 380 VAL A CA 1
ATOM 3121 C C . VAL A 1 380 ? -20.021 -24.793 -5.725 1.00 89.31 380 VAL A C 1
ATOM 3123 O O . VAL A 1 380 ? -20.714 -25.557 -5.065 1.00 89.31 380 VAL A O 1
ATOM 3126 N N . ARG A 1 381 ? -19.340 -23.771 -5.187 1.00 90.38 381 ARG A N 1
ATOM 3127 C CA . ARG A 1 381 ? -19.263 -23.459 -3.743 1.00 90.38 381 ARG A CA 1
ATOM 3128 C C . ARG A 1 381 ? -18.747 -24.616 -2.868 1.00 90.38 381 ARG A C 1
ATOM 3130 O O . ARG A 1 381 ? -19.241 -24.840 -1.765 1.00 90.38 381 ARG A O 1
ATOM 3137 N N . ALA A 1 382 ? -17.730 -25.333 -3.354 1.00 88.88 382 ALA A N 1
ATOM 3138 C CA . ALA A 1 382 ? -17.043 -26.386 -2.599 1.00 88.88 382 ALA A CA 1
ATOM 3139 C C . ALA A 1 382 ? -16.491 -25.897 -1.243 1.00 88.88 382 ALA A C 1
ATOM 3141 O O . ALA A 1 382 ? -16.452 -26.665 -0.289 1.00 88.88 382 ALA A O 1
ATOM 3142 N N . ASP A 1 383 ? -16.148 -24.607 -1.138 1.00 86.06 383 ASP A N 1
ATOM 3143 C CA . ASP A 1 383 ? -15.706 -23.925 0.088 1.00 86.06 383 ASP A CA 1
ATOM 3144 C C . ASP A 1 383 ? -16.696 -24.030 1.260 1.00 86.06 383 ASP A C 1
ATOM 3146 O O . ASP A 1 383 ? -16.307 -23.848 2.411 1.00 86.06 383 ASP A O 1
ATOM 3150 N N . ARG A 1 384 ? -17.975 -24.316 0.980 1.00 87.44 384 ARG A N 1
ATOM 3151 C CA . ARG A 1 384 ? -19.038 -24.416 1.991 1.00 87.44 384 ARG A CA 1
ATOM 3152 C C . ARG A 1 384 ? -19.302 -25.833 2.489 1.00 87.44 384 ARG A C 1
ATOM 3154 O O . ARG A 1 384 ? -20.114 -25.993 3.403 1.00 87.44 384 ARG A O 1
ATOM 3161 N N . LEU A 1 385 ? -18.695 -26.846 1.871 1.00 89.50 385 LEU A N 1
ATOM 3162 C CA . LEU A 1 385 ? -18.866 -28.230 2.293 1.00 89.50 385 LEU A CA 1
ATOM 3163 C C . LEU A 1 385 ? -17.838 -28.575 3.374 1.00 89.50 385 LEU A C 1
ATOM 3165 O O . LEU A 1 385 ? -16.640 -28.363 3.172 1.00 89.50 385 LEU A O 1
ATOM 3169 N N . PRO A 1 386 ? -18.272 -29.142 4.512 1.00 87.94 386 PRO A N 1
ATOM 3170 C CA . PRO A 1 386 ? -17.362 -29.803 5.432 1.00 87.94 386 PRO A CA 1
ATOM 3171 C C . PRO A 1 386 ? -16.569 -30.900 4.711 1.00 87.94 386 PRO A C 1
ATOM 3173 O O . PRO A 1 386 ? -17.039 -31.487 3.735 1.00 87.94 386 PRO A O 1
ATOM 3176 N N . LYS A 1 387 ? -15.366 -31.206 5.202 1.00 87.06 387 LYS A N 1
ATOM 3177 C CA . LYS A 1 387 ? -14.554 -32.298 4.653 1.00 87.06 387 LYS A CA 1
ATOM 3178 C C . LYS A 1 387 ? -15.350 -33.611 4.720 1.00 87.06 387 LYS A C 1
ATOM 3180 O O . LYS A 1 387 ? -15.815 -33.975 5.794 1.00 87.06 387 LYS A O 1
ATOM 3185 N N . GLY A 1 388 ? -15.504 -34.286 3.579 1.00 86.94 388 GLY A N 1
ATOM 3186 C CA . GLY A 1 388 ? -16.286 -35.525 3.451 1.00 86.94 388 GLY A CA 1
ATOM 3187 C C . GLY A 1 388 ? -17.795 -35.332 3.257 1.00 86.94 388 GLY A C 1
ATOM 3188 O O . GLY A 1 388 ? -18.506 -36.313 3.086 1.00 86.94 388 GLY A O 1
ATOM 3189 N N . ALA A 1 389 ? -18.302 -34.096 3.259 1.00 90.12 389 ALA A N 1
ATOM 3190 C CA . ALA A 1 389 ? -19.707 -33.831 2.970 1.00 90.12 389 ALA A CA 1
ATOM 3191 C C . ALA A 1 389 ? -19.973 -33.754 1.461 1.00 90.12 389 ALA A C 1
ATOM 3193 O O . ALA A 1 389 ? -19.126 -33.286 0.695 1.00 90.12 389 ALA A O 1
ATOM 3194 N N . VAL A 1 390 ? -21.188 -34.115 1.048 1.00 90.44 390 VAL A N 1
ATOM 3195 C CA . VAL A 1 390 ? -21.664 -33.949 -0.334 1.00 90.44 390 VAL A CA 1
ATOM 3196 C C . VAL A 1 390 ? -22.774 -32.892 -0.412 1.00 90.44 390 VAL A C 1
ATOM 3198 O O . VAL A 1 390 ? -23.485 -32.659 0.571 1.00 90.44 390 VAL A O 1
ATOM 3201 N N . PRO A 1 391 ? -22.951 -32.209 -1.557 1.00 91.19 391 PRO A N 1
ATOM 3202 C CA . PRO A 1 391 ? -24.072 -31.297 -1.758 1.00 91.19 391 PRO A CA 1
ATOM 3203 C C . PRO A 1 391 ? -25.429 -31.977 -1.595 1.00 91.19 391 PRO A C 1
ATOM 3205 O O . PRO A 1 391 ? -25.617 -33.115 -2.030 1.00 91.19 391 PRO A O 1
ATOM 3208 N N . GLY A 1 392 ? -26.413 -31.236 -1.090 1.00 84.69 392 GLY A N 1
ATOM 3209 C CA . GLY A 1 392 ? -27.803 -31.681 -1.094 1.00 84.69 392 GLY A CA 1
ATOM 3210 C C . GLY A 1 392 ? -28.287 -32.007 -2.512 1.00 84.69 392 GLY A C 1
ATOM 3211 O O . GLY A 1 392 ? -28.089 -31.219 -3.440 1.00 84.69 392 GLY A O 1
ATOM 3212 N N . GLY A 1 393 ? -28.929 -33.167 -2.676 1.00 76.50 393 GLY A N 1
ATOM 3213 C CA . GLY A 1 393 ? -29.407 -33.670 -3.971 1.00 76.50 393 GLY A CA 1
ATOM 3214 C C . GLY A 1 393 ? -28.409 -34.545 -4.743 1.00 76.50 393 GLY A C 1
ATOM 3215 O O . GLY A 1 393 ? -28.684 -34.899 -5.891 1.00 76.50 393 GLY A O 1
ATOM 3216 N N . ALA A 1 394 ? -27.263 -34.903 -4.152 1.00 76.62 394 ALA A N 1
ATOM 3217 C CA . ALA A 1 394 ? -26.391 -35.945 -4.694 1.00 76.62 394 ALA A CA 1
ATOM 3218 C C . ALA A 1 394 ? -27.090 -37.320 -4.646 1.00 76.62 394 ALA A C 1
ATOM 3220 O O . ALA A 1 394 ? -27.720 -37.657 -3.648 1.00 76.62 394 ALA A O 1
ATOM 3221 N N . LYS A 1 395 ? -26.992 -38.106 -5.730 1.00 64.50 395 LYS A N 1
ATOM 3222 C CA . LYS A 1 395 ? -27.595 -39.454 -5.825 1.00 64.50 395 LYS A CA 1
ATOM 3223 C C . LYS A 1 395 ? -26.757 -40.550 -5.163 1.00 64.50 395 LYS A C 1
ATOM 3225 O O . LYS A 1 395 ? -27.275 -41.623 -4.892 1.00 64.50 395 LYS A O 1
ATOM 3230 N N . THR A 1 396 ? -25.480 -40.279 -4.936 1.00 58.25 396 THR A N 1
ATOM 3231 C CA . THR A 1 396 ? -24.510 -41.215 -4.374 1.00 58.25 396 THR A CA 1
ATOM 3232 C C . THR A 1 396 ? -23.597 -40.438 -3.440 1.00 58.25 396 THR A C 1
ATOM 3234 O O . THR A 1 396 ? -23.079 -39.382 -3.815 1.00 58.25 396 THR A O 1
ATOM 3237 N N . ILE A 1 397 ? -23.436 -40.941 -2.218 1.00 54.88 397 ILE A N 1
ATOM 3238 C CA . ILE A 1 397 ? -22.331 -40.547 -1.343 1.00 54.88 397 ILE A CA 1
ATOM 3239 C C . ILE A 1 397 ? -21.116 -41.332 -1.852 1.00 54.88 397 ILE A C 1
ATOM 3241 O O . ILE A 1 397 ? -21.240 -42.532 -2.094 1.00 54.88 397 ILE A O 1
ATOM 3245 N N . VAL A 1 398 ? -20.009 -40.638 -2.124 1.00 51.69 398 VAL A N 1
ATOM 3246 C CA . VAL A 1 398 ? -18.749 -41.251 -2.584 1.00 51.69 398 VAL A CA 1
ATOM 3247 C C . VAL A 1 398 ? -17.844 -41.485 -1.393 1.00 51.69 398 VAL A C 1
ATOM 3249 O O . VAL A 1 398 ? -17.726 -40.532 -0.586 1.00 51.69 398 VAL A O 1
#

Secondary structure (DSSP, 8-state):
--GGGGHHHHHHHHHHHHHHHHHHHHHHHHHHTTPPPSS-S-HHHHHGGGHHHHHHHGGG-SS--HHHHS-SS--TTHHHHTTHHHHHHHHHHH---EEEE-HHHHHHHHT---TT-BGGG---SSSEEEEEEEEEEEEE-SS-EEEEEEEEEEEE-TTSSTTSTT--EEEEEEEETT-S-PPPHHHHHHHHHHHHTT-HHHHHHHHHHHHHHHHHT---SEEEEEEE-TTTTTSBHHHHHHHHHHHHHSS--B-TT--B------HHHHHHHHHHHHHHHHHHHHHHHS-TT-GGG---S---------TT-B-SGGG-----------HHHHHHHHHHHHTS-S--PPPPEEEPPEEEPPTT--TTS---EEEPPEEETGGGSPTT-B-TT-S---

Nearest PDB structures (foldseek):
  5tt8-assembly3_E  TM=4.423E-01  e=1.119E+00  Helicobacter pylori 26695
  5hpj-assembly1_A-2  TM=5.073E-01  e=3.067E+00  Photobacterium profundum SS9
  4x5s-assembly1_B  TM=5.238E-01  e=6.005E+00  Sulfurihydrogenibium azorense
  4twl-assembly1_A  TM=2.478E-01  e=1.184E+00  Dioscorea japonica

Radius of gyration: 27.28 Å; Cα contacts (8 Å, |Δi|>4): 512; chains: 1; bounding box: 84×69×61 Å

Solvent-accessible surface area (backbone atoms only — not comparable to full-atom values): 23211 Å² total; per-residue (Å²): 128,73,66,74,82,50,45,58,60,54,28,48,53,49,28,50,39,46,53,25,48,44,48,36,49,44,33,54,26,22,57,74,69,73,42,82,58,90,59,75,89,45,29,22,39,62,40,39,90,47,49,66,59,45,58,70,64,44,84,78,57,93,70,80,65,49,66,44,51,31,63,92,61,92,47,99,68,31,81,68,53,36,58,46,58,58,51,51,41,48,20,69,71,74,28,83,48,70,48,76,36,50,54,71,56,46,53,54,23,43,68,54,83,40,72,89,40,33,47,67,74,61,57,70,87,52,59,22,39,35,38,33,43,70,61,56,52,70,43,76,56,101,87,48,74,52,46,26,35,36,37,40,41,36,56,44,52,55,76,73,51,92,86,48,84,70,42,35,33,40,34,42,33,42,35,23,68,86,37,2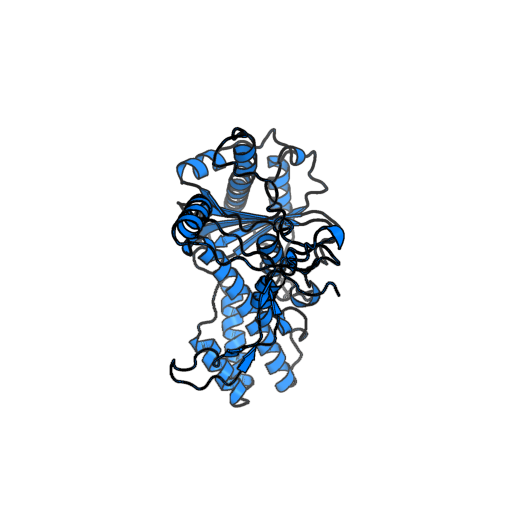4,68,65,76,53,68,69,54,57,51,52,35,49,52,23,53,78,66,72,35,40,66,62,27,33,55,54,40,53,53,51,49,48,52,51,60,72,60,72,48,55,31,53,51,65,48,77,42,71,44,76,89,30,43,89,36,39,42,51,64,50,52,52,55,47,57,53,55,72,55,66,57,68,54,71,41,99,79,72,48,79,62,65,72,79,77,56,74,66,60,56,52,49,51,51,37,54,48,28,32,58,51,36,46,33,53,52,62,66,70,52,57,85,82,39,80,93,42,61,72,77,61,68,80,65,79,63,54,71,64,35,89,53,45,40,76,52,73,90,75,62,78,85,81,89,73,86,82,85,73,52,72,68,56,47,50,54,55,50,56,62,56,68,70,59,70,98,73,79,75,80,65,38,35,80,42,78,52,47,66,34,57,59,90,94,55,63,95,83,53,70,57,79,42,75,42,71,60,42,67,42,53,57,87,25,44,58,92,90,35,43,42,54,88,63,92,66,91,130

pLDDT: mean 83.02, std 13.89, range [40.38, 97.38]

Mean predicted aligned error: 12.75 Å

Sequence (398 aa):
MNTELIKPVDGLLRSWEDLNLVANYLVRSHDKLRKPLPYRMEGPVKYWHELRSYLLYSHGSKDFDTERFVSKQKLPMSGVLATLPYVLYKWMRESRRVFHLSDDLQNLLSAISLNNVEWQDILFPFDTFLVTFDEPISIKTKEFEITFSCVFVCAMKKGELDGLNGKNYLQFRIIDQRQGYLIPGRIKKSVKQALDNDNWERASTLMEREYRKITRKGKSGDSVFTLEVDNLRNKKVSASVRLLLESQWGHKIEDHNNREEGFEFVEEDIQVWDRVIKIALGLCLYLKTLPTKTSHKTQWTQIIKKGLIDKKAITREAQVCTVTSMHKLSADEQEAVNSINKRKGSGFEKCAHYRRGHWRRSPNSKTDAPKCIMVRPTLVRADRLPKGAVPGGAKTIV